Protein AF-0000000085123129 (afdb_homodimer)

Radius of gyration: 26.42 Å; Cα contacts (8 Å, |Δi|>4): 1180; chains: 2; bounding box: 70×78×58 Å

Nearest PDB structures (foldseek):
  2fgn-assembly1_A  TM=2.170E-01  e=4.440E+00  Bacillus cereus
  2fgn-assembly1_A  TM=2.171E-01  e=5.387E+00  Bacillus cereus
  2ffz-assembly1_A  TM=1.843E-01  e=9.446E+00  Bacillus cereus

Foldseek 3Di:
DVLVVVVVVVVVVLVVVLVVLVVCLVVCQPPPDPVSLLLVLVLLLLLLLLLLVLLQCFLLPAQAQALLLLLVQLLLLLLLQQDALVLQCVLQDPDAADPVSNVRHDDNVVSLQVLLVVLLVVLLVCLVVLVVDGDPVSHVSNLVSNVVSLQCLQPPCNRQSHQQGGAQGAAPSRSCVSSVLSSVSLVVSVVCCPDPLVVLSNVCNVPVVVSVVVPRPSSVSSSVSRSSSSSSSSSSSNNVSNSVRTDGSVVSDSVVSVLSVLQCQQLFRQESQSSSVSSCVLSVLLVVCVCVQPQPCPPNDRPHRPPCVSVVVSVVVSVVCCVVPVGHPQRNHYPVVVPPDPPPPD/DVLVVVVVVVVVVLVVVLVVLVVVLVVCQPPPDPVSLLLVLVLLLLLLLLLLVLLQCFLLPAQAQALLLLLVQLLLLLLLQQDALVLQCVLLDPDAADPVSNVRHDDNVVSLQVLLVVLLVVLLVCLVVLVVDGDPVSHVSNLVSNVVSLQCLQPPCNRQSHQQGGAQGAAPSRSCVSSVLSSVSLVVSVVCCPDPLVVLSNVCNVPVVVSVVVVRPSSVSSSVSRSSSSSSSSSSSNSVSNSVRTDGSVVSDSVVSVLSVLQCQQLFRQESQSSSVSSCVLSVLLVVCVCVQPQPCPPNDRPHRPPCVSVVVSVVVSVVCVVVPVGHPQRNHYPVVVPPDPPPPD

Solvent-accessible surface area (backbone atoms only — not comparable to full-atom values): 33186 Å² total; per-residue (Å²): 122,72,73,56,50,59,52,49,54,53,47,48,55,52,44,47,54,43,49,53,48,50,50,46,38,58,49,38,63,72,70,45,53,72,67,56,40,53,50,52,38,50,45,28,34,45,30,27,35,22,41,27,49,28,43,26,38,26,36,31,48,42,60,64,51,28,60,24,28,25,20,43,48,0,19,51,45,19,44,44,20,54,32,49,53,69,58,47,65,67,64,37,74,84,33,74,60,45,70,70,56,55,67,36,66,54,57,71,69,60,24,32,53,49,10,12,49,53,21,18,52,50,34,54,63,48,36,58,61,40,69,71,40,59,66,70,54,21,26,52,44,28,34,30,48,20,50,35,48,35,43,49,37,38,65,27,27,37,78,37,32,11,73,73,21,50,68,72,28,64,68,64,75,44,48,63,58,38,42,50,49,25,50,47,46,51,50,53,50,50,54,44,52,73,33,74,64,24,50,50,26,37,39,37,38,73,34,49,70,60,30,42,72,73,68,45,60,60,66,60,50,52,41,50,37,43,21,53,23,21,20,41,23,0,30,28,17,17,53,48,30,22,58,61,18,52,44,36,47,81,69,34,36,69,64,48,32,50,51,44,49,44,24,21,41,49,6,1,52,41,12,60,53,14,10,45,51,18,29,50,51,50,51,49,46,49,58,63,34,45,58,63,39,36,54,43,70,63,92,78,58,69,46,64,50,40,81,56,51,58,53,39,52,47,33,47,49,46,44,51,40,50,63,74,30,82,41,23,76,35,19,72,37,39,71,64,62,71,66,57,71,79,78,65,89,119,122,72,73,58,51,58,54,48,53,52,48,48,54,51,44,46,55,43,49,52,48,51,50,46,38,59,49,39,66,72,69,44,53,73,67,56,40,52,49,53,39,50,45,29,35,45,30,28,34,21,41,27,49,29,42,29,39,26,36,30,47,43,59,65,50,28,59,22,26,26,20,44,49,0,19,51,47,21,44,44,20,55,33,49,53,70,58,48,66,67,63,37,76,84,34,74,60,45,69,70,54,57,68,37,67,53,57,73,68,58,24,32,53,47,10,12,49,53,22,18,51,51,34,53,62,46,36,58,60,41,69,70,40,59,67,70,52,22,25,52,43,28,34,32,48,18,51,36,46,36,44,50,36,36,66,28,27,39,79,37,31,11,73,74,21,50,66,74,27,64,68,67,72,41,50,64,59,39,43,49,48,26,50,48,47,51,50,53,50,51,54,43,50,75,33,76,63,23,52,51,24,39,39,38,39,75,34,49,68,60,29,44,74,72,68,44,60,61,66,60,51,52,40,50,36,45,20,53,23,22,20,38,22,0,29,29,16,18,53,46,30,22,60,62,18,49,45,37,47,82,72,34,36,70,64,48,32,48,50,44,49,45,23,21,41,48,6,2,52,40,11,61,54,12,10,45,52,17,30,51,51,50,51,50,47,49,58,62,33,44,57,62,40,38,54,43,68,63,93,77,57,70,46,66,51,40,78,57,52,59,54,38,52,46,31,48,48,46,44,50,40,51,60,73,29,82,40,24,78,35,19,73,37,39,70,64,62,70,66,57,71,80,76,66,87,119

InterPro domains:
  IPR001851 ABC transporter, permease [PF02653] (36-322)
  IPR043428 High-affinity branched-chain amino acid transport system permease protein LivM-like [PTHR30482] (13-341)
  IPR043428 High-affinity branched-chain amino acid transport system permease protein LivM-like [cd06581] (43-331)

pLDDT: mean 80.34, std 16.55, range [23.92, 98.62]

Organism: Arcobacter nitrofigilis (strain ATCC 33309 / DSM 7299 / CCUG 15893 / LMG 7604 / NCTC 12251 / CI) (NCBI:txid572480)

Sequence (692 aa):
MINDSIFTKQRIINLGIIITAIWFTWFAQQVFDEYTVRIINNVAIFIILAVSYNLINGVTGQFSLEPNGFVAIGAYVTAILLVDKEGMLYQYDISDPYPWVLALQTNFFWALILSGIISALLALSLSFPVFRVRGDYLAIVTLGFGFIIRILAINSPEITNGSLGINDIPQFSNLYWTGGVAIFAVLAILNIIYSKYGRAMKAVRDDEDAASAMGINTFKVKTLAFTTSAFFEGVGGGLLAALLTSISPDLFTFFFTFQLLIIIVIGGLGSTTGAIIGTVMVMAGLEWMRFLDEPINFMGIHTDALPGMRMVVFALILIVVMLFAREGLMGKKELKDLFKKKKANKMINDSIFTKQRIINLGIIITAIWFTWFAQQVFDEYTVRIINNVAIFIILAVSYNLINGVTGQFSLEPNGFVAIGAYVTAILLVDKEGMLYQYDISDPYPWVLALQTNFFWALILSGIISALLALSLSFPVFRVRGDYLAIVTLGFGFIIRILAINSPEITNGSLGINDIPQFSNLYWTGGVAIFAVLAILNIIYSKYGRAMKAVRDDEDAASAMGINTFKVKTLAFTTSAFFEGVGGGLLAALLTSISPDLFTFFFTFQLLIIIVIGGLGSTTGAIIGTVMVMAGLEWMRFLDEPINFMGIHTDALPGMRMVVFALILIVVMLFAREGLMGKKELKDLFKKKKANK

Structure (mmCIF, N/CA/C/O backbone):
data_AF-0000000085123129-model_v1
#
loop_
_entity.id
_entity.type
_entity.pdbx_description
1 polymer 'Inner-membrane translocator'
#
loop_
_atom_site.group_PDB
_atom_site.id
_atom_site.type_symbol
_atom_site.label_atom_id
_atom_site.label_alt_id
_atom_site.label_comp_id
_atom_site.label_asym_id
_atom_site.label_entity_id
_atom_site.label_seq_id
_atom_site.pdbx_PDB_ins_code
_atom_site.Cartn_x
_atom_site.Cartn_y
_atom_site.Cartn_z
_atom_site.occupancy
_atom_site.B_iso_or_equiv
_atom_site.auth_seq_id
_atom_site.auth_comp_id
_atom_site.auth_asym_id
_atom_site.auth_atom_id
_atom_site.pdbx_PDB_model_num
ATOM 1 N N . MET A 1 1 ? 26.766 36.156 6.426 1 32 1 MET A N 1
ATOM 2 C CA . MET A 1 1 ? 25.797 37.219 6.262 1 32 1 MET A CA 1
ATOM 3 C C . MET A 1 1 ? 24.906 36.969 5.051 1 32 1 MET A C 1
ATOM 5 O O . MET A 1 1 ? 23.891 37.656 4.875 1 32 1 MET A O 1
ATOM 9 N N . ILE A 1 2 ? 25.484 36.406 3.967 1 40.41 2 ILE A N 1
ATOM 10 C CA . ILE A 1 2 ? 24.875 36.062 2.68 1 40.41 2 ILE A CA 1
ATOM 11 C C . ILE A 1 2 ? 23.734 35.094 2.879 1 40.41 2 ILE A C 1
ATOM 13 O O . ILE A 1 2 ? 22.766 35.062 2.121 1 40.41 2 ILE A O 1
ATOM 17 N N . ASN A 1 3 ? 23.938 34.125 3.754 1 42.69 3 ASN A N 1
ATOM 18 C CA . ASN A 1 3 ? 23.062 33 3.982 1 42.69 3 ASN A CA 1
ATOM 19 C C . ASN A 1 3 ? 21.734 33.406 4.621 1 42.69 3 ASN A C 1
ATOM 21 O O . ASN A 1 3 ? 20.781 32.625 4.633 1 42.69 3 ASN A O 1
ATOM 25 N N . ASP A 1 4 ? 21.75 34.531 5.312 1 46.22 4 ASP A N 1
ATOM 26 C CA . ASP A 1 4 ? 20.578 35.062 6.004 1 46.22 4 ASP A CA 1
ATOM 27 C C . ASP A 1 4 ? 19.562 35.625 5.016 1 46.22 4 ASP A C 1
ATOM 29 O O . ASP A 1 4 ? 18.359 35.594 5.25 1 46.22 4 ASP A O 1
ATOM 33 N N . SER A 1 5 ? 20.078 36.281 4.02 1 47.22 5 SER A N 1
ATOM 34 C CA . SER A 1 5 ? 19.219 37 3.061 1 47.22 5 SER A CA 1
ATOM 35 C C . SER A 1 5 ? 18.375 36 2.258 1 47.22 5 SER A C 1
ATOM 37 O O . SER A 1 5 ? 17.25 36.312 1.888 1 47.22 5 SER A O 1
ATOM 39 N N . ILE A 1 6 ? 18.953 34.969 1.824 1 46.31 6 ILE A N 1
ATOM 40 C CA . ILE A 1 6 ? 18.25 33.906 1.096 1 46.31 6 ILE A CA 1
ATOM 41 C C . ILE A 1 6 ? 17.141 33.344 1.959 1 46.31 6 ILE A C 1
ATOM 43 O O . ILE A 1 6 ? 16.031 33.062 1.465 1 46.31 6 ILE A O 1
ATOM 47 N N . PHE A 1 7 ? 17.469 33.344 3.25 1 51.12 7 PHE A N 1
ATOM 48 C CA . PHE A 1 7 ? 16.438 32.906 4.184 1 51.12 7 PHE A CA 1
ATOM 49 C C . PHE A 1 7 ? 15.273 33.875 4.219 1 51.12 7 PHE A C 1
ATOM 51 O O . PHE A 1 7 ? 14.117 33.469 4.32 1 51.12 7 PHE A O 1
ATOM 58 N N . THR A 1 8 ? 15.672 35.156 4.07 1 52.12 8 THR A N 1
ATOM 59 C CA . THR A 1 8 ? 14.648 36.188 4.199 1 52.12 8 THR A CA 1
ATOM 60 C C . THR A 1 8 ? 13.758 36.219 2.961 1 52.12 8 THR A C 1
ATOM 62 O O . THR A 1 8 ? 12.539 36.406 3.07 1 52.12 8 THR A O 1
ATOM 65 N N . LYS A 1 9 ? 14.383 36.188 1.839 1 53.47 9 LYS A N 1
ATOM 66 C CA . LYS A 1 9 ? 13.57 36.25 0.627 1 53.47 9 LYS A CA 1
ATOM 67 C C . LYS A 1 9 ? 12.648 35.031 0.515 1 53.47 9 LYS A C 1
ATOM 69 O O . LYS A 1 9 ? 11.5 35.156 0.079 1 53.47 9 LYS A O 1
ATOM 74 N N . GLN A 1 10 ? 13.156 33.969 0.946 1 58.59 10 GLN A N 1
ATOM 75 C CA . GLN A 1 10 ? 12.383 32.719 0.962 1 58.59 10 GLN A CA 1
ATOM 76 C C . GLN A 1 10 ? 11.164 32.844 1.872 1 58.59 10 GLN A C 1
ATOM 78 O O . GLN A 1 10 ? 10.086 32.375 1.535 1 58.59 10 GLN A O 1
ATOM 83 N N . ARG A 1 11 ? 11.344 33.562 2.836 1 59.62 11 ARG A N 1
ATOM 84 C CA . ARG A 1 11 ? 10.273 33.75 3.807 1 59.62 11 ARG A CA 1
ATOM 85 C C . ARG A 1 11 ? 9.203 34.688 3.25 1 59.62 11 ARG A C 1
ATOM 87 O O . ARG A 1 11 ? 8.016 34.5 3.523 1 59.62 11 ARG A O 1
ATOM 94 N N . ILE A 1 12 ? 9.719 35.594 2.375 1 58.06 12 ILE A N 1
ATOM 95 C CA . ILE A 1 12 ? 8.766 36.562 1.846 1 58.06 12 ILE A CA 1
ATOM 96 C C . ILE A 1 12 ? 7.848 35.875 0.831 1 58.06 12 ILE A C 1
ATOM 98 O O . ILE A 1 12 ? 6.641 36.125 0.812 1 58.06 12 ILE A O 1
ATOM 102 N N . ILE A 1 13 ? 8.406 35.062 -0.055 1 59 13 ILE A N 1
ATOM 103 C CA . ILE A 1 13 ? 7.586 34.406 -1.061 1 59 13 ILE A CA 1
ATOM 104 C C . ILE A 1 13 ? 6.625 33.438 -0.38 1 59 13 ILE A C 1
ATOM 106 O O . ILE A 1 13 ? 5.449 33.344 -0.747 1 59 13 ILE A O 1
ATOM 110 N N . ASN A 1 14 ? 7.152 32.812 0.564 1 62.62 14 ASN A N 1
ATOM 111 C CA . ASN A 1 14 ? 6.266 31.938 1.332 1 62.62 14 ASN A CA 1
ATOM 112 C C . ASN A 1 14 ? 5.156 32.719 2.012 1 62.62 14 ASN A C 1
ATOM 114 O O . ASN A 1 14 ? 4.004 32.281 2.047 1 62.62 14 ASN A O 1
ATOM 118 N N . LEU A 1 15 ? 5.574 33.844 2.443 1 60.06 15 LEU A N 1
ATOM 119 C CA . LEU A 1 15 ? 4.594 34.719 3.08 1 60.06 15 LEU A CA 1
ATOM 120 C C . LEU A 1 15 ? 3.553 35.188 2.072 1 60.06 15 LEU A C 1
ATOM 122 O O . LEU A 1 15 ? 2.369 35.312 2.4 1 60.06 15 LEU A O 1
ATOM 126 N N . GLY A 1 16 ? 4.07 35.469 0.861 1 59.66 16 GLY A N 1
ATOM 127 C CA . GLY A 1 16 ? 3.125 35.875 -0.168 1 59.66 16 GLY A CA 1
ATOM 128 C C . GLY A 1 16 ? 2.098 34.812 -0.485 1 59.66 16 GLY A C 1
ATOM 129 O O . GLY A 1 16 ? 0.905 35.094 -0.597 1 59.66 16 GLY A O 1
ATOM 130 N N . ILE A 1 17 ? 2.533 33.656 -0.581 1 64.06 17 ILE A N 1
ATOM 131 C CA . ILE A 1 17 ? 1.633 32.531 -0.875 1 64.06 17 ILE A CA 1
ATOM 132 C C . ILE A 1 17 ? 0.642 32.344 0.272 1 64.06 17 ILE A C 1
ATOM 134 O O . ILE A 1 17 ? -0.544 32.094 0.043 1 64.06 17 ILE A O 1
ATOM 138 N N . ILE A 1 18 ? 1.16 32.688 1.447 1 63.88 18 ILE A N 1
ATOM 139 C CA . ILE A 1 18 ? 0.327 32.562 2.641 1 63.88 18 ILE A CA 1
ATOM 140 C C . ILE A 1 18 ? -0.753 33.656 2.617 1 63.88 18 ILE A C 1
ATOM 142 O O . ILE A 1 18 ? -1.922 33.375 2.895 1 63.88 18 ILE A O 1
ATOM 146 N N . ILE A 1 19 ? -0.302 34.812 2.279 1 61.81 19 ILE A N 1
ATOM 147 C CA . ILE A 1 19 ? -1.232 35.938 2.254 1 61.81 19 ILE A CA 1
ATOM 148 C C . ILE A 1 19 ? -2.303 35.688 1.193 1 61.81 19 ILE A C 1
ATOM 150 O O . ILE A 1 19 ? -3.486 35.969 1.427 1 61.81 19 ILE A O 1
ATOM 154 N N . THR A 1 20 ? -1.88 35.219 0.074 1 62.94 20 THR A N 1
ATOM 155 C CA . THR A 1 20 ? -2.834 34.938 -0.994 1 62.94 20 THR A CA 1
ATOM 156 C C . THR A 1 20 ? -3.801 33.812 -0.583 1 62.94 20 THR A C 1
ATOM 158 O O . THR A 1 20 ? -4.992 33.875 -0.888 1 62.94 20 THR A O 1
ATOM 161 N N . ALA A 1 21 ? -3.256 32.938 0.195 1 65.38 21 ALA A N 1
ATOM 162 C CA . ALA A 1 21 ? -4.117 31.859 0.657 1 65.38 21 ALA A CA 1
ATOM 163 C C . ALA A 1 21 ? -5.148 32.375 1.662 1 65.38 21 ALA A C 1
ATOM 165 O O . ALA A 1 21 ? -6.316 31.984 1.615 1 65.38 21 ALA A O 1
ATOM 166 N N . ILE A 1 22 ? -4.703 33.25 2.506 1 62.56 22 ILE A N 1
ATOM 167 C CA . ILE A 1 22 ? -5.602 33.844 3.494 1 62.56 22 ILE A CA 1
ATOM 168 C C . ILE A 1 22 ? -6.676 34.688 2.791 1 62.56 22 ILE A C 1
ATOM 170 O O . ILE A 1 22 ? -7.859 34.562 3.123 1 62.56 22 ILE A O 1
ATOM 174 N N . TRP A 1 23 ? -6.172 35.469 1.891 1 60.81 23 TRP A N 1
ATOM 175 C CA . TRP A 1 23 ? -7.113 36.281 1.131 1 60.81 23 TRP A CA 1
ATOM 176 C C . TRP A 1 23 ? -8.117 35.406 0.392 1 60.81 23 TRP A C 1
ATOM 178 O O . TRP A 1 23 ? -9.32 35.719 0.381 1 60.81 23 TRP A O 1
ATOM 188 N N . PHE A 1 24 ? -7.723 34.406 -0.127 1 63.22 24 PHE A N 1
ATOM 189 C CA . PHE A 1 24 ? -8.594 33.5 -0.893 1 63.22 24 PHE A CA 1
ATOM 190 C C . PHE A 1 24 ? -9.602 32.812 0.018 1 63.22 24 PHE A C 1
ATOM 192 O O . PHE A 1 24 ? -10.773 32.688 -0.343 1 63.22 24 PHE A O 1
ATOM 199 N N . THR A 1 25 ? -9.148 32.5 1.137 1 62.75 25 THR A N 1
ATOM 200 C CA . THR A 1 25 ? -10.047 31.844 2.082 1 62.75 25 THR A CA 1
ATOM 201 C C . THR A 1 25 ? -11.156 32.781 2.516 1 62.75 25 THR A C 1
ATOM 203 O O . THR A 1 25 ? -12.32 32.375 2.607 1 62.75 25 THR A O 1
ATOM 206 N N . TRP A 1 26 ? -10.719 34 2.84 1 60.94 26 TRP A N 1
ATOM 207 C CA . TRP A 1 26 ? -11.688 35 3.236 1 60.94 26 TRP A CA 1
ATOM 208 C C . TRP A 1 26 ? -12.656 35.312 2.098 1 60.94 26 TRP A C 1
ATOM 210 O O . TRP A 1 26 ? -13.875 35.375 2.309 1 60.94 26 TRP A O 1
ATOM 220 N N . PHE A 1 27 ? -12.102 35.375 0.907 1 60.16 27 PHE A N 1
ATOM 221 C CA . PHE A 1 27 ? -12.898 35.688 -0.278 1 60.16 27 PHE A CA 1
ATOM 222 C C . PHE A 1 27 ? -13.844 34.531 -0.604 1 60.16 27 PHE A C 1
ATOM 224 O O . PHE A 1 27 ? -15.016 34.75 -0.916 1 60.16 27 PHE A O 1
ATOM 231 N N . ALA A 1 28 ? -13.406 33.406 -0.493 1 63.66 28 ALA A N 1
ATOM 232 C CA . ALA A 1 28 ? -14.18 32.219 -0.861 1 63.66 28 ALA A CA 1
ATOM 233 C C . ALA A 1 28 ? -15.352 32.031 0.094 1 63.66 28 ALA A C 1
ATOM 235 O O . ALA A 1 28 ? -16.453 31.656 -0.33 1 63.66 28 ALA A O 1
ATOM 236 N N . GLN A 1 29 ? -15.234 32.312 1.357 1 64.62 29 GLN A N 1
ATOM 237 C CA . GLN A 1 29 ? -16.281 32.125 2.361 1 64.62 29 GLN A CA 1
ATOM 238 C C . GLN A 1 29 ? -17.438 33.094 2.119 1 64.62 29 GLN A C 1
ATOM 240 O O . GLN A 1 29 ? -18.609 32.719 2.342 1 64.62 29 GLN A O 1
ATOM 245 N N . GLN A 1 30 ? -17.062 34.188 1.604 1 64.5 30 GLN A N 1
ATOM 246 C CA . GLN A 1 30 ? -18.078 35.219 1.46 1 64.5 30 GLN A CA 1
ATOM 247 C C . GLN A 1 30 ? -18.766 35.125 0.1 1 64.5 30 GLN A C 1
ATOM 249 O O . GLN A 1 30 ? -19.938 35.469 -0.029 1 64.5 30 GLN A O 1
ATOM 254 N N . VAL A 1 31 ? -18.062 34.594 -0.844 1 66.06 31 VAL A N 1
ATOM 255 C CA . VAL A 1 31 ? -18.578 34.781 -2.201 1 66.06 31 VAL A CA 1
ATOM 256 C C . VAL A 1 31 ? -19.094 33.438 -2.727 1 66.06 31 VAL A C 1
ATOM 258 O O . VAL A 1 31 ? -20.109 33.406 -3.428 1 66.06 31 VAL A O 1
ATOM 261 N N . PHE A 1 32 ? -18.5 32.375 -2.191 1 69.88 32 PHE A N 1
ATOM 262 C CA . PHE A 1 32 ? -18.797 31.125 -2.865 1 69.88 32 PHE A CA 1
ATOM 263 C C . PHE A 1 32 ? -19.969 30.422 -2.203 1 69.88 32 PHE A C 1
ATOM 265 O O . PHE A 1 32 ? -20.312 30.719 -1.061 1 69.88 32 PHE A O 1
ATOM 272 N N . ASP A 1 33 ? -20.688 29.594 -2.924 1 77.81 33 ASP A N 1
ATOM 273 C CA . ASP A 1 33 ? -21.797 28.781 -2.453 1 77.81 33 ASP A CA 1
ATOM 274 C C . ASP A 1 33 ? -21.312 27.703 -1.476 1 77.81 33 ASP A C 1
ATOM 276 O O . ASP A 1 33 ? -20.109 27.5 -1.328 1 77.81 33 ASP A O 1
ATOM 280 N N . GLU A 1 34 ? -22.219 27.219 -0.727 1 77 34 GLU A N 1
ATOM 281 C CA . GLU A 1 34 ? -21.922 26.25 0.315 1 77 34 GLU A CA 1
ATOM 282 C C . GLU A 1 34 ? -21.156 25.047 -0.25 1 77 34 GLU A C 1
ATOM 284 O O . GLU A 1 34 ? -20.25 24.531 0.396 1 77 34 GLU A O 1
ATOM 289 N N . TYR A 1 35 ? -21.484 24.656 -1.347 1 77.25 35 TYR A N 1
ATOM 290 C CA . TYR A 1 35 ? -20.828 23.531 -1.999 1 77.25 35 TYR A CA 1
ATOM 291 C C . TYR A 1 35 ? -19.375 23.859 -2.311 1 77.25 35 TYR A C 1
ATOM 293 O O . TYR A 1 35 ? -18.484 23.047 -2.039 1 77.25 35 TYR A O 1
ATOM 301 N N . THR A 1 36 ? -19.219 24.953 -2.867 1 78.75 36 THR A N 1
ATOM 302 C CA . THR A 1 36 ? -17.875 25.391 -3.215 1 78.75 36 THR A CA 1
ATOM 303 C C . THR A 1 36 ? -17.016 25.562 -1.96 1 78.75 36 THR A C 1
ATOM 305 O O . THR A 1 36 ? -15.828 25.25 -1.963 1 78.75 36 THR A O 1
ATOM 308 N N . VAL A 1 37 ? -17.625 26.031 -0.92 1 82.25 37 VAL A N 1
ATOM 309 C CA . VAL A 1 37 ? -16.922 26.219 0.338 1 82.25 37 VAL A CA 1
ATOM 310 C C . VAL A 1 37 ? -16.484 24.859 0.892 1 82.25 37 VAL A C 1
ATOM 312 O O . VAL A 1 37 ? -15.383 24.719 1.429 1 82.25 37 VAL A O 1
ATOM 315 N N . ARG A 1 38 ? -17.312 23.859 0.739 1 83.69 38 ARG A N 1
ATOM 316 C CA . ARG A 1 38 ? -16.969 22.516 1.2 1 83.69 38 ARG A CA 1
ATOM 317 C C . ARG A 1 38 ? -15.773 21.953 0.44 1 83.69 38 ARG A C 1
ATOM 319 O O . ARG A 1 38 ? -14.906 21.312 1.027 1 83.69 38 ARG A O 1
ATOM 326 N N . ILE A 1 39 ? -15.734 22.25 -0.775 1 83.19 39 ILE A N 1
ATOM 327 C CA . ILE A 1 39 ? -14.641 21.781 -1.614 1 83.19 39 ILE A CA 1
ATOM 328 C C . ILE A 1 39 ? -13.344 22.469 -1.198 1 83.19 39 ILE A C 1
ATOM 330 O O . ILE A 1 39 ? -12.297 21.812 -1.089 1 83.19 39 ILE A O 1
ATOM 334 N N . ILE A 1 40 ? -13.43 23.703 -0.989 1 85 40 ILE A N 1
ATOM 335 C CA . ILE A 1 40 ? -12.25 24.453 -0.603 1 85 40 ILE A CA 1
ATOM 336 C C . ILE A 1 40 ? -11.742 23.984 0.757 1 85 40 ILE A C 1
ATOM 338 O O . ILE A 1 40 ? -10.531 23.922 0.991 1 85 40 ILE A O 1
ATOM 342 N N . ASN A 1 41 ? -12.68 23.688 1.636 1 88.69 41 ASN A N 1
ATOM 343 C CA . ASN A 1 41 ? -12.297 23.125 2.926 1 88.69 41 ASN A CA 1
ATOM 344 C C . ASN A 1 41 ? -11.562 21.797 2.762 1 88.69 41 ASN A C 1
ATOM 346 O O . ASN A 1 41 ? -10.547 21.547 3.424 1 88.69 41 ASN A O 1
ATOM 350 N N . ASN A 1 42 ? -12.07 21.016 1.88 1 89.25 42 ASN A N 1
ATOM 351 C CA . ASN A 1 42 ? -11.445 19.719 1.628 1 89.25 42 ASN A CA 1
ATOM 352 C C . ASN A 1 42 ? -10.039 19.875 1.052 1 89.25 42 ASN A C 1
ATOM 354 O O . ASN A 1 42 ? -9.117 19.156 1.448 1 89.25 42 ASN A O 1
ATOM 358 N N . VAL A 1 43 ? -9.898 20.781 0.19 1 89.56 43 VAL A N 1
ATOM 359 C CA . VAL A 1 43 ? -8.594 21.047 -0.416 1 89.56 43 VAL A CA 1
ATOM 360 C C . VAL A 1 43 ? -7.613 21.516 0.655 1 89.56 43 VAL A C 1
ATOM 362 O O . VAL A 1 43 ? -6.465 21.062 0.69 1 89.56 43 VAL A O 1
ATOM 365 N N . ALA A 1 44 ? -8.078 22.375 1.48 1 91.38 44 ALA A N 1
ATOM 366 C CA . ALA A 1 44 ? -7.227 22.891 2.553 1 91.38 44 ALA A CA 1
ATOM 367 C C . ALA A 1 44 ? -6.777 21.766 3.482 1 91.38 44 ALA A C 1
ATOM 369 O O . ALA A 1 44 ? -5.621 21.734 3.908 1 91.38 44 ALA A O 1
ATOM 370 N N . ILE A 1 45 ? -7.68 20.891 3.787 1 94.56 45 ILE A N 1
ATOM 371 C CA . ILE A 1 45 ? -7.355 19.766 4.652 1 94.56 45 ILE A CA 1
ATOM 372 C C . ILE A 1 45 ? -6.312 18.875 3.977 1 94.56 45 ILE A C 1
ATOM 374 O O . ILE A 1 45 ? -5.316 18.484 4.598 1 94.56 45 ILE A O 1
ATOM 378 N N . PHE A 1 46 ? -6.449 18.641 2.74 1 94.88 46 PHE A N 1
ATOM 379 C CA . PHE A 1 46 ? -5.52 17.766 2.025 1 94.88 46 PHE A CA 1
ATOM 380 C C . PHE A 1 46 ? -4.172 18.453 1.844 1 94.88 46 PHE A C 1
ATOM 382 O O . PHE A 1 46 ? -3.141 17.781 1.738 1 94.88 46 PHE A O 1
ATOM 389 N N . ILE A 1 47 ? -4.203 19.75 1.823 1 94.38 47 ILE A N 1
ATOM 390 C CA . ILE A 1 47 ? -2.936 20.469 1.802 1 94.38 47 ILE A CA 1
ATOM 391 C C . ILE A 1 47 ? -2.164 20.188 3.09 1 94.38 47 ILE A C 1
ATOM 393 O O . ILE A 1 47 ? -0.962 19.906 3.055 1 94.38 47 ILE A O 1
ATOM 397 N N . ILE A 1 48 ? -2.855 20.234 4.199 1 96.56 48 ILE A N 1
ATOM 398 C CA . ILE A 1 48 ? -2.23 19.938 5.484 1 96.56 48 ILE A CA 1
ATOM 399 C C . ILE A 1 48 ? -1.646 18.531 5.465 1 96.56 48 ILE A C 1
ATOM 401 O O . ILE A 1 48 ? -0.484 18.328 5.828 1 96.56 48 ILE A O 1
ATOM 405 N N . LEU A 1 49 ? -2.443 17.625 4.965 1 97.94 49 LEU A N 1
ATOM 406 C CA . LEU A 1 49 ? -2.047 16.219 4.965 1 97.94 49 LEU A CA 1
ATOM 407 C C . LEU A 1 49 ? -0.898 15.969 3.994 1 97.94 49 LEU A C 1
ATOM 409 O O . LEU A 1 49 ? 0.057 15.266 4.32 1 97.94 49 LEU A O 1
ATOM 413 N N . ALA A 1 50 ? -0.961 16.562 2.877 1 96.81 50 ALA A N 1
ATOM 414 C CA . ALA A 1 50 ? 0.045 16.359 1.838 1 96.81 50 ALA A CA 1
ATOM 415 C C . ALA A 1 50 ? 1.382 16.984 2.238 1 96.81 50 ALA A C 1
ATOM 417 O O . ALA A 1 50 ? 2.434 16.359 2.082 1 96.81 50 ALA A O 1
ATOM 418 N N . VAL A 1 51 ? 1.362 18.172 2.74 1 96.25 51 VAL A N 1
ATOM 419 C CA . VAL A 1 51 ? 2.586 18.875 3.115 1 96.25 51 VAL A CA 1
ATOM 420 C C . VAL A 1 51 ? 3.264 18.141 4.273 1 96.25 51 VAL A C 1
ATOM 422 O O . VAL A 1 51 ? 4.492 18.016 4.297 1 96.25 51 VAL A O 1
ATOM 425 N N . SER A 1 52 ? 2.479 17.734 5.207 1 97.94 52 SER A N 1
ATOM 426 C CA . SER A 1 52 ? 3.041 16.984 6.328 1 97.94 52 SER A CA 1
ATOM 427 C C . SER A 1 52 ? 3.588 15.641 5.875 1 97.94 52 SER A C 1
ATOM 429 O O . SER A 1 52 ? 4.652 15.211 6.328 1 97.94 52 SER A O 1
ATOM 431 N N . TYR A 1 53 ? 2.842 14.969 5.016 1 97.5 53 TYR A N 1
ATOM 432 C CA . TYR A 1 53 ? 3.271 13.68 4.477 1 97.5 53 TYR A CA 1
ATOM 433 C C . TYR A 1 53 ? 4.551 13.836 3.664 1 97.5 53 TYR A C 1
ATOM 435 O O . TYR A 1 53 ? 5.418 12.953 3.689 1 97.5 53 TYR A O 1
ATOM 443 N N . ASN A 1 54 ? 4.711 14.93 3.006 1 96.62 54 ASN A N 1
ATOM 444 C CA . ASN A 1 54 ? 5.898 15.219 2.203 1 96.62 54 ASN A CA 1
ATOM 445 C C . ASN A 1 54 ? 7.133 15.406 3.076 1 96.62 54 ASN A C 1
ATOM 447 O O . ASN A 1 54 ? 8.258 15.164 2.633 1 96.62 54 ASN A O 1
ATOM 451 N N . LEU A 1 55 ? 6.926 15.844 4.246 1 97.12 55 LEU A N 1
ATOM 452 C CA . LEU A 1 55 ? 8.055 16.047 5.152 1 97.12 55 LEU A CA 1
ATOM 453 C C . LEU A 1 55 ? 8.789 14.742 5.406 1 97.12 55 LEU A C 1
ATOM 455 O O . LEU A 1 55 ? 10.023 14.688 5.32 1 97.12 55 LEU A O 1
ATOM 459 N N . ILE A 1 56 ? 8.039 13.68 5.656 1 97 56 ILE A N 1
ATOM 460 C CA . ILE A 1 56 ? 8.664 12.398 5.984 1 97 56 ILE A CA 1
ATOM 461 C C . ILE A 1 56 ? 9.062 11.672 4.699 1 97 56 ILE A C 1
ATOM 463 O O . ILE A 1 56 ? 10.18 11.164 4.582 1 97 56 ILE A O 1
ATOM 467 N N . ASN A 1 57 ? 8.203 11.672 3.717 1 95.62 57 ASN A N 1
ATOM 468 C CA . ASN A 1 57 ? 8.43 10.891 2.508 1 95.62 57 ASN A CA 1
ATOM 469 C C . ASN A 1 57 ? 9.32 11.633 1.52 1 95.62 57 ASN A C 1
ATOM 471 O O . ASN A 1 57 ? 10.133 11.008 0.827 1 95.62 57 ASN A O 1
ATOM 475 N N . GLY A 1 58 ? 9.203 12.867 1.43 1 93.56 58 GLY A N 1
ATOM 476 C CA . GLY A 1 58 ? 9.922 13.641 0.428 1 93.56 58 GLY A CA 1
ATOM 477 C C . GLY A 1 58 ? 11.188 14.289 0.967 1 93.56 58 GLY A C 1
ATOM 478 O O . GLY A 1 58 ? 12.281 14.031 0.465 1 93.56 58 GLY A O 1
ATOM 479 N N . VAL A 1 59 ? 11.055 15.031 1.999 1 95.19 59 VAL A N 1
ATOM 480 C CA . VAL A 1 59 ? 12.164 15.812 2.535 1 95.19 59 VAL A CA 1
ATOM 481 C C . VAL A 1 59 ? 13.148 14.891 3.26 1 95.19 59 VAL A C 1
ATOM 483 O O . VAL A 1 59 ? 14.359 15.008 3.082 1 95.19 59 VAL A O 1
ATOM 486 N N . THR A 1 60 ? 12.609 13.984 4.051 1 96.75 60 THR A N 1
ATOM 487 C CA . THR A 1 60 ? 13.469 13.102 4.832 1 96.75 60 THR A CA 1
ATOM 488 C C . THR A 1 60 ? 13.797 11.836 4.047 1 96.75 60 THR A C 1
ATOM 490 O O . THR A 1 60 ? 14.742 11.109 4.391 1 96.75 60 THR A O 1
ATOM 493 N N . GLY A 1 61 ? 13.016 11.516 3.076 1 94.81 61 GLY A N 1
ATOM 494 C CA . GLY A 1 61 ? 13.297 10.406 2.18 1 94.81 61 GLY A CA 1
ATOM 495 C C . GLY A 1 61 ? 12.938 9.055 2.771 1 94.81 61 GLY A C 1
ATOM 496 O O . GLY A 1 61 ? 13.57 8.047 2.457 1 94.81 61 GLY A O 1
ATOM 497 N N . GLN A 1 62 ? 12.047 9.023 3.717 1 95.06 62 GLN A N 1
ATOM 498 C CA . GLN A 1 62 ? 11.57 7.77 4.289 1 95.06 62 GLN A CA 1
ATOM 499 C C . GLN A 1 62 ? 10.219 7.375 3.701 1 95.06 62 GLN A C 1
ATOM 501 O O . GLN A 1 62 ? 9.211 8.039 3.959 1 95.06 62 GLN A O 1
ATOM 506 N N . PHE A 1 63 ? 10.242 6.328 2.93 1 94 63 PHE A N 1
ATOM 507 C CA . PHE A 1 63 ? 9.023 5.898 2.264 1 94 63 PHE A CA 1
ATOM 508 C C . PHE A 1 63 ? 8.062 5.254 3.258 1 94 63 PHE A C 1
ATOM 510 O O . PHE A 1 63 ? 8.078 4.035 3.443 1 94 63 PHE A O 1
ATOM 517 N N . SER A 1 64 ? 7.254 6.102 3.828 1 95.12 64 SER A N 1
ATOM 518 C CA . SER A 1 64 ? 6.262 5.66 4.805 1 95.12 64 SER A CA 1
ATOM 519 C C . SER A 1 64 ? 4.879 5.555 4.176 1 95.12 64 SER A C 1
ATOM 521 O O . SER A 1 64 ? 4.492 6.395 3.361 1 95.12 64 SER A O 1
ATOM 523 N N . LEU A 1 65 ? 4.129 4.496 4.555 1 93.69 65 LEU A N 1
ATOM 524 C CA . LEU A 1 65 ? 2.828 4.25 3.939 1 93.69 65 LEU A CA 1
ATOM 525 C C . LEU A 1 65 ? 1.729 4.207 4.992 1 93.69 65 LEU A C 1
ATOM 527 O O . LEU A 1 65 ? 0.759 3.457 4.855 1 93.69 65 LEU A O 1
ATOM 531 N N . GLU A 1 66 ? 1.827 4.992 6.051 1 91.19 66 GLU A N 1
ATOM 532 C CA . GLU A 1 66 ? 0.845 4.84 7.121 1 91.19 66 GLU A CA 1
ATOM 533 C C . GLU A 1 66 ? 0.157 6.168 7.43 1 91.19 66 GLU A C 1
ATOM 535 O O . GLU A 1 66 ? -0.291 6.391 8.555 1 91.19 66 GLU A O 1
ATOM 540 N N . PRO A 1 67 ? 0.094 7.121 6.527 1 95.12 67 PRO A N 1
ATOM 541 C CA . PRO A 1 67 ? -0.62 8.344 6.902 1 95.12 67 PRO A CA 1
ATOM 542 C C . PRO A 1 67 ? -2.098 8.094 7.199 1 95.12 67 PRO A C 1
ATOM 544 O O . PRO A 1 67 ? -2.693 8.805 8.016 1 95.12 67 PRO A O 1
ATOM 547 N N . ASN A 1 68 ? -2.723 7.18 6.52 1 94.75 68 ASN A N 1
ATOM 548 C CA . ASN A 1 68 ? -4.117 6.848 6.781 1 94.75 68 ASN A CA 1
ATOM 549 C C . ASN A 1 68 ? -4.344 6.492 8.25 1 94.75 68 ASN A C 1
ATOM 551 O O . ASN A 1 68 ? -5.391 6.805 8.812 1 94.75 68 ASN A O 1
ATOM 555 N N . GLY A 1 69 ? -3.379 5.859 8.836 1 95 69 GLY A N 1
ATOM 556 C CA . GLY A 1 69 ? -3.496 5.492 10.234 1 95 69 GLY A CA 1
ATOM 557 C C . GLY A 1 69 ? -3.562 6.688 11.164 1 95 69 GLY A C 1
ATOM 558 O O . GLY A 1 69 ? -4.449 6.77 12.023 1 95 69 GLY A O 1
ATOM 559 N N . PHE A 1 70 ? -2.68 7.629 11.008 1 97.5 70 PHE A N 1
ATOM 560 C CA . PHE A 1 70 ? -2.641 8.805 11.875 1 97.5 70 PHE A CA 1
ATOM 561 C C . PHE A 1 70 ? -3.846 9.703 11.617 1 97.5 70 PHE A C 1
ATOM 563 O O . PHE A 1 70 ? -4.375 10.32 12.539 1 97.5 70 PHE A O 1
ATOM 570 N N . VAL A 1 71 ? -4.242 9.773 10.383 1 97.56 71 VAL A N 1
ATOM 571 C CA . VAL A 1 71 ? -5.438 10.547 10.055 1 97.56 71 VAL A CA 1
ATOM 572 C C . VAL A 1 71 ? -6.656 9.93 10.727 1 97.56 71 VAL A C 1
ATOM 574 O O . VAL A 1 71 ? -7.508 10.641 11.273 1 97.56 71 VAL A O 1
ATOM 577 N N . ALA A 1 72 ? -6.715 8.609 10.703 1 96.19 72 ALA A N 1
ATOM 578 C CA . ALA A 1 72 ? -7.812 7.898 11.359 1 96.19 72 ALA A CA 1
ATOM 579 C C . ALA A 1 72 ? -7.828 8.18 12.859 1 96.19 72 ALA A C 1
ATOM 581 O O . ALA A 1 72 ? -8.883 8.469 13.43 1 96.19 72 ALA A O 1
ATOM 582 N N . ILE A 1 73 ? -6.699 8.125 13.43 1 96.19 73 ILE A N 1
ATOM 583 C CA . ILE A 1 73 ? -6.594 8.383 14.867 1 96.19 73 ILE A CA 1
ATOM 584 C C . ILE A 1 73 ? -7.078 9.797 15.172 1 96.19 73 ILE A C 1
ATOM 586 O O . ILE A 1 73 ? -7.871 10 16.094 1 96.19 73 ILE A O 1
ATOM 590 N N . GLY A 1 74 ? -6.621 10.703 14.422 1 96.56 74 GLY A N 1
ATOM 591 C CA . GLY A 1 74 ? -7.051 12.078 14.617 1 96.56 74 GLY A CA 1
ATOM 592 C C . GLY A 1 74 ? -8.547 12.273 14.438 1 96.56 74 GLY A C 1
ATOM 593 O O . GLY A 1 74 ? -9.18 12.992 15.203 1 96.56 74 GLY A O 1
ATOM 594 N N . ALA A 1 75 ? -9.086 11.664 13.445 1 95.5 75 ALA A N 1
ATOM 595 C CA . ALA A 1 75 ? -10.516 11.766 13.164 1 95.5 75 ALA A CA 1
ATOM 596 C C . ALA A 1 75 ? -11.344 11.195 14.312 1 95.5 75 ALA A C 1
ATOM 598 O O . ALA A 1 75 ? -12.297 11.828 14.773 1 95.5 75 ALA A O 1
ATOM 599 N N . TYR A 1 76 ? -10.977 10.102 14.844 1 93.06 76 TYR A N 1
ATOM 600 C CA . TYR A 1 76 ? -11.742 9.445 15.898 1 93.06 76 TYR A CA 1
ATOM 601 C C . TYR A 1 76 ? -11.586 10.18 17.219 1 93.06 76 TYR A C 1
ATOM 603 O O . TYR A 1 76 ? -12.539 10.305 18 1 93.06 76 TYR A O 1
ATOM 611 N N . VAL A 1 77 ? -10.359 10.648 17.484 1 93.31 77 VAL A N 1
ATOM 612 C CA . VAL A 1 77 ? -10.148 11.422 18.703 1 93.31 77 VAL A CA 1
ATOM 613 C C . VAL A 1 77 ? -11.023 12.672 18.672 1 93.31 77 VAL A C 1
ATOM 615 O O . VAL A 1 77 ? -11.695 12.984 19.672 1 93.31 77 VAL A O 1
ATOM 618 N N . THR A 1 78 ? -11.055 13.312 17.609 1 92.75 78 THR A N 1
ATOM 619 C CA . THR A 1 78 ? -11.867 14.523 17.484 1 92.75 78 THR A CA 1
ATOM 620 C C . THR A 1 78 ? -13.352 14.188 17.578 1 92.75 78 THR A C 1
ATOM 622 O O . THR A 1 78 ? -14.102 14.891 18.266 1 92.75 78 THR A O 1
ATOM 625 N N . ALA A 1 79 ? -13.758 13.148 16.906 1 90.75 79 ALA A N 1
ATOM 626 C CA . ALA A 1 79 ? -15.164 12.742 16.953 1 90.75 79 ALA A CA 1
ATOM 627 C C . ALA A 1 79 ? -15.602 12.406 18.375 1 90.75 79 ALA A C 1
ATOM 629 O O . ALA A 1 79 ? -16.672 12.82 18.812 1 90.75 79 ALA A O 1
ATOM 630 N N . ILE A 1 80 ? -14.773 11.742 19.109 1 88.88 80 ILE A N 1
ATOM 631 C CA . ILE A 1 80 ? -15.078 11.32 20.484 1 88.88 80 ILE A CA 1
ATOM 632 C C . ILE A 1 80 ? -15.156 12.539 21.391 1 88.88 80 ILE A C 1
ATOM 634 O O . ILE A 1 80 ? -15.992 12.586 22.297 1 88.88 80 ILE A O 1
ATOM 638 N N . LEU A 1 81 ? -14.375 13.5 21.094 1 89.81 81 LEU A N 1
ATOM 639 C CA . LEU A 1 81 ? -14.297 14.664 21.969 1 89.81 81 LEU A CA 1
ATOM 640 C C . LEU A 1 81 ? -15.383 15.68 21.625 1 89.81 81 LEU A C 1
ATOM 642 O O . LEU A 1 81 ? -15.727 16.531 22.438 1 89.81 81 LEU A O 1
ATOM 646 N N . LEU A 1 82 ? -15.938 15.594 20.406 1 87.69 82 LEU A N 1
ATOM 647 C CA . LEU A 1 82 ? -16.891 16.609 19.969 1 87.69 82 LEU A CA 1
ATOM 648 C C . LEU A 1 82 ? -18.328 16.125 20.141 1 87.69 82 LEU A C 1
ATOM 650 O O . LEU A 1 82 ? -19.234 16.938 20.359 1 87.69 82 LEU A O 1
ATOM 654 N N . VAL A 1 83 ? -18.594 14.859 19.922 1 84.06 83 VAL A N 1
ATOM 655 C CA . VAL A 1 83 ? -19.953 14.344 19.984 1 84.06 83 VAL A CA 1
ATOM 656 C C . VAL A 1 83 ? -20.438 14.297 21.422 1 84.06 83 VAL A C 1
ATOM 658 O O . VAL A 1 83 ? -19.703 13.859 22.312 1 84.06 83 VAL A O 1
ATOM 661 N N . ASP A 1 84 ? -21.625 14.742 21.578 1 80 84 ASP A N 1
ATOM 662 C CA . ASP A 1 84 ? -22.188 14.82 22.922 1 80 84 ASP A CA 1
ATOM 663 C C . ASP A 1 84 ? -22.562 13.438 23.438 1 80 84 ASP A C 1
ATOM 665 O O . ASP A 1 84 ? -22.672 12.484 22.656 1 80 84 ASP A O 1
ATOM 669 N N . LYS A 1 85 ? -22.703 13.375 24.734 1 77.44 85 LYS A N 1
ATOM 670 C CA . LYS A 1 85 ? -23 12.117 25.406 1 77.44 85 LYS A CA 1
ATOM 671 C C . LYS A 1 85 ? -24.281 11.492 24.875 1 77.44 85 LYS A C 1
ATOM 673 O O . LYS A 1 85 ? -24.328 10.289 24.625 1 77.44 85 LYS A O 1
ATOM 678 N N . GLU A 1 86 ? -25.25 12.328 24.703 1 75.19 86 GLU A N 1
ATOM 679 C CA . GLU A 1 86 ? -26.547 11.828 24.25 1 75.19 86 GLU A CA 1
ATOM 680 C C . GLU A 1 86 ? -26.484 11.297 22.828 1 75.19 86 GLU A C 1
ATOM 682 O O . GLU A 1 86 ? -27.094 10.273 22.5 1 75.19 86 GLU A O 1
ATOM 687 N N . GLY A 1 87 ? -25.703 11.938 22.047 1 76.06 87 GLY A N 1
ATOM 688 C CA . GLY A 1 87 ? -25.531 11.508 20.672 1 76.06 87 GLY A CA 1
ATOM 689 C C . GLY A 1 87 ? -24.766 10.195 20.547 1 76.06 87 GLY A C 1
ATOM 690 O O . GLY A 1 87 ? -25.094 9.367 19.688 1 76.06 87 GLY A O 1
ATOM 691 N N . MET A 1 88 ? -23.875 10 21.453 1 77.56 88 MET A N 1
ATOM 692 C CA . MET A 1 88 ? -23.078 8.781 21.438 1 77.56 88 MET A CA 1
ATOM 693 C C . MET A 1 88 ? -23.922 7.578 21.875 1 77.56 88 MET A C 1
ATOM 695 O O . MET A 1 88 ? -23.844 6.508 21.266 1 77.56 88 MET A O 1
ATOM 699 N N . LEU A 1 89 ? -24.672 7.789 22.891 1 76.31 89 LEU A N 1
ATOM 700 C CA . LEU A 1 89 ? -25.484 6.703 23.422 1 76.31 89 LEU A CA 1
ATOM 701 C C . LEU A 1 89 ? -26.547 6.277 22.422 1 76.31 89 LEU A C 1
ATOM 703 O O . LEU A 1 89 ? -26.906 5.102 22.344 1 76.31 89 LEU A O 1
ATOM 707 N N . TYR A 1 90 ? -26.875 7.215 21.578 1 74.38 90 TYR A N 1
ATOM 708 C CA . TYR A 1 90 ? -27.906 6.93 20.578 1 74.38 90 TYR A CA 1
ATOM 709 C C . TYR A 1 90 ? -27.312 6.156 19.406 1 74.38 90 TYR A C 1
ATOM 711 O O . TYR A 1 90 ? -27.969 5.273 18.844 1 74.38 90 TYR A O 1
ATOM 719 N N . GLN A 1 91 ? -26.094 6.379 19.125 1 76.88 91 GLN A N 1
ATOM 720 C CA . GLN A 1 91 ? -25.547 5.867 17.875 1 76.88 91 GLN A CA 1
ATOM 721 C C . GLN A 1 91 ? -24.797 4.559 18.094 1 76.88 91 GLN A C 1
ATOM 723 O O . GLN A 1 91 ? -24.672 3.736 17.188 1 76.88 91 GLN A O 1
ATOM 728 N N . TYR A 1 92 ? -24.359 4.383 19.297 1 73.62 92 TYR A N 1
ATOM 729 C CA . TYR A 1 92 ? -23.625 3.145 19.562 1 73.62 92 TYR A CA 1
ATOM 730 C C . TYR A 1 92 ? -24.578 1.952 19.594 1 73.62 92 TYR A C 1
ATOM 732 O O . TYR A 1 92 ? -25.438 1.865 20.469 1 73.62 92 TYR A O 1
ATOM 740 N N . ASP A 1 93 ? -24.516 1.161 18.562 1 69.5 93 ASP A N 1
ATOM 741 C CA . ASP A 1 93 ? -25.453 0.062 18.406 1 69.5 93 ASP A CA 1
ATOM 742 C C . ASP A 1 93 ? -24.797 -1.278 18.734 1 69.5 93 ASP A C 1
ATOM 744 O O . ASP A 1 93 ? -25.453 -2.195 19.234 1 69.5 93 ASP A O 1
ATOM 748 N N . ILE A 1 94 ? -23.547 -1.318 18.562 1 66.62 94 ILE A N 1
ATOM 749 C CA . ILE A 1 94 ? -22.875 -2.611 18.703 1 66.62 94 ILE A CA 1
ATOM 750 C C . ILE A 1 94 ? -22.594 -2.885 20.172 1 66.62 94 ILE A C 1
ATOM 752 O O . ILE A 1 94 ? -22.875 -3.977 20.672 1 66.62 94 ILE A O 1
ATOM 756 N N . SER A 1 95 ? -21.906 -1.929 20.906 1 70.94 95 SER A N 1
ATOM 757 C CA . SER A 1 95 ? -21.578 -2.018 22.328 1 70.94 95 SER A CA 1
ATOM 758 C C . SER A 1 95 ? -21.672 -0.652 23 1 70.94 95 SER A C 1
ATOM 760 O O . SER A 1 95 ? -21.5 0.38 22.344 1 70.94 95 SER A O 1
ATOM 762 N N . ASP A 1 96 ? -22.047 -0.739 24.203 1 75.38 96 ASP A N 1
ATOM 763 C CA . ASP A 1 96 ? -22.094 0.511 24.953 1 75.38 96 ASP A CA 1
ATOM 764 C C . ASP A 1 96 ? -20.703 1.152 25.031 1 75.38 96 ASP A C 1
ATOM 766 O O . ASP A 1 96 ? -19.703 0.456 25.203 1 75.38 96 ASP A O 1
ATOM 770 N N . PRO A 1 97 ? -20.656 2.426 24.875 1 75.19 97 PRO A N 1
ATOM 771 C CA . PRO A 1 97 ? -19.375 3.131 24.953 1 75.19 97 PRO A CA 1
ATOM 772 C C . PRO A 1 97 ? -18.781 3.113 26.359 1 75.19 97 PRO A C 1
ATOM 774 O O . PRO A 1 97 ? -19.516 3.053 27.344 1 75.19 97 PRO A O 1
ATOM 777 N N . TYR A 1 98 ? -17.453 3.047 26.375 1 76.19 98 TYR A N 1
ATOM 778 C CA . TYR A 1 98 ? -16.766 3.148 27.656 1 76.19 98 TYR A CA 1
ATOM 779 C C . TYR A 1 98 ? -17.078 4.473 28.344 1 76.19 98 TYR A C 1
ATOM 781 O O . TYR A 1 98 ? -17.266 5.492 27.672 1 76.19 98 TYR A O 1
ATOM 789 N N . PRO A 1 99 ? -17.156 4.438 29.625 1 74.25 99 PRO A N 1
ATOM 790 C CA . PRO A 1 99 ? -17.5 5.648 30.375 1 74.25 99 PRO A CA 1
ATOM 791 C C . PRO A 1 99 ? -16.531 6.801 30.109 1 74.25 99 PRO A C 1
ATOM 793 O O . PRO A 1 99 ? -16.953 7.965 30.078 1 74.25 99 PRO A O 1
ATOM 796 N N . TRP A 1 100 ? -15.273 6.488 29.859 1 74.88 100 TRP A N 1
ATOM 797 C CA . TRP A 1 100 ? -14.32 7.566 29.625 1 74.88 100 TRP A CA 1
ATOM 798 C C . TRP A 1 100 ? -14.586 8.234 28.266 1 74.88 100 TRP A C 1
ATOM 800 O O . TRP A 1 100 ? -14.273 9.406 28.078 1 74.88 100 TRP A O 1
ATOM 810 N N . VAL A 1 101 ? -15.172 7.559 27.406 1 73.88 101 VAL A N 1
ATOM 811 C CA . VAL A 1 101 ? -15.508 8.086 26.094 1 73.88 101 VAL A CA 1
ATOM 812 C C . VAL A 1 101 ? -16.672 9.078 26.219 1 73.88 101 VAL A C 1
ATOM 814 O O . VAL A 1 101 ? -16.703 10.086 25.516 1 73.88 101 VAL A O 1
ATOM 817 N N . LEU A 1 102 ? -17.516 8.812 27.188 1 72.38 102 LEU A N 1
ATOM 818 C CA . LEU A 1 102 ? -18.703 9.648 27.391 1 72.38 102 LEU A CA 1
ATOM 819 C C . LEU A 1 102 ? -18.328 10.922 28.156 1 72.38 102 LEU A C 1
ATOM 821 O O . LEU A 1 102 ? -19.016 11.945 28.016 1 72.38 102 LEU A O 1
ATOM 825 N N . ALA A 1 103 ? -17.203 10.852 28.781 1 67.88 103 ALA A N 1
ATOM 826 C CA . ALA A 1 103 ? -16.859 11.953 29.688 1 67.88 103 ALA A CA 1
ATOM 827 C C . ALA A 1 103 ? -15.977 12.977 28.969 1 67.88 103 ALA A C 1
ATOM 829 O O . ALA A 1 103 ? -15.766 14.078 29.469 1 67.88 103 ALA A O 1
ATOM 830 N N . LEU A 1 104 ? -15.695 12.656 27.75 1 69.56 104 LEU A N 1
ATOM 831 C CA . LEU A 1 104 ? -14.688 13.484 27.094 1 69.56 104 LEU A CA 1
ATOM 832 C C . LEU A 1 104 ? -15.344 14.484 26.141 1 69.56 104 LEU A C 1
ATOM 834 O O . LEU A 1 104 ? -15.883 14.094 25.094 1 69.56 104 LEU A O 1
ATOM 838 N N . GLN A 1 105 ? -15.867 15.562 26.609 1 78.06 105 GLN A N 1
ATOM 839 C CA . GLN A 1 105 ? -16.359 16.594 25.703 1 78.06 105 GLN A CA 1
ATOM 840 C C . GLN A 1 105 ? -15.547 17.875 25.828 1 78.06 105 GLN A C 1
ATOM 842 O O . GLN A 1 105 ? -15.211 18.297 26.938 1 78.06 105 GLN A O 1
ATOM 847 N N . THR A 1 106 ? -14.992 18.266 24.781 1 82.56 106 THR A N 1
ATOM 848 C CA . THR A 1 106 ? -14.195 19.5 24.781 1 82.56 106 THR A CA 1
ATOM 849 C C . THR A 1 106 ? -14.555 20.375 23.594 1 82.56 106 THR A C 1
ATOM 851 O O . THR A 1 106 ? -15.391 20 22.766 1 82.56 106 THR A O 1
ATOM 854 N N . ASN A 1 107 ? -14.031 21.625 23.625 1 87.19 107 ASN A N 1
ATOM 855 C CA . ASN A 1 107 ? -14.211 22.531 22.5 1 87.19 107 ASN A CA 1
ATOM 856 C C . ASN A 1 107 ? -13.43 22.062 21.281 1 87.19 107 ASN A C 1
ATOM 858 O O . ASN A 1 107 ? -12.547 21.219 21.375 1 87.19 107 ASN A O 1
ATOM 862 N N . PHE A 1 108 ? -13.812 22.578 20.109 1 89.19 108 PHE A N 1
ATOM 863 C CA . PHE A 1 108 ? -13.25 22.172 18.828 1 89.19 108 PHE A CA 1
ATOM 864 C C . PHE A 1 108 ? -11.75 22.422 18.781 1 89.19 108 PHE A C 1
ATOM 866 O O . PHE A 1 108 ? -10.984 21.578 18.312 1 89.19 108 PHE A O 1
ATOM 873 N N . PHE A 1 109 ? -11.289 23.5 19.359 1 89.81 109 PHE A N 1
ATOM 874 C CA . PHE A 1 109 ? -9.875 23.875 19.375 1 89.81 109 PHE A CA 1
ATOM 875 C C . PHE A 1 109 ? -9.047 22.844 20.125 1 89.81 109 PHE A C 1
ATOM 877 O O . PHE A 1 109 ? -8.039 22.344 19.594 1 89.81 109 PHE A O 1
ATOM 884 N N . TRP A 1 110 ? -9.453 22.484 21.281 1 91.31 110 TRP A N 1
ATOM 885 C CA . TRP A 1 110 ? -8.719 21.516 22.109 1 91.31 110 TRP A CA 1
ATOM 886 C C . TRP A 1 110 ? -8.812 20.125 21.516 1 91.31 110 TRP A C 1
ATOM 888 O O . TRP A 1 110 ? -7.871 19.328 21.625 1 91.31 110 TRP A O 1
ATOM 898 N N . ALA A 1 111 ? -9.953 19.844 20.859 1 92.62 111 ALA A N 1
ATOM 899 C CA . ALA A 1 111 ? -10.102 18.547 20.219 1 92.62 111 ALA A CA 1
ATOM 900 C C . ALA A 1 111 ? -9.086 18.359 19.094 1 92.62 111 ALA A C 1
ATOM 902 O O . ALA A 1 111 ? -8.508 17.281 18.953 1 92.62 111 ALA A O 1
ATOM 903 N N . LEU A 1 112 ? -8.844 19.453 18.391 1 94 112 LEU A N 1
ATOM 904 C CA . LEU A 1 112 ? -7.891 19.391 17.281 1 94 112 LEU A CA 1
ATOM 905 C C . LEU A 1 112 ? -6.465 19.234 17.797 1 94 112 LEU A C 1
ATOM 907 O O . LEU A 1 112 ? -5.699 18.422 17.281 1 94 112 LEU A O 1
ATOM 911 N N . ILE A 1 113 ? -6.117 19.953 18.812 1 95.25 113 ILE A N 1
ATOM 912 C CA . ILE A 1 113 ? -4.773 19.906 19.375 1 95.25 113 ILE A CA 1
ATOM 913 C C . ILE A 1 113 ? -4.523 18.531 19.984 1 95.25 113 ILE A C 1
ATOM 915 O O . ILE A 1 113 ? -3.447 17.953 19.797 1 95.25 113 ILE A O 1
ATOM 919 N N . LEU A 1 114 ? -5.535 18.016 20.641 1 95.81 114 LEU A N 1
ATOM 920 C CA . LEU A 1 114 ? -5.387 16.703 21.25 1 95.81 114 LEU A CA 1
ATOM 921 C C . LEU A 1 114 ? -5.273 15.617 20.188 1 95.81 114 LEU A C 1
ATOM 923 O O . LEU A 1 114 ? -4.57 14.617 20.391 1 95.81 114 LEU A O 1
ATOM 927 N N . SER A 1 115 ? -6.027 15.789 19.094 1 96.56 115 SER A N 1
ATOM 928 C CA . SER A 1 115 ? -5.898 14.844 17.984 1 96.56 115 SER A CA 1
ATOM 929 C C . SER A 1 115 ? -4.465 14.805 17.469 1 96.56 115 SER A C 1
ATOM 931 O O . SER A 1 115 ? -3.93 13.727 17.188 1 96.56 115 SER A O 1
ATOM 933 N N . GLY A 1 116 ? -3.895 15.969 17.328 1 97.81 116 GLY A N 1
ATOM 934 C CA . GLY A 1 116 ? -2.506 16.047 16.891 1 97.81 116 GLY A CA 1
ATOM 935 C C . GLY A 1 116 ? -1.54 15.453 17.906 1 97.81 116 GLY A C 1
ATOM 936 O O . GLY A 1 116 ? -0.646 14.688 17.531 1 97.81 116 GLY A O 1
ATOM 937 N N . ILE A 1 117 ? -1.734 15.719 19.141 1 98.12 117 ILE A N 1
ATOM 938 C CA . ILE A 1 117 ? -0.834 15.273 20.203 1 98.12 117 ILE A CA 1
ATOM 939 C C . ILE A 1 117 ? -0.894 13.758 20.344 1 98.12 117 ILE A C 1
ATOM 941 O O . ILE A 1 117 ? 0.142 13.094 20.438 1 98.12 117 ILE A O 1
ATOM 945 N N . ILE A 1 118 ? -2.07 13.211 20.344 1 97.5 118 ILE A N 1
ATOM 946 C CA . ILE A 1 118 ? -2.223 11.766 20.484 1 97.5 118 ILE A CA 1
ATOM 947 C C . ILE A 1 118 ? -1.604 11.062 19.281 1 97.5 118 ILE A C 1
ATOM 949 O O . ILE A 1 118 ? -0.925 10.039 19.438 1 97.5 118 ILE A O 1
ATOM 953 N N . SER A 1 119 ? -1.873 11.586 18.062 1 98 119 SER A N 1
ATOM 954 C CA . SER A 1 119 ? -1.251 11.023 16.875 1 98 119 SER A CA 1
ATOM 955 C C . SER A 1 119 ? 0.269 11.102 16.953 1 98 119 SER A C 1
ATOM 957 O O . SER A 1 119 ? 0.966 10.148 16.594 1 98 119 SER A O 1
ATOM 959 N N . ALA A 1 120 ? 0.763 12.211 17.453 1 98.31 120 ALA A N 1
ATOM 960 C CA . ALA A 1 120 ? 2.205 12.398 17.594 1 98.31 120 ALA A CA 1
ATOM 961 C C . ALA A 1 120 ? 2.789 11.438 18.625 1 98.31 120 ALA A C 1
ATOM 963 O O . ALA A 1 120 ? 3.881 10.898 18.422 1 98.31 120 ALA A O 1
ATOM 964 N N . LEU A 1 121 ? 2.141 11.266 19.688 1 98.12 121 LEU A N 1
ATOM 965 C CA . LEU A 1 121 ? 2.605 10.352 20.734 1 98.12 121 LEU A CA 1
ATOM 966 C C . LEU A 1 121 ? 2.645 8.922 20.219 1 98.12 121 LEU A C 1
ATOM 968 O O . LEU A 1 121 ? 3.584 8.172 20.516 1 98.12 121 LEU A O 1
ATOM 972 N N . LEU A 1 122 ? 1.607 8.555 19.531 1 96.81 122 LEU A N 1
ATOM 973 C CA . LEU A 1 122 ? 1.607 7.227 18.938 1 96.81 122 LEU A CA 1
ATOM 974 C C . LEU A 1 122 ? 2.756 7.082 17.938 1 96.81 122 LEU A C 1
ATOM 976 O O . LEU A 1 122 ? 3.402 6.031 17.875 1 96.81 122 LEU A O 1
ATOM 980 N N . ALA A 1 123 ? 2.93 8.102 17.156 1 97.69 123 ALA A N 1
ATOM 981 C CA . ALA A 1 123 ? 4.027 8.078 16.188 1 97.69 123 ALA A CA 1
ATOM 982 C C . ALA A 1 123 ? 5.375 7.953 16.891 1 97.69 123 ALA A C 1
ATOM 984 O O . ALA A 1 123 ? 6.273 7.262 16.406 1 97.69 123 ALA A O 1
ATOM 985 N N . LEU A 1 124 ? 5.512 8.633 18 1 97.56 124 LEU A N 1
ATOM 986 C CA . LEU A 1 124 ? 6.738 8.539 18.781 1 97.56 124 LEU A CA 1
ATOM 987 C C . LEU A 1 124 ? 6.973 7.113 19.266 1 97.56 124 LEU A C 1
ATOM 989 O O . LEU A 1 124 ? 8.102 6.613 19.203 1 97.56 124 LEU A O 1
ATOM 993 N N . SER A 1 125 ? 5.961 6.512 19.688 1 95.12 125 SER A N 1
ATOM 994 C CA . SER A 1 125 ? 6.062 5.129 20.141 1 95.12 125 SER A CA 1
ATOM 995 C C . SER A 1 125 ? 6.391 4.191 18.984 1 95.12 125 SER A C 1
ATOM 997 O O . SER A 1 125 ? 7.168 3.248 19.156 1 95.12 125 SER A O 1
ATOM 999 N N . LEU A 1 126 ? 5.816 4.441 17.875 1 92.56 126 LEU A N 1
ATOM 1000 C CA . LEU A 1 126 ? 5.988 3.568 16.719 1 92.56 126 LEU A CA 1
ATOM 1001 C C . LEU A 1 126 ? 7.328 3.828 16.031 1 92.56 126 LEU A C 1
ATOM 1003 O O . LEU A 1 126 ? 7.777 3.025 15.211 1 92.56 126 LEU A O 1
ATOM 1007 N N . SER A 1 127 ? 7.938 4.961 16.359 1 94.38 127 SER A N 1
ATOM 1008 C CA . SER A 1 127 ? 9.195 5.32 15.711 1 94.38 127 SER A CA 1
ATOM 1009 C C . SER A 1 127 ? 10.281 4.293 16.016 1 94.38 127 SER A C 1
ATOM 1011 O O . SER A 1 127 ? 11.164 4.055 15.188 1 94.38 127 SER A O 1
ATOM 1013 N N . PHE A 1 128 ? 10.188 3.633 17.094 1 90.38 128 PHE A N 1
ATOM 1014 C CA . PHE A 1 128 ? 11.211 2.67 17.484 1 90.38 128 PHE A CA 1
ATOM 1015 C C . PHE A 1 128 ? 11.234 1.479 16.531 1 90.38 128 PHE A C 1
ATOM 1017 O O . PHE A 1 128 ? 12.266 1.172 15.938 1 90.38 128 PHE A O 1
ATOM 1024 N N . PRO A 1 129 ? 10.109 0.875 16.359 1 86.75 129 PRO A N 1
ATOM 1025 C CA . PRO A 1 129 ? 10.133 -0.256 15.43 1 86.75 129 PRO A CA 1
ATOM 1026 C C . PRO A 1 129 ? 10.242 0.182 13.977 1 86.75 129 PRO A C 1
ATOM 1028 O O . PRO A 1 129 ? 10.805 -0.541 13.148 1 86.75 129 PRO A O 1
ATOM 1031 N N . VAL A 1 130 ? 9.766 1.3 13.625 1 90.31 130 VAL A N 1
ATOM 1032 C CA . VAL A 1 130 ? 9.719 1.763 12.242 1 90.31 130 VAL A CA 1
ATOM 1033 C C . VAL A 1 130 ? 11.133 2.064 11.75 1 90.31 130 VAL A C 1
ATOM 1035 O O . VAL A 1 130 ? 11.508 1.671 10.641 1 90.31 130 VAL A O 1
ATOM 1038 N N . PHE A 1 131 ? 11.977 2.748 12.578 1 92.25 131 PHE A N 1
ATOM 1039 C CA . PHE A 1 131 ? 13.266 3.211 12.086 1 92.25 131 PHE A CA 1
ATOM 1040 C C . PHE A 1 131 ? 14.375 2.238 12.469 1 92.25 131 PHE A C 1
ATOM 1042 O O . PHE A 1 131 ? 15.562 2.541 12.305 1 92.25 131 PHE A O 1
ATOM 1049 N N . ARG A 1 132 ? 13.945 1.111 12.953 1 87.94 132 ARG A N 1
ATOM 1050 C CA . ARG A 1 132 ? 14.883 0.008 13.094 1 87.94 132 ARG A CA 1
ATOM 1051 C C . ARG A 1 132 ? 15.148 -0.661 11.75 1 87.94 132 ARG A C 1
ATOM 1053 O O . ARG A 1 132 ? 16.125 -1.396 11.594 1 87.94 132 ARG A O 1
ATOM 1060 N N . VAL A 1 133 ? 14.234 -0.446 10.898 1 84.75 133 VAL A N 1
ATOM 1061 C CA . VAL A 1 133 ? 14.375 -1.017 9.562 1 84.75 133 VAL A CA 1
ATOM 1062 C C . VAL A 1 133 ? 14.531 0.102 8.531 1 84.75 133 VAL A C 1
ATOM 1064 O O . VAL A 1 133 ? 14.359 1.279 8.859 1 84.75 133 VAL A O 1
ATOM 1067 N N . ARG A 1 134 ? 14.93 -0.296 7.285 1 86.94 134 ARG A N 1
ATOM 1068 C CA . ARG A 1 134 ? 15.172 0.702 6.25 1 86.94 134 ARG A CA 1
ATOM 1069 C C . ARG A 1 134 ? 14.562 0.268 4.918 1 86.94 134 ARG A C 1
ATOM 1071 O O . ARG A 1 134 ? 14.203 -0.898 4.746 1 86.94 134 ARG A O 1
ATOM 1078 N N . GLY A 1 135 ? 14.383 1.297 4.117 1 84.88 135 GLY A N 1
ATOM 1079 C CA . GLY A 1 135 ? 13.984 1.025 2.744 1 84.88 135 GLY A CA 1
ATOM 1080 C C . GLY A 1 135 ? 12.633 0.345 2.635 1 84.88 135 GLY A C 1
ATOM 1081 O O . GLY A 1 135 ? 11.648 0.817 3.205 1 84.88 135 GLY A O 1
ATOM 1082 N N . ASP A 1 136 ? 12.625 -0.821 1.992 1 84.31 136 ASP A N 1
ATOM 1083 C CA . ASP A 1 136 ? 11.391 -1.542 1.709 1 84.31 136 ASP A CA 1
ATOM 1084 C C . ASP A 1 136 ? 10.734 -2.041 2.996 1 84.31 136 ASP A C 1
ATOM 1086 O O . ASP A 1 136 ? 9.508 -2.07 3.105 1 84.31 136 ASP A O 1
ATOM 1090 N N . TYR A 1 137 ? 11.555 -2.365 3.893 1 85.06 137 TYR A N 1
ATOM 1091 C CA . TYR A 1 137 ? 11.023 -2.889 5.145 1 85.06 137 TYR A CA 1
ATOM 1092 C C . TYR A 1 137 ? 10.289 -1.803 5.922 1 85.06 137 TYR A C 1
ATOM 1094 O O . TYR A 1 137 ? 9.289 -2.076 6.59 1 85.06 137 TYR A O 1
ATOM 1102 N N . LEU A 1 138 ? 10.844 -0.562 5.855 1 90.06 138 LEU A N 1
ATOM 1103 C CA . LEU A 1 138 ? 10.164 0.557 6.5 1 90.06 138 LEU A CA 1
ATOM 1104 C C . LEU A 1 138 ? 8.766 0.749 5.926 1 90.06 138 LEU A C 1
ATOM 1106 O O . LEU A 1 138 ? 7.805 0.945 6.676 1 90.06 138 LEU A O 1
ATOM 1110 N N . ALA A 1 139 ? 8.68 0.674 4.609 1 91 139 ALA A N 1
ATOM 1111 C CA . ALA A 1 139 ? 7.387 0.794 3.938 1 91 139 ALA A CA 1
ATOM 1112 C C . ALA A 1 139 ? 6.422 -0.292 4.406 1 91 139 ALA A C 1
ATOM 1114 O O . ALA A 1 139 ? 5.25 -0.016 4.676 1 91 139 ALA A O 1
ATOM 1115 N N . ILE A 1 140 ? 6.887 -1.458 4.543 1 86.25 140 ILE A N 1
ATOM 1116 C CA . ILE A 1 140 ? 6.07 -2.611 4.902 1 86.25 140 ILE A CA 1
ATOM 1117 C C . ILE A 1 140 ? 5.578 -2.469 6.34 1 86.25 140 ILE A C 1
ATOM 1119 O O . ILE A 1 140 ? 4.395 -2.686 6.625 1 86.25 140 ILE A O 1
ATOM 1123 N N . VAL A 1 141 ? 6.484 -2.059 7.219 1 87.31 141 VAL A N 1
ATOM 1124 C CA . VAL A 1 141 ? 6.137 -1.922 8.633 1 87.31 141 VAL A CA 1
ATOM 1125 C C . VAL A 1 141 ? 5.094 -0.82 8.805 1 87.31 141 VAL A C 1
ATOM 1127 O O . VAL A 1 141 ? 4.121 -0.987 9.539 1 87.31 141 VAL A O 1
ATOM 1130 N N . THR A 1 142 ? 5.316 0.263 8.141 1 92.06 142 THR A N 1
ATOM 1131 C CA . THR A 1 142 ? 4.375 1.369 8.273 1 92.06 142 THR A CA 1
ATOM 1132 C C . THR A 1 142 ? 3.029 1.012 7.648 1 92.06 142 THR A C 1
ATOM 1134 O O . THR A 1 142 ? 1.98 1.43 8.141 1 92.06 142 THR A O 1
ATOM 1137 N N . LEU A 1 143 ? 3.084 0.278 6.57 1 88.94 143 LEU A N 1
ATOM 1138 C CA . LEU A 1 143 ? 1.853 -0.246 5.988 1 88.94 143 LEU A CA 1
ATOM 1139 C C . LEU A 1 143 ? 1.095 -1.098 7 1 88.94 143 LEU A C 1
ATOM 1141 O O . LEU A 1 143 ? -0.119 -0.948 7.16 1 88.94 143 LEU A O 1
ATOM 1145 N N . GLY A 1 144 ? 1.817 -1.977 7.637 1 85.75 144 GLY A N 1
ATOM 1146 C CA . GLY A 1 144 ? 1.224 -2.818 8.664 1 85.75 144 GLY A CA 1
ATOM 1147 C C . GLY A 1 144 ? 0.561 -2.025 9.773 1 85.75 144 GLY A C 1
ATOM 1148 O O . GLY A 1 144 ? -0.536 -2.371 10.219 1 85.75 144 GLY A O 1
ATOM 1149 N N . PHE A 1 145 ? 1.193 -0.931 10.148 1 87.62 145 PHE A N 1
ATOM 1150 C CA . PHE A 1 145 ? 0.632 -0.087 11.203 1 87.62 145 PHE A CA 1
ATOM 1151 C C . PHE A 1 145 ? -0.666 0.564 10.734 1 87.62 145 PHE A C 1
ATOM 1153 O O . PHE A 1 145 ? -1.609 0.706 11.516 1 87.62 145 PHE A O 1
ATOM 1160 N N . GLY A 1 146 ? -0.685 0.973 9.531 1 88.06 146 GLY A N 1
ATOM 1161 C CA . GLY A 1 146 ? -1.915 1.523 8.984 1 88.06 146 GLY A CA 1
ATOM 1162 C C . GLY A 1 146 ? -3.078 0.55 9.039 1 88.06 146 GLY A C 1
ATOM 1163 O O . GLY A 1 146 ? -4.191 0.923 9.406 1 88.06 146 GLY A O 1
ATOM 1164 N N . PHE A 1 147 ? -2.76 -0.678 8.727 1 83.81 147 PHE A N 1
ATOM 1165 C CA . PHE A 1 147 ? -3.781 -1.716 8.758 1 83.81 147 PHE A CA 1
ATOM 1166 C C . PHE A 1 147 ? -4.207 -2.014 10.188 1 83.81 147 PHE A C 1
ATOM 1168 O O . PHE A 1 147 ? -5.398 -2.18 10.461 1 83.81 147 PHE A O 1
ATOM 1175 N N . ILE A 1 148 ? -3.281 -2.059 11.047 1 83.62 148 ILE A N 1
ATOM 1176 C CA . ILE A 1 148 ? -3.566 -2.4 12.438 1 83.62 148 ILE A CA 1
ATOM 1177 C C . ILE A 1 148 ? -4.48 -1.344 13.047 1 83.62 148 ILE A C 1
ATOM 1179 O O . ILE A 1 148 ? -5.453 -1.677 13.734 1 83.62 148 ILE A O 1
ATOM 1183 N N . ILE A 1 149 ? -4.191 -0.116 12.766 1 86.31 149 ILE A N 1
ATOM 1184 C CA . ILE A 1 149 ? -4.988 0.968 13.328 1 86.31 149 ILE A CA 1
ATOM 1185 C C . ILE A 1 149 ? -6.422 0.878 12.812 1 86.31 149 ILE A C 1
ATOM 1187 O O . ILE A 1 149 ? -7.375 1.049 13.578 1 86.31 149 ILE A O 1
ATOM 1191 N N . ARG A 1 150 ? -6.566 0.635 11.578 1 84.25 150 ARG A N 1
ATOM 1192 C CA . ARG A 1 150 ? -7.898 0.496 11 1 84.25 150 ARG A CA 1
ATOM 1193 C C . ARG A 1 150 ? -8.633 -0.694 11.609 1 84.25 150 ARG A C 1
ATOM 1195 O O . ARG A 1 150 ? -9.82 -0.594 11.945 1 84.25 150 ARG A O 1
ATOM 1202 N N . ILE A 1 151 ? -7.961 -1.749 11.797 1 79 151 ILE A N 1
ATOM 1203 C CA . ILE A 1 151 ? -8.586 -2.959 12.328 1 79 151 ILE A CA 1
ATOM 1204 C C . ILE A 1 151 ? -8.961 -2.75 13.789 1 79 151 ILE A C 1
ATOM 1206 O O . ILE A 1 151 ? -10.016 -3.215 14.234 1 79 151 ILE A O 1
ATOM 1210 N N . LEU A 1 152 ? -8.156 -2.082 14.492 1 82 152 LEU A N 1
ATOM 1211 C CA . LEU A 1 152 ? -8.477 -1.77 15.875 1 82 152 LEU A CA 1
ATOM 1212 C C . LEU A 1 152 ? -9.695 -0.864 15.969 1 82 152 LEU A C 1
ATOM 1214 O O . LEU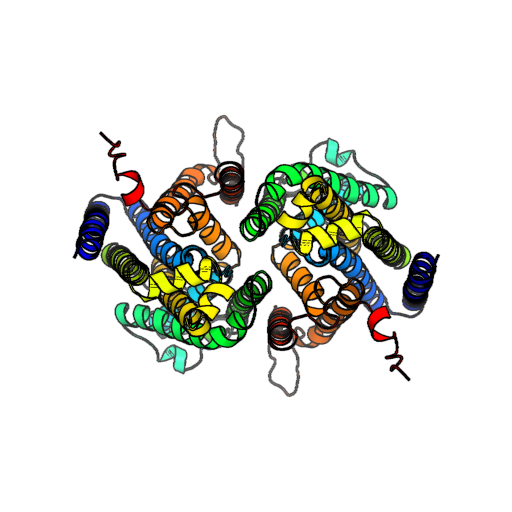 A 1 152 ? -10.5 -0.98 16.891 1 82 152 LEU A O 1
ATOM 1218 N N . ALA A 1 153 ? -9.82 -0.02 15.016 1 82.5 153 ALA A N 1
ATOM 1219 C CA . ALA A 1 153 ? -10.984 0.855 14.977 1 82.5 153 ALA A CA 1
ATOM 1220 C C . ALA A 1 153 ? -12.258 0.061 14.695 1 82.5 153 ALA A C 1
ATOM 1222 O O . ALA A 1 153 ? -13.32 0.359 15.25 1 82.5 153 ALA A O 1
ATOM 1223 N N . ILE A 1 154 ? -12.156 -0.935 13.922 1 78.94 154 ILE A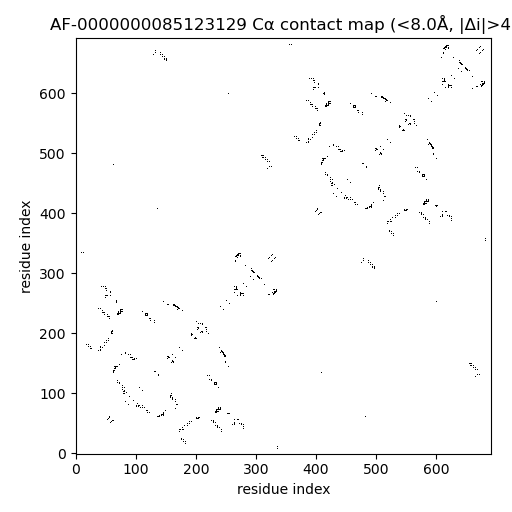 N 1
ATOM 1224 C CA . ILE A 1 154 ? -13.305 -1.758 13.562 1 78.94 154 ILE A CA 1
ATOM 1225 C C . ILE A 1 154 ? -13.664 -2.676 14.734 1 78.94 154 ILE A C 1
ATOM 1227 O O . ILE A 1 154 ? -14.844 -2.9 15.008 1 78.94 154 ILE A O 1
ATOM 1231 N N . ASN A 1 155 ? -12.656 -3.115 15.492 1 76.56 155 ASN A N 1
ATOM 1232 C CA . ASN A 1 155 ? -12.891 -4.141 16.5 1 76.56 155 ASN A CA 1
ATOM 1233 C C . ASN A 1 155 ? -12.992 -3.531 17.906 1 76.56 155 ASN A C 1
ATOM 1235 O O . ASN A 1 155 ? -12.859 -4.242 18.906 1 76.56 155 ASN A O 1
ATOM 1239 N N . SER A 1 156 ? -13.078 -2.25 17.922 1 78.88 156 SER A N 1
ATOM 1240 C CA . SER A 1 156 ? -13.297 -1.578 19.188 1 78.88 156 SER A CA 1
ATOM 1241 C C . SER A 1 156 ? -14.609 -0.797 19.188 1 78.88 156 SER A C 1
ATOM 1243 O O . SER A 1 156 ? -14.609 0.427 19.328 1 78.88 156 SER A O 1
ATOM 1245 N N . PRO A 1 157 ? -15.633 -1.589 19.188 1 76.31 157 PRO A N 1
ATOM 1246 C CA . PRO A 1 157 ? -16.922 -0.904 19.094 1 76.31 157 PRO A CA 1
ATOM 1247 C C . PRO A 1 157 ? -17.219 -0.029 20.312 1 76.31 157 PRO A C 1
ATOM 1249 O O . PRO A 1 157 ? -17.984 0.928 20.219 1 76.31 157 PRO A O 1
ATOM 1252 N N . GLU A 1 158 ? -16.594 -0.323 21.344 1 77.38 158 GLU A N 1
ATOM 1253 C CA . GLU A 1 158 ? -16.812 0.452 22.562 1 77.38 158 GLU A CA 1
ATOM 1254 C C . GLU A 1 158 ? -16.219 1.848 22.453 1 77.38 158 GLU A C 1
ATOM 1256 O O . GLU A 1 158 ? -16.641 2.773 23.141 1 77.38 158 GLU A O 1
ATOM 1261 N N . ILE A 1 159 ? -15.289 1.938 21.578 1 76.75 159 ILE A N 1
ATOM 1262 C CA . ILE A 1 159 ? -14.617 3.225 21.453 1 76.75 159 ILE A CA 1
ATOM 1263 C C . ILE A 1 159 ? -15.031 3.904 20.141 1 76.75 159 ILE A C 1
ATOM 1265 O O . ILE A 1 159 ? -15.414 5.078 20.141 1 76.75 159 ILE A O 1
ATOM 1269 N N . THR A 1 160 ? -15.102 3.146 19 1 79.62 160 THR A N 1
ATOM 1270 C CA . THR A 1 160 ? -15.281 3.736 17.688 1 79.62 160 THR A CA 1
ATOM 1271 C C . THR A 1 160 ? -16.625 3.34 17.094 1 79.62 160 THR A C 1
ATOM 1273 O O . THR A 1 160 ? -16.938 3.701 15.953 1 79.62 160 THR A O 1
ATOM 1276 N N . ASN A 1 161 ? -17.453 2.689 17.797 1 75.56 161 ASN A N 1
ATOM 1277 C CA . ASN A 1 161 ? -18.703 2.148 17.297 1 75.56 161 ASN A CA 1
ATOM 1278 C C . ASN A 1 161 ? -18.484 1.159 16.156 1 75.56 161 ASN A C 1
ATOM 1280 O O . ASN A 1 161 ? -19.312 1.04 15.25 1 75.56 161 ASN A O 1
ATOM 1284 N N . GLY A 1 162 ? -17.25 0.635 16.141 1 70.44 162 GLY A N 1
ATOM 1285 C CA . GLY A 1 162 ? -16.906 -0.452 15.234 1 70.44 162 GLY A CA 1
ATOM 1286 C C . GLY A 1 162 ? -16.938 -0.048 13.773 1 70.44 162 GLY A C 1
ATOM 1287 O O . GLY A 1 162 ? -16.391 0.994 13.398 1 70.44 162 GLY A O 1
ATOM 1288 N N . SER A 1 163 ? -17.609 -0.915 12.945 1 74.12 163 SER A N 1
ATOM 1289 C CA . SER A 1 163 ? -17.656 -0.721 11.5 1 74.12 163 SER A CA 1
ATOM 1290 C C . SER A 1 163 ? -18.656 0.38 11.125 1 74.12 163 SER A C 1
ATOM 1292 O O . SER A 1 163 ? -18.562 0.949 10.039 1 74.12 163 SER A O 1
ATOM 1294 N N . LEU A 1 164 ? -19.531 0.747 12.016 1 72.44 164 LEU A N 1
ATOM 1295 C CA . LEU A 1 164 ? -20.562 1.751 11.734 1 72.44 164 LEU A CA 1
ATOM 1296 C C . LEU A 1 164 ? -19.969 3.156 11.805 1 72.44 164 LEU A C 1
ATOM 1298 O O . LEU A 1 164 ? -20.438 4.062 11.109 1 72.44 164 LEU A O 1
ATOM 1302 N N . GLY A 1 165 ? -18.969 3.305 12.602 1 79.38 165 GLY A N 1
ATOM 1303 C CA . GLY A 1 165 ? -18.344 4.613 12.711 1 79.38 165 GLY A CA 1
ATOM 1304 C C . GLY A 1 165 ? -19.109 5.562 13.617 1 79.38 165 GLY A C 1
ATOM 1305 O O . GLY A 1 165 ? -19.984 5.141 14.375 1 79.38 165 GLY A O 1
ATOM 1306 N N . ILE A 1 166 ? -18.719 6.801 13.703 1 82.94 166 ILE A N 1
ATOM 1307 C CA . ILE A 1 166 ? -19.328 7.844 14.516 1 82.94 166 ILE A CA 1
ATOM 1308 C C . ILE A 1 166 ? -20.016 8.875 13.617 1 82.94 166 ILE A C 1
ATOM 1310 O O . ILE A 1 166 ? -19.406 9.383 12.672 1 82.94 166 ILE A O 1
ATOM 1314 N N . ASN A 1 167 ? -21.25 9.078 13.938 1 84.25 167 ASN A N 1
ATOM 1315 C CA . ASN A 1 167 ? -22.047 10.008 13.141 1 84.25 167 ASN A CA 1
ATOM 1316 C C . ASN A 1 167 ? -22.422 11.25 13.938 1 84.25 167 ASN A C 1
ATOM 1318 O O . ASN A 1 167 ? -22.141 11.336 15.133 1 84.25 167 ASN A O 1
ATOM 1322 N N . ASP A 1 168 ? -22.922 12.266 13.195 1 82.44 168 ASP A N 1
ATOM 1323 C CA . ASP A 1 168 ? -23.469 13.492 13.758 1 82.44 168 ASP A CA 1
ATOM 1324 C C . ASP A 1 168 ? -22.391 14.305 14.469 1 82.44 168 ASP A C 1
ATOM 1326 O O . ASP A 1 168 ? -22.609 14.773 15.594 1 82.44 168 ASP A O 1
ATOM 1330 N N . ILE A 1 169 ? -21.281 14.328 13.938 1 84.75 169 ILE A N 1
ATOM 1331 C CA . ILE A 1 169 ? -20.219 15.203 14.438 1 84.75 169 ILE A CA 1
ATOM 1332 C C . ILE A 1 169 ? -20.562 16.656 14.109 1 84.75 169 ILE A C 1
ATOM 1334 O O . ILE A 1 169 ? -20.938 16.969 12.977 1 84.75 169 ILE A O 1
ATOM 1338 N N . PRO A 1 170 ? -20.547 17.453 15.125 1 82.12 170 PRO A N 1
ATOM 1339 C CA . PRO A 1 170 ? -20.859 18.859 14.836 1 82.12 170 PRO A CA 1
ATOM 1340 C C . PRO A 1 170 ? -20 19.422 13.711 1 82.12 170 PRO A C 1
ATOM 1342 O O . PRO A 1 170 ? -18.781 19.188 13.672 1 82.12 170 PRO A O 1
ATOM 1345 N N . GLN A 1 171 ? -20.672 20.016 12.711 1 78.94 171 GLN A N 1
ATOM 1346 C CA . GLN A 1 171 ? -19.984 20.547 11.531 1 78.94 171 GLN A CA 1
ATOM 1347 C C . GLN A 1 171 ? -19.328 21.891 11.836 1 78.94 171 GLN A C 1
ATOM 1349 O O . GLN A 1 171 ? -20.016 22.859 12.156 1 78.94 171 GLN A O 1
ATOM 1354 N N . PHE A 1 172 ? -18.094 21.844 12.031 1 70.88 172 PHE A N 1
ATOM 1355 C CA . PHE A 1 172 ? -17.359 23.109 12.117 1 70.88 172 PHE A CA 1
ATOM 1356 C C . PHE A 1 172 ? -16.734 23.453 10.773 1 70.88 172 PHE A C 1
ATOM 1358 O O . PHE A 1 172 ? -15.523 23.344 10.594 1 70.88 172 PHE A O 1
ATOM 1365 N N . SER A 1 173 ? -17.516 23.5 9.773 1 62.62 173 SER A N 1
ATOM 1366 C CA . SER A 1 173 ? -17.094 23.719 8.398 1 62.62 173 SER A CA 1
ATOM 1367 C C . SER A 1 173 ? -16.719 25.172 8.148 1 62.62 173 SER A C 1
ATOM 1369 O O . SER A 1 173 ? -17.328 25.844 7.32 1 62.62 173 SER A O 1
ATOM 1371 N N . ASN A 1 174 ? -15.984 25.75 8.945 1 73.5 174 ASN A N 1
ATOM 1372 C CA . ASN A 1 174 ? -15.648 27.141 8.688 1 73.5 174 ASN A CA 1
ATOM 1373 C C . ASN A 1 174 ? -14.25 27.281 8.094 1 73.5 174 ASN A C 1
ATOM 1375 O O . ASN A 1 174 ? -13.312 26.609 8.539 1 73.5 174 ASN A O 1
ATOM 1379 N N . LEU A 1 175 ? -14.289 27.938 6.926 1 76.75 175 LEU A N 1
ATOM 1380 C CA . LEU A 1 175 ? -13.062 28.156 6.152 1 76.75 175 LEU A CA 1
ATOM 1381 C C . LEU A 1 175 ? -12 28.844 6.996 1 76.75 175 LEU A C 1
ATOM 1383 O O . LEU A 1 175 ? -10.805 28.719 6.723 1 76.75 175 LEU A O 1
ATOM 1387 N N . TYR A 1 176 ? -12.461 29.438 8.047 1 77.62 176 TYR A N 1
ATOM 1388 C CA . TYR A 1 176 ? -11.492 30.125 8.891 1 77.62 176 TYR A CA 1
ATOM 1389 C C . TYR A 1 176 ? -10.633 29.125 9.664 1 77.62 176 TYR A C 1
ATOM 1391 O O . TYR A 1 176 ? -9.414 29.297 9.758 1 77.62 176 TYR A O 1
ATOM 1399 N N . TRP A 1 177 ? -11.297 28.094 10.125 1 81.62 177 TRP A N 1
ATOM 1400 C CA . TRP A 1 177 ? -10.555 27.094 10.875 1 81.62 177 TRP A CA 1
ATOM 1401 C C . TRP A 1 177 ? -9.672 26.266 9.953 1 81.62 177 TRP A C 1
ATOM 1403 O O . TRP A 1 177 ? -8.469 26.125 10.188 1 81.62 177 TRP A O 1
ATOM 1413 N N . THR A 1 178 ? -10.258 25.766 8.883 1 88.44 178 THR A N 1
ATOM 1414 C CA . THR A 1 178 ? -9.531 24.875 7.984 1 88.44 178 THR A CA 1
ATOM 1415 C C . THR A 1 178 ? -8.438 25.641 7.242 1 88.44 178 THR A C 1
ATOM 1417 O O . THR A 1 178 ? -7.312 25.141 7.109 1 88.44 178 THR A O 1
ATOM 1420 N N . GLY A 1 179 ? -8.781 26.828 6.766 1 86.5 179 GLY A N 1
ATOM 1421 C CA . GLY A 1 179 ? -7.789 27.641 6.078 1 86.5 179 GLY A CA 1
ATOM 1422 C C . GLY A 1 179 ? -6.684 28.125 6.992 1 86.5 179 GLY A C 1
ATOM 1423 O O . GLY A 1 179 ? -5.508 28.109 6.621 1 86.5 179 GLY A O 1
ATOM 1424 N N . GLY A 1 180 ? -7.094 28.578 8.156 1 87.06 180 GLY A N 1
ATOM 1425 C CA . GLY A 1 180 ? -6.113 29.047 9.125 1 87.06 180 GLY A CA 1
ATOM 1426 C C . GLY A 1 180 ? -5.137 27.969 9.555 1 87.06 180 GLY A C 1
ATOM 1427 O O . GLY A 1 180 ? -3.93 28.203 9.609 1 87.06 180 GLY A O 1
ATOM 1428 N N . VAL A 1 181 ? -5.637 26.781 9.844 1 91.94 181 VAL A N 1
ATOM 1429 C CA . VAL A 1 181 ? -4.789 25.672 10.258 1 91.94 181 VAL A CA 1
ATOM 1430 C C . VAL A 1 181 ? -3.883 25.25 9.109 1 91.94 181 VAL A C 1
ATOM 1432 O O . VAL A 1 181 ? -2.725 24.891 9.328 1 91.94 181 VAL A O 1
ATOM 1435 N N . ALA A 1 182 ? -4.438 25.25 7.895 1 93.12 182 ALA A N 1
ATOM 1436 C CA . ALA A 1 182 ? -3.635 24.906 6.727 1 93.12 182 ALA A CA 1
ATOM 1437 C C . ALA A 1 182 ? -2.453 25.859 6.57 1 93.12 182 ALA A C 1
ATOM 1439 O O . ALA A 1 182 ? -1.324 25.438 6.328 1 93.12 182 ALA A O 1
ATOM 1440 N N . ILE A 1 183 ? -2.719 27.141 6.711 1 89.69 183 ILE A N 1
ATOM 1441 C CA . ILE A 1 183 ? -1.663 28.141 6.602 1 89.69 183 ILE A CA 1
ATOM 1442 C C . ILE A 1 183 ? -0.635 27.938 7.711 1 89.69 183 ILE A C 1
ATOM 1444 O O . ILE A 1 183 ? 0.572 27.969 7.461 1 89.69 183 ILE A O 1
ATOM 1448 N N . PHE A 1 184 ? -1.106 27.703 8.859 1 90.94 184 PHE A N 1
ATOM 1449 C CA . PHE A 1 184 ? -0.211 27.469 9.984 1 90.94 184 PHE A CA 1
ATOM 1450 C C . PHE A 1 184 ? 0.642 26.219 9.75 1 90.94 184 PHE A C 1
ATOM 1452 O O . PHE A 1 184 ? 1.845 26.234 10.016 1 90.94 184 PHE A O 1
ATOM 1459 N N . ALA A 1 185 ? -0.017 25.125 9.336 1 94.31 185 ALA A N 1
ATOM 1460 C CA . ALA A 1 185 ? 0.697 23.875 9.094 1 94.31 185 ALA A CA 1
ATOM 1461 C C . ALA A 1 185 ? 1.793 24.062 8.047 1 94.31 185 ALA A C 1
ATOM 1463 O O . ALA A 1 185 ? 2.92 23.594 8.227 1 94.31 185 ALA A O 1
ATOM 1464 N N . VAL A 1 186 ? 1.48 24.75 6.977 1 92.94 186 VAL A N 1
ATOM 1465 C CA . VAL A 1 186 ? 2.439 24.984 5.902 1 92.94 186 VAL A CA 1
ATOM 1466 C C . VAL A 1 186 ? 3.605 25.812 6.422 1 92.94 186 VAL A C 1
ATOM 1468 O O . VAL A 1 186 ? 4.77 25.5 6.168 1 92.94 186 VAL A O 1
ATOM 1471 N N . LEU A 1 187 ? 3.312 26.828 7.156 1 90.5 187 LEU A N 1
ATOM 1472 C CA . LEU A 1 187 ? 4.355 27.688 7.699 1 90.5 187 LEU A CA 1
ATOM 1473 C C . LEU A 1 187 ? 5.227 26.922 8.695 1 90.5 187 LEU A C 1
ATOM 1475 O O . LEU A 1 187 ? 6.449 27.078 8.695 1 90.5 187 LEU A O 1
ATOM 1479 N N . ALA A 1 188 ? 4.578 26.203 9.531 1 93.75 188 ALA A N 1
ATOM 1480 C CA . ALA A 1 188 ? 5.324 25.422 10.516 1 93.75 188 ALA A CA 1
ATOM 1481 C C . ALA A 1 188 ? 6.258 24.422 9.828 1 93.75 188 ALA A C 1
ATOM 1483 O O . ALA A 1 188 ? 7.426 24.297 10.211 1 93.75 188 ALA A O 1
ATOM 1484 N N . ILE A 1 189 ? 5.805 23.766 8.836 1 94.88 189 ILE A N 1
ATOM 1485 C CA . ILE A 1 189 ? 6.598 22.75 8.141 1 94.88 189 ILE A CA 1
ATOM 1486 C C . ILE A 1 189 ? 7.727 23.438 7.371 1 94.88 189 ILE A C 1
ATOM 1488 O O . ILE A 1 189 ? 8.859 22.938 7.348 1 94.88 189 ILE A O 1
ATOM 1492 N N . LEU A 1 190 ? 7.426 24.547 6.738 1 91.19 190 LEU A N 1
ATOM 1493 C CA . LEU A 1 190 ? 8.461 25.281 6.027 1 91.19 190 LEU A CA 1
ATOM 1494 C C . LEU A 1 190 ? 9.547 25.766 6.988 1 91.19 190 LEU A C 1
ATOM 1496 O O . LEU A 1 190 ? 10.734 25.734 6.656 1 91.19 190 LEU A O 1
ATOM 1500 N N . ASN A 1 191 ? 9.133 26.219 8.117 1 91.62 191 ASN A N 1
ATOM 1501 C CA . ASN A 1 191 ? 10.102 26.641 9.125 1 91.62 191 ASN A CA 1
ATOM 1502 C C . ASN A 1 191 ? 11.016 25.484 9.539 1 91.62 191 ASN A C 1
ATOM 1504 O O . ASN A 1 191 ? 12.211 25.688 9.758 1 91.62 191 ASN A O 1
ATOM 1508 N N . ILE A 1 192 ? 10.477 24.328 9.625 1 94.44 192 ILE A N 1
ATOM 1509 C CA . ILE A 1 192 ? 11.266 23.156 9.992 1 94.44 192 ILE A CA 1
ATOM 1510 C C . ILE A 1 192 ? 12.227 22.812 8.859 1 94.44 192 ILE A C 1
ATOM 1512 O O . ILE A 1 192 ? 13.406 22.547 9.102 1 94.44 192 ILE A O 1
ATOM 1516 N N . ILE A 1 193 ? 11.812 22.844 7.656 1 93.12 193 ILE A N 1
ATOM 1517 C CA . ILE A 1 193 ? 12.594 22.453 6.492 1 93.12 193 ILE A CA 1
ATOM 1518 C C . ILE A 1 193 ? 13.789 23.406 6.332 1 93.12 193 ILE A C 1
ATOM 1520 O O . ILE A 1 193 ? 14.883 22.969 5.953 1 93.12 193 ILE A O 1
ATOM 1524 N N . TYR A 1 194 ? 13.594 24.656 6.695 1 90.81 194 TYR A N 1
ATOM 1525 C CA . TYR A 1 194 ? 14.648 25.641 6.496 1 90.81 194 TYR A CA 1
ATOM 1526 C C . TYR A 1 194 ? 15.492 25.797 7.758 1 90.81 194 TYR A C 1
ATOM 1528 O O . TYR A 1 194 ? 16.438 26.594 7.789 1 90.81 194 TYR A O 1
ATOM 1536 N N . SER A 1 195 ? 15.258 25.031 8.68 1 93.38 195 SER A N 1
ATOM 1537 C CA . SER A 1 195 ? 16.047 25.031 9.906 1 93.38 195 SER A CA 1
ATOM 1538 C C . SER A 1 195 ? 17.188 24.016 9.836 1 93.38 195 SER A C 1
ATOM 1540 O O . SER A 1 195 ? 17.422 23.422 8.789 1 93.38 195 SER A O 1
ATOM 1542 N N . LYS A 1 196 ? 17.938 23.938 10.961 1 94.12 196 LYS A N 1
ATOM 1543 C CA . LYS A 1 196 ? 19.031 22.969 11.062 1 94.12 196 LYS A CA 1
ATOM 1544 C C . LYS A 1 196 ? 18.5 21.547 10.977 1 94.12 196 LYS A C 1
ATOM 1546 O O . LYS A 1 196 ? 19.156 20.656 10.43 1 94.12 196 LYS A O 1
ATOM 1551 N N . TYR A 1 197 ? 17.281 21.359 11.406 1 94.75 197 TYR A N 1
ATOM 1552 C CA . TYR A 1 197 ? 16.672 20.031 11.367 1 94.75 197 TYR A CA 1
ATOM 1553 C C . TYR A 1 197 ? 16.312 19.625 9.938 1 94.75 197 TYR A C 1
ATOM 1555 O O . TYR A 1 197 ? 16.484 18.469 9.555 1 94.75 197 TYR A O 1
ATOM 1563 N N . GLY A 1 198 ? 15.82 20.578 9.211 1 95.06 198 GLY A N 1
ATOM 1564 C CA . GLY A 1 198 ? 15.516 20.328 7.816 1 95.06 198 GLY A CA 1
ATOM 1565 C C . GLY A 1 198 ? 16.734 19.922 7 1 95.06 198 GLY A C 1
ATOM 1566 O O . GLY A 1 198 ? 16.656 19.031 6.156 1 95.06 198 GLY A O 1
ATOM 1567 N N . ARG A 1 199 ? 17.844 20.562 7.266 1 95.12 199 ARG A N 1
ATOM 1568 C CA . ARG A 1 199 ? 19.094 20.219 6.582 1 95.12 199 ARG A CA 1
ATOM 1569 C C . ARG A 1 199 ? 19.547 18.812 6.949 1 95.12 199 ARG A C 1
ATOM 1571 O O . ARG A 1 199 ? 20.047 18.062 6.098 1 95.12 199 ARG A O 1
ATOM 1578 N N . ALA A 1 200 ? 19.375 18.562 8.164 1 97.25 200 ALA A N 1
ATOM 1579 C CA . ALA A 1 200 ? 19.719 17.219 8.617 1 97.25 200 ALA A CA 1
ATOM 1580 C C . ALA A 1 200 ? 18.828 16.172 7.949 1 97.25 200 ALA A C 1
ATOM 1582 O O . ALA A 1 200 ? 19.281 15.086 7.582 1 97.25 200 ALA A O 1
ATOM 1583 N N . MET A 1 201 ? 17.531 16.484 7.797 1 97.44 201 MET A N 1
ATOM 1584 C CA . MET A 1 201 ? 16.594 15.578 7.137 1 97.44 201 MET A CA 1
ATOM 1585 C C . MET A 1 201 ? 17 15.336 5.688 1 97.44 201 MET A C 1
ATOM 1587 O O . MET A 1 201 ? 16.984 14.203 5.215 1 97.44 201 MET A O 1
ATOM 1591 N N . LYS A 1 202 ? 17.375 16.344 5.023 1 96.12 202 LYS A N 1
ATOM 1592 C CA . LYS A 1 202 ? 17.797 16.219 3.629 1 96.12 202 LYS A CA 1
ATOM 1593 C C . LYS A 1 202 ? 19.078 15.414 3.504 1 96.12 202 LYS A C 1
ATOM 1595 O O . LYS A 1 202 ? 19.25 14.656 2.547 1 96.12 202 LYS A O 1
ATOM 1600 N N . ALA A 1 203 ? 19.984 15.586 4.461 1 96.62 203 ALA A N 1
ATOM 1601 C CA . ALA A 1 203 ? 21.219 14.805 4.469 1 96.62 203 ALA A CA 1
ATOM 1602 C C . ALA A 1 203 ? 20.922 13.312 4.617 1 96.62 203 ALA A C 1
ATOM 1604 O O . ALA A 1 203 ? 21.547 12.484 3.953 1 96.62 203 ALA A O 1
ATOM 1605 N N . VAL A 1 204 ? 19.969 13.023 5.488 1 96.38 204 VAL A N 1
ATOM 1606 C CA . VAL A 1 204 ? 19.578 11.633 5.703 1 96.38 204 VAL A CA 1
ATOM 1607 C C . VAL A 1 204 ? 18.953 11.07 4.422 1 96.38 204 VAL A C 1
ATOM 1609 O O . VAL A 1 204 ? 19.219 9.922 4.059 1 96.38 204 VAL A O 1
ATOM 1612 N N . ARG A 1 205 ? 18.141 11.875 3.773 1 94.81 205 ARG A N 1
ATOM 1613 C CA . ARG A 1 205 ? 17.5 11.477 2.525 1 94.81 205 ARG A CA 1
ATOM 1614 C C . ARG A 1 205 ? 18.531 11.133 1.459 1 94.81 205 ARG A C 1
ATOM 1616 O O . ARG A 1 205 ? 18.391 10.148 0.734 1 94.81 205 ARG A O 1
ATOM 1623 N N . ASP A 1 206 ? 19.562 11.922 1.393 1 92.62 206 ASP A N 1
ATOM 1624 C CA . ASP A 1 206 ? 20.547 11.766 0.335 1 92.62 206 ASP A CA 1
ATOM 1625 C C . ASP A 1 206 ? 21.422 10.531 0.577 1 92.62 206 ASP A C 1
ATOM 1627 O O . ASP A 1 206 ? 21.672 9.75 -0.346 1 92.62 206 ASP A O 1
ATOM 1631 N N . ASP A 1 207 ? 21.891 10.398 1.737 1 93.94 207 ASP A N 1
ATOM 1632 C CA . ASP A 1 207 ? 22.688 9.234 2.113 1 93.94 207 ASP A CA 1
ATOM 1633 C C . ASP A 1 207 ? 22.703 9.047 3.629 1 93.94 207 ASP A C 1
ATOM 1635 O O . ASP A 1 207 ? 23.469 9.719 4.332 1 93.94 207 ASP A O 1
ATOM 1639 N N . GLU A 1 208 ? 21.922 8.07 4.023 1 94.19 208 GLU A N 1
ATOM 1640 C CA . GLU A 1 208 ? 21.766 7.875 5.465 1 94.19 208 GLU A CA 1
ATOM 1641 C C . GLU A 1 208 ? 23.094 7.457 6.109 1 94.19 208 GLU A C 1
ATOM 1643 O O . GLU A 1 208 ? 23.422 7.914 7.207 1 94.19 208 GLU A O 1
ATOM 1648 N N . ASP A 1 209 ? 23.812 6.609 5.449 1 92.94 209 ASP A N 1
ATOM 1649 C CA . ASP A 1 209 ? 25.078 6.137 5.996 1 92.94 209 ASP A CA 1
ATOM 1650 C C . ASP A 1 209 ? 26.109 7.27 6.074 1 92.94 209 ASP A C 1
ATOM 1652 O O . ASP A 1 209 ? 26.828 7.398 7.07 1 92.94 209 ASP A O 1
ATOM 1656 N N . ALA A 1 210 ? 26.125 8.07 5.051 1 93.56 210 ALA A N 1
ATOM 1657 C CA . ALA A 1 210 ? 27.016 9.227 5.051 1 93.56 210 ALA A CA 1
ATOM 1658 C C . ALA A 1 210 ? 26.625 10.219 6.137 1 93.56 210 ALA A C 1
ATOM 1660 O O . ALA A 1 210 ? 27.5 10.781 6.812 1 93.56 210 ALA A O 1
ATOM 1661 N N . ALA A 1 211 ? 25.344 10.461 6.289 1 95.62 211 ALA A N 1
ATOM 1662 C CA . ALA A 1 211 ? 24.859 11.375 7.324 1 95.62 211 ALA A CA 1
ATOM 1663 C C . ALA A 1 211 ? 25.266 10.891 8.711 1 95.62 211 ALA A C 1
ATOM 1665 O O . ALA A 1 211 ? 25.719 11.688 9.547 1 95.62 211 ALA A O 1
ATOM 1666 N N . SER A 1 212 ? 25.172 9.578 8.93 1 95.5 212 SER A N 1
ATOM 1667 C CA . SER A 1 212 ? 25.562 9 10.211 1 95.5 212 SER A CA 1
ATOM 1668 C C . SER A 1 212 ? 27.047 9.148 10.453 1 95.5 212 SER A C 1
ATOM 1670 O O . SER A 1 212 ? 27.484 9.422 11.578 1 95.5 212 SER A O 1
ATOM 1672 N N . ALA A 1 213 ? 27.781 9 9.43 1 95.81 213 ALA A N 1
ATOM 1673 C CA . ALA A 1 213 ? 29.234 9.125 9.516 1 95.81 213 ALA A CA 1
ATOM 1674 C C . ALA A 1 213 ? 29.641 10.555 9.852 1 95.81 213 ALA A C 1
ATOM 1676 O O . ALA A 1 213 ? 30.688 10.781 10.461 1 95.81 213 ALA A O 1
ATOM 1677 N N . MET A 1 214 ? 28.812 11.5 9.539 1 95.62 214 MET A N 1
ATOM 1678 C CA . MET A 1 214 ? 29.094 12.906 9.812 1 95.62 214 MET A CA 1
ATOM 1679 C C . MET A 1 214 ? 28.594 13.305 11.195 1 95.62 214 MET A C 1
ATOM 1681 O O . MET A 1 214 ? 28.656 14.477 11.562 1 95.62 214 MET A O 1
ATOM 1685 N N . GLY A 1 215 ? 28.047 12.359 11.938 1 94.75 215 GLY A N 1
ATOM 1686 C CA . GLY A 1 215 ? 27.656 12.602 13.32 1 94.75 215 GLY A CA 1
ATOM 1687 C C . GLY A 1 215 ? 26.188 12.93 13.492 1 94.75 215 GLY A C 1
ATOM 1688 O O . GLY A 1 215 ? 25.75 13.266 14.586 1 94.75 215 GLY A O 1
ATOM 1689 N N . ILE A 1 216 ? 25.5 12.914 12.461 1 96.06 216 ILE A N 1
ATOM 1690 C CA . ILE A 1 216 ? 24.078 13.195 12.547 1 96.06 216 ILE A CA 1
ATOM 1691 C C . ILE A 1 216 ? 23.344 11.984 13.141 1 96.06 216 ILE A C 1
ATOM 1693 O O . ILE A 1 216 ? 23.562 10.852 12.703 1 96.06 216 ILE A O 1
ATOM 1697 N N . ASN A 1 217 ? 22.562 12.234 14.258 1 97.25 217 ASN A N 1
ATOM 1698 C CA . ASN A 1 217 ? 21.719 11.164 14.789 1 97.25 217 ASN A CA 1
ATOM 1699 C C . ASN A 1 217 ? 20.516 10.914 13.891 1 97.25 217 ASN A C 1
ATOM 1701 O O . ASN A 1 217 ? 19.484 11.594 14.016 1 97.25 217 ASN A O 1
ATOM 1705 N N . THR A 1 218 ? 20.625 9.914 13.109 1 96.69 218 THR A N 1
ATOM 1706 C CA . THR A 1 218 ? 19.594 9.664 12.094 1 96.69 218 THR A CA 1
ATOM 1707 C C . THR A 1 218 ? 18.281 9.258 12.75 1 96.69 218 THR A C 1
ATOM 1709 O O . THR A 1 218 ? 17.203 9.633 12.281 1 96.69 218 THR A O 1
ATOM 1712 N N . PHE A 1 219 ? 18.328 8.57 13.859 1 96.69 219 PHE A N 1
ATOM 1713 C CA . PHE A 1 219 ? 17.125 8.148 14.547 1 96.69 219 PHE A CA 1
ATOM 1714 C C . PHE A 1 219 ? 16.344 9.359 15.062 1 96.69 219 PHE A C 1
ATOM 1716 O O . PHE A 1 219 ? 15.125 9.43 14.891 1 96.69 219 PHE A O 1
ATOM 1723 N N . LYS A 1 220 ? 16.969 10.219 15.641 1 97.44 220 LYS A N 1
ATOM 1724 C CA . LYS A 1 220 ? 16.328 11.414 16.188 1 97.44 220 LYS A CA 1
ATOM 1725 C C . LYS A 1 220 ? 15.711 12.258 15.078 1 97.44 220 LYS A C 1
ATOM 1727 O O . LYS A 1 220 ? 14.594 12.75 15.211 1 97.44 220 LYS A O 1
ATOM 1732 N N . VAL A 1 221 ? 16.484 12.422 14.031 1 97.69 221 VAL A N 1
ATOM 1733 C CA . VAL A 1 221 ? 16.031 13.242 12.914 1 97.69 221 VAL A CA 1
ATOM 1734 C C . VAL A 1 221 ? 14.805 12.617 12.266 1 97.69 221 VAL A C 1
ATOM 1736 O O . VAL A 1 221 ? 13.812 13.312 12.016 1 97.69 221 VAL A O 1
ATOM 1739 N N . LYS A 1 222 ? 14.828 11.328 12.016 1 98 222 LYS A N 1
ATOM 1740 C CA . LYS A 1 222 ? 13.703 10.617 11.406 1 98 222 LYS A CA 1
ATOM 1741 C C . LYS A 1 222 ? 12.484 10.625 12.328 1 98 222 LYS A C 1
ATOM 1743 O O . LYS A 1 222 ? 11.352 10.773 11.875 1 98 222 LYS A O 1
ATOM 1748 N N . THR A 1 223 ? 12.781 10.477 13.602 1 98.06 223 THR A N 1
ATOM 1749 C CA . THR A 1 223 ? 11.703 10.477 14.578 1 98.06 223 THR A CA 1
ATOM 1750 C C . THR A 1 223 ? 11.016 11.836 14.625 1 98.06 223 THR A C 1
ATOM 1752 O O . THR A 1 223 ? 9.789 11.922 14.719 1 98.06 223 THR A O 1
ATOM 1755 N N . LEU A 1 224 ? 11.797 12.852 14.57 1 97.81 224 LEU A N 1
ATOM 1756 C CA . LEU A 1 224 ? 11.242 14.203 14.578 1 97.81 224 LEU A CA 1
ATOM 1757 C C . LEU A 1 224 ? 10.367 14.438 13.352 1 97.81 224 LEU A C 1
ATOM 1759 O O . LEU A 1 224 ? 9.281 15.008 13.469 1 97.81 224 LEU A O 1
ATOM 1763 N N . ALA A 1 225 ? 10.875 14.039 12.234 1 98.12 225 ALA A N 1
ATOM 1764 C CA . ALA A 1 225 ? 10.102 14.188 11.008 1 98.12 225 ALA A CA 1
ATOM 1765 C C . ALA A 1 225 ? 8.812 13.367 11.07 1 98.12 225 ALA A C 1
ATOM 1767 O O . ALA A 1 225 ? 7.742 13.859 10.695 1 98.12 225 ALA A O 1
ATOM 1768 N N . PHE A 1 226 ? 8.93 12.195 11.594 1 98.19 226 PHE A N 1
ATOM 1769 C CA . PHE A 1 226 ? 7.816 11.258 11.672 1 98.19 226 PHE A CA 1
ATOM 1770 C C . PHE A 1 226 ? 6.758 11.75 12.648 1 98.19 226 PHE A C 1
ATOM 1772 O O . PHE A 1 226 ? 5.562 11.727 12.344 1 98.19 226 PHE A O 1
ATOM 1779 N N . THR A 1 227 ? 7.156 12.219 13.766 1 98.31 227 THR A N 1
ATOM 1780 C CA . THR A 1 227 ? 6.246 12.695 14.805 1 98.31 227 THR A CA 1
ATOM 1781 C C . THR A 1 227 ? 5.574 14 14.383 1 98.31 227 THR A C 1
ATOM 1783 O O . THR A 1 227 ? 4.391 14.211 14.648 1 98.31 227 THR A O 1
ATOM 1786 N N . THR A 1 228 ? 6.336 14.852 13.758 1 98.12 228 THR A N 1
ATOM 1787 C CA . THR A 1 228 ? 5.762 16.109 13.266 1 98.12 228 THR A CA 1
ATOM 1788 C C . THR A 1 228 ? 4.711 15.828 12.195 1 98.12 228 THR A C 1
ATOM 1790 O O . THR A 1 228 ? 3.633 16.422 12.211 1 98.12 228 THR A O 1
ATOM 1793 N N . SER A 1 229 ? 5.07 14.961 11.281 1 98.19 229 SER A N 1
ATOM 1794 C CA . SER A 1 229 ? 4.117 14.57 10.242 1 98.19 229 SER A CA 1
ATOM 1795 C C . SER A 1 229 ? 2.848 13.984 10.852 1 98.19 229 SER A C 1
ATOM 1797 O O . SER A 1 229 ? 1.737 14.352 10.461 1 98.19 229 SER A O 1
ATOM 1799 N N . ALA A 1 230 ? 3.02 13.156 11.82 1 98.5 230 ALA A N 1
ATOM 1800 C CA . ALA A 1 230 ? 1.884 12.508 12.469 1 98.5 230 ALA A CA 1
ATOM 1801 C C . ALA A 1 230 ? 1.004 13.531 13.18 1 98.5 230 ALA A C 1
ATOM 1803 O O . ALA A 1 230 ? -0.223 13.398 13.195 1 98.5 230 ALA A O 1
ATOM 1804 N N . PHE A 1 231 ? 1.625 14.531 13.781 1 98.62 231 PHE A N 1
ATOM 1805 C CA . PHE A 1 231 ? 0.877 15.578 14.477 1 98.62 231 PHE A CA 1
ATOM 1806 C C . PHE A 1 231 ? -0.077 16.281 13.516 1 98.62 231 PHE A C 1
ATOM 1808 O O . PHE A 1 231 ? -1.273 16.391 13.789 1 98.62 231 PHE A O 1
ATOM 1815 N N . PHE A 1 232 ? 0.433 16.672 12.438 1 98.44 232 PHE A N 1
ATOM 1816 C CA . PHE A 1 232 ? -0.379 17.438 11.492 1 98.44 232 PHE A CA 1
ATOM 1817 C C . PHE A 1 232 ? -1.353 16.516 10.758 1 98.44 232 PHE A C 1
ATOM 1819 O O . PHE A 1 232 ? -2.445 16.938 10.375 1 98.44 232 PHE A O 1
ATOM 1826 N N . GLU A 1 233 ? -0.984 15.266 10.508 1 98.19 233 GLU A N 1
ATOM 1827 C CA . GLU A 1 233 ? -1.932 14.305 9.953 1 98.19 233 GLU A CA 1
ATOM 1828 C C . GLU A 1 233 ? -3.102 14.07 10.906 1 98.19 233 GLU A C 1
ATOM 1830 O O . GLU A 1 233 ? -4.246 13.922 10.469 1 98.19 233 GLU A O 1
ATOM 1835 N N . GLY A 1 234 ? -2.756 14.031 12.18 1 98.12 234 GLY A N 1
ATOM 1836 C CA . GLY A 1 234 ? -3.816 13.938 13.172 1 98.12 234 GLY A CA 1
ATOM 1837 C C . GLY A 1 234 ? -4.75 15.133 13.164 1 98.12 234 GLY A C 1
ATOM 1838 O O . GLY A 1 234 ? -5.973 14.969 13.188 1 98.12 234 GLY A O 1
ATOM 1839 N N . VAL A 1 235 ? -4.168 16.312 13.117 1 97.5 235 VAL A N 1
ATOM 1840 C CA . VAL A 1 235 ? -4.953 17.547 13.07 1 97.5 235 VAL A CA 1
ATOM 1841 C C . VAL A 1 235 ? -5.816 17.562 11.812 1 97.5 235 VAL A C 1
ATOM 1843 O O . VAL A 1 235 ? -7 17.891 11.867 1 97.5 235 VAL A O 1
ATOM 1846 N N . GLY A 1 236 ? -5.191 17.203 10.703 1 97.06 236 GLY A N 1
ATOM 1847 C CA . GLY A 1 236 ? -5.949 17.109 9.469 1 97.06 236 GLY A CA 1
ATOM 1848 C C . GLY A 1 236 ? -7.086 16.109 9.531 1 97.06 236 GLY A C 1
ATOM 1849 O O . GLY A 1 236 ? -8.156 16.344 8.969 1 97.06 236 GLY A O 1
ATOM 1850 N N . GLY A 1 237 ? -6.84 15 10.164 1 96.44 237 GLY A N 1
ATOM 1851 C CA . GLY A 1 237 ? -7.895 14.023 10.367 1 96.44 237 GLY A CA 1
ATOM 1852 C C . GLY A 1 237 ? -9.055 14.562 11.188 1 96.44 237 GLY A C 1
ATOM 1853 O O . GLY A 1 237 ? -10.219 14.258 10.906 1 96.44 237 GLY A O 1
ATOM 1854 N N . GLY A 1 238 ? -8.711 15.297 12.18 1 95.75 238 GLY A N 1
ATOM 1855 C CA . GLY A 1 238 ? -9.758 15.93 12.969 1 95.75 238 GLY A CA 1
ATOM 1856 C C . GLY A 1 238 ? -10.609 16.906 12.172 1 95.75 238 GLY A C 1
ATOM 1857 O O . GLY A 1 238 ? -11.828 16.922 12.312 1 95.75 238 GLY A O 1
ATOM 1858 N N . LEU A 1 239 ? -9.977 17.719 11.383 1 95.38 239 LEU A N 1
ATOM 1859 C CA . LEU A 1 239 ? -10.703 18.656 10.531 1 95.38 239 LEU A CA 1
ATOM 1860 C C . LEU A 1 239 ? -11.586 17.906 9.539 1 95.38 239 LEU A C 1
ATOM 1862 O O . LEU A 1 239 ? -12.703 18.344 9.242 1 95.38 239 LEU A O 1
ATOM 1866 N N . LEU A 1 240 ? -11.078 16.797 9.078 1 93.88 240 LEU A N 1
ATOM 1867 C CA . LEU A 1 240 ? -11.844 15.984 8.141 1 93.88 240 LEU A CA 1
ATOM 1868 C C . LEU A 1 240 ? -13.094 15.422 8.805 1 93.88 240 LEU A C 1
ATOM 1870 O O . LEU A 1 240 ? -14.172 15.414 8.203 1 93.88 240 LEU A O 1
ATOM 1874 N N . ALA A 1 241 ? -12.914 14.977 9.953 1 92.69 241 ALA A N 1
ATOM 1875 C CA . ALA A 1 241 ? -14.055 14.453 10.703 1 92.69 241 ALA A CA 1
ATOM 1876 C C . ALA A 1 241 ? -15.109 15.531 10.914 1 92.69 241 ALA A C 1
ATOM 1878 O O . ALA A 1 241 ? -16.312 15.266 10.797 1 92.69 241 ALA A O 1
ATOM 1879 N N . ALA A 1 242 ? -14.688 16.703 11.227 1 90.94 242 ALA A N 1
ATOM 1880 C CA . ALA A 1 242 ? -15.602 17.828 11.461 1 90.94 242 ALA A CA 1
ATOM 1881 C C . ALA A 1 242 ? -16.281 18.25 10.156 1 90.94 242 ALA A C 1
ATOM 1883 O O . ALA A 1 242 ? -17.406 18.75 10.172 1 90.94 242 ALA A O 1
ATOM 1884 N N . LEU A 1 243 ? -15.617 18.062 9.102 1 89.62 243 LEU A N 1
ATOM 1885 C CA . LEU A 1 243 ? -16.172 18.422 7.801 1 89.62 243 LEU A CA 1
ATOM 1886 C C . LEU A 1 243 ? -17.203 17.391 7.34 1 89.62 243 LEU A C 1
ATOM 1888 O O . LEU A 1 243 ? -18.281 17.75 6.855 1 89.62 243 LEU A O 1
ATOM 1892 N N . LEU A 1 244 ? -16.922 16.109 7.477 1 88.75 244 LEU A N 1
ATOM 1893 C CA . LEU A 1 244 ? -17.766 15.039 6.98 1 88.75 244 LEU A CA 1
ATOM 1894 C C . LEU A 1 244 ? -18.922 14.781 7.938 1 88.75 244 LEU A C 1
ATOM 1896 O O . LEU A 1 244 ? -19.984 14.289 7.527 1 88.75 244 LEU A O 1
ATOM 1900 N N . THR A 1 245 ? -18.781 15.031 9.141 1 88.81 245 THR A N 1
ATOM 1901 C CA . THR A 1 245 ? -19.781 14.875 10.195 1 88.81 245 THR A CA 1
ATOM 1902 C C . THR A 1 245 ? -20.078 13.398 10.453 1 88.81 245 THR A C 1
ATOM 1904 O O . THR A 1 245 ? -20.812 13.062 11.375 1 88.81 245 THR A O 1
ATOM 1907 N N . SER A 1 246 ? -19.609 12.555 9.625 1 89.25 246 SER A N 1
ATOM 1908 C CA . SER A 1 246 ? -19.703 11.109 9.789 1 89.25 246 SER A CA 1
ATOM 1909 C C . SER A 1 246 ? -18.422 10.414 9.328 1 89.25 246 SER A C 1
ATOM 1911 O O . SER A 1 246 ? -17.953 10.648 8.211 1 89.25 246 SER A O 1
ATOM 1913 N N . ILE A 1 247 ? -17.922 9.633 10.281 1 89.62 247 ILE A N 1
ATOM 1914 C CA . ILE A 1 247 ? -16.703 8.938 9.906 1 89.62 247 ILE A CA 1
ATOM 1915 C C . ILE A 1 247 ? -16.859 7.441 10.172 1 89.62 247 ILE A C 1
ATOM 1917 O O . ILE A 1 247 ? -17.562 7.043 11.102 1 89.62 247 ILE A O 1
ATOM 1921 N N . SER A 1 248 ? -16.312 6.656 9.305 1 90.12 248 SER A N 1
ATOM 1922 C CA . SER A 1 248 ? -16.219 5.203 9.438 1 90.12 248 SER A CA 1
ATOM 1923 C C . SER A 1 248 ? -14.812 4.711 9.094 1 90.12 248 SER A C 1
ATOM 1925 O O . SER A 1 248 ? -14.062 5.383 8.383 1 90.12 248 SER A O 1
ATOM 1927 N N . PRO A 1 249 ? -14.438 3.607 9.688 1 87.31 249 PRO A N 1
ATOM 1928 C CA . PRO A 1 249 ? -13.109 3.07 9.398 1 87.31 249 PRO A CA 1
ATOM 1929 C C . PRO A 1 249 ? -12.867 2.842 7.906 1 87.31 249 PRO A C 1
ATOM 1931 O O . PRO A 1 249 ? -11.727 2.865 7.449 1 87.31 249 PRO A O 1
ATOM 1934 N N . ASP A 1 250 ? -13.859 2.701 7.156 1 84.56 250 ASP A N 1
ATOM 1935 C CA . ASP A 1 250 ? -13.758 2.412 5.727 1 84.56 250 ASP A CA 1
ATOM 1936 C C . ASP A 1 250 ? -13.258 3.629 4.953 1 84.56 250 ASP A C 1
ATOM 1938 O O . ASP A 1 250 ? -12.844 3.51 3.801 1 84.56 250 ASP A O 1
ATOM 1942 N N . LEU A 1 251 ? -13.305 4.773 5.652 1 86.75 251 LEU A N 1
ATOM 1943 C CA . LEU A 1 251 ? -12.82 5.996 5.02 1 86.75 251 LEU A CA 1
ATOM 1944 C C . LEU A 1 251 ? -11.297 6.07 5.074 1 86.75 251 LEU A C 1
ATOM 1946 O O . LEU A 1 251 ? -10.688 6.836 4.328 1 86.75 251 LEU A O 1
ATOM 1950 N N . PHE A 1 252 ? -10.766 5.242 5.949 1 91.56 252 PHE A N 1
ATOM 1951 C CA . PHE A 1 252 ? -9.336 5.371 6.203 1 91.56 252 PHE A CA 1
ATOM 1952 C C . PHE A 1 252 ? -8.594 4.113 5.77 1 91.56 252 PHE A C 1
ATOM 1954 O O . PHE A 1 252 ? -7.75 3.6 6.508 1 91.56 252 PHE A O 1
ATOM 1961 N N . THR A 1 253 ? -8.961 3.641 4.605 1 87.5 253 THR A N 1
ATOM 1962 C CA . THR A 1 253 ? -8.266 2.504 4.02 1 87.5 253 THR A CA 1
ATOM 1963 C C . THR A 1 253 ? -6.969 2.955 3.348 1 87.5 253 THR A C 1
ATOM 1965 O O . THR A 1 253 ? -6.66 4.148 3.32 1 87.5 253 THR A O 1
ATOM 1968 N N . PHE A 1 254 ? -6.223 2.016 2.848 1 88.12 254 PHE A N 1
ATOM 1969 C CA . PHE A 1 254 ? -4.953 2.318 2.191 1 88.12 254 PHE A CA 1
ATOM 1970 C C . PHE A 1 254 ? -5.176 3.199 0.969 1 88.12 254 PHE A C 1
ATOM 1972 O O . PHE A 1 254 ? -4.266 3.912 0.539 1 88.12 254 PHE A O 1
ATOM 1979 N N . PHE A 1 255 ? -6.324 3.209 0.506 1 83.62 255 PHE A N 1
ATOM 1980 C CA . PHE A 1 255 ? -6.641 4.066 -0.63 1 83.62 255 PHE A CA 1
ATOM 1981 C C . PHE A 1 255 ? -6.41 5.531 -0.283 1 83.62 255 PHE A C 1
ATOM 1983 O O . PHE A 1 255 ? -5.977 6.316 -1.13 1 83.62 255 PHE A O 1
ATOM 1990 N N . PHE A 1 256 ? -6.73 5.824 0.937 1 90.06 256 PHE A N 1
ATOM 1991 C CA . PHE A 1 256 ? -6.504 7.184 1.415 1 90.06 256 PHE A CA 1
ATOM 1992 C C . PHE A 1 256 ? -5.023 7.547 1.339 1 90.06 256 PHE A C 1
ATOM 1994 O O . PHE A 1 256 ? -4.668 8.633 0.876 1 90.06 256 PHE A O 1
ATOM 2001 N N . THR A 1 257 ? -4.191 6.645 1.775 1 93.12 257 THR A N 1
ATOM 2002 C CA . THR A 1 257 ? -2.746 6.836 1.711 1 93.12 257 THR A CA 1
ATOM 2003 C C . THR A 1 257 ? -2.275 6.926 0.262 1 93.12 257 THR A C 1
ATOM 2005 O O . THR A 1 257 ? -1.408 7.738 -0.066 1 93.12 257 THR A O 1
ATOM 2008 N N . PHE A 1 258 ? -2.811 6.16 -0.542 1 87.25 258 PHE A N 1
ATOM 2009 C CA . PHE A 1 258 ? -2.432 6.164 -1.95 1 87.25 258 PHE A CA 1
ATOM 2010 C C . PHE A 1 258 ? -2.754 7.504 -2.594 1 87.25 258 PHE A C 1
ATOM 2012 O O . PHE A 1 258 ? -1.985 8.008 -3.42 1 87.25 258 PHE A O 1
ATOM 2019 N N . GLN A 1 259 ? -3.859 7.996 -2.271 1 87.69 259 GLN A N 1
ATOM 2020 C CA . GLN A 1 259 ? -4.234 9.305 -2.789 1 87.69 259 GLN A CA 1
ATOM 2021 C C . GLN A 1 259 ? -3.227 10.375 -2.377 1 87.69 259 GLN A C 1
ATOM 2023 O O . GLN A 1 259 ? -2.816 11.203 -3.195 1 87.69 259 GLN A O 1
ATOM 2028 N N . LEU A 1 260 ? -2.873 10.344 -1.157 1 92.75 260 LEU A N 1
ATOM 2029 C CA . LEU A 1 260 ? -1.887 11.297 -0.671 1 92.75 260 LEU A CA 1
ATOM 2030 C C . LEU A 1 260 ? -0.546 11.102 -1.37 1 92.75 260 LEU A C 1
ATOM 2032 O O . LEU A 1 260 ? 0.148 12.07 -1.677 1 92.75 260 LEU A O 1
ATOM 2036 N N . LEU A 1 261 ? -0.269 9.883 -1.557 1 89.69 261 LEU A N 1
ATOM 2037 C CA . LEU A 1 261 ? 0.977 9.562 -2.248 1 89.69 261 LEU A CA 1
ATOM 2038 C C . LEU A 1 261 ? 0.979 10.148 -3.656 1 89.69 261 LEU A C 1
ATOM 2040 O O . LEU A 1 261 ? 1.979 10.727 -4.094 1 89.69 261 LEU A O 1
ATOM 2044 N N . ILE A 1 262 ? -0.128 10 -4.309 1 85.81 262 ILE A N 1
ATOM 2045 C CA . ILE A 1 262 ? -0.251 10.531 -5.664 1 85.81 262 ILE A CA 1
ATOM 2046 C C . ILE A 1 262 ? -0.06 12.047 -5.641 1 85.81 262 ILE A C 1
ATOM 2048 O O . ILE A 1 262 ? 0.642 12.602 -6.488 1 85.81 262 ILE A O 1
ATOM 2052 N N . ILE A 1 263 ? -0.6 12.648 -4.711 1 89.81 263 ILE A N 1
ATOM 2053 C CA . ILE A 1 263 ? -0.557 14.102 -4.609 1 89.81 263 ILE A CA 1
ATOM 2054 C C . ILE A 1 263 ? 0.889 14.562 -4.449 1 89.81 263 ILE A C 1
ATOM 2056 O O . ILE A 1 263 ? 1.35 15.453 -5.172 1 89.81 263 ILE A O 1
ATOM 2060 N N . ILE A 1 264 ? 1.624 13.969 -3.545 1 91.75 264 ILE A N 1
ATOM 2061 C CA . ILE A 1 264 ? 2.957 14.492 -3.258 1 91.75 264 ILE A CA 1
ATOM 2062 C C . ILE A 1 264 ? 3.918 14.086 -4.375 1 91.75 264 ILE A C 1
ATOM 2064 O O . ILE A 1 264 ? 4.906 14.781 -4.629 1 91.75 264 ILE A O 1
ATOM 2068 N N . VAL A 1 265 ? 3.625 13.023 -5.023 1 88.44 265 VAL A N 1
ATOM 2069 C CA . VAL A 1 265 ? 4.496 12.586 -6.109 1 88.44 265 VAL A CA 1
ATOM 2070 C C . VAL A 1 265 ? 4.254 13.453 -7.344 1 88.44 265 VAL A C 1
ATOM 2072 O O . VAL A 1 265 ? 5.203 13.891 -8 1 88.44 265 VAL A O 1
ATOM 2075 N N . ILE A 1 266 ? 2.984 13.672 -7.633 1 85.12 266 ILE A N 1
ATOM 2076 C CA . ILE A 1 266 ? 2.652 14.531 -8.766 1 85.12 266 ILE A CA 1
ATOM 2077 C C . ILE A 1 266 ? 3.258 15.922 -8.547 1 85.12 266 ILE A C 1
ATOM 2079 O O . ILE A 1 266 ? 3.738 16.547 -9.5 1 85.12 266 ILE A O 1
ATOM 2083 N N . GLY A 1 267 ? 3.137 16.391 -7.418 1 86.56 267 GLY A N 1
ATOM 2084 C CA . GLY A 1 267 ? 3.717 17.688 -7.094 1 86.56 267 GLY A CA 1
ATOM 2085 C C . GLY A 1 267 ? 5.23 17.688 -7.152 1 86.56 267 GLY A C 1
ATOM 2086 O O . GLY A 1 267 ? 5.844 18.719 -7.449 1 86.56 267 GLY A O 1
ATOM 2087 N N . GLY A 1 268 ? 5.871 16.625 -6.828 1 86.31 268 GLY A N 1
ATOM 2088 C CA . GLY A 1 268 ? 7.312 16.5 -6.684 1 86.31 268 GLY A CA 1
ATOM 2089 C C . GLY A 1 268 ? 7.738 16.125 -5.273 1 86.31 268 GLY A C 1
ATOM 2090 O O . GLY A 1 268 ? 7.578 16.922 -4.344 1 86.31 268 GLY A O 1
ATOM 2091 N N . LEU A 1 269 ? 8.305 14.961 -5.176 1 86 269 LEU A N 1
ATOM 2092 C CA . LEU A 1 269 ? 8.719 14.508 -3.854 1 86 269 LEU A CA 1
ATOM 2093 C C . LEU A 1 269 ? 9.797 15.414 -3.279 1 86 269 LEU A C 1
ATOM 2095 O O . LEU A 1 269 ? 10.82 15.648 -3.924 1 86 269 LEU A O 1
ATOM 2099 N N . GLY A 1 270 ? 9.586 16.016 -2.166 1 87.88 270 GLY A N 1
ATOM 2100 C CA . GLY A 1 270 ? 10.57 16.875 -1.531 1 87.88 270 GLY A CA 1
ATOM 2101 C C . GLY A 1 270 ? 10.25 18.359 -1.665 1 87.88 270 GLY A C 1
ATOM 2102 O O . GLY A 1 270 ? 10.898 19.188 -1.036 1 87.88 270 GLY A O 1
ATOM 2103 N N . SER A 1 271 ? 9.266 18.641 -2.441 1 89.94 271 SER A N 1
ATOM 2104 C CA . SER A 1 271 ? 8.875 20.031 -2.633 1 89.94 271 SER A CA 1
ATOM 2105 C C . SER A 1 271 ? 7.562 20.344 -1.918 1 89.94 271 SER A C 1
ATOM 2107 O O . SER A 1 271 ? 6.531 19.734 -2.211 1 89.94 271 SER A O 1
ATOM 2109 N N . THR A 1 272 ? 7.684 21.328 -1.055 1 90.31 272 THR A N 1
ATOM 2110 C CA . THR A 1 272 ? 6.477 21.734 -0.335 1 90.31 272 THR A CA 1
ATOM 2111 C C . THR A 1 272 ? 5.508 22.453 -1.264 1 90.31 272 THR A C 1
ATOM 2113 O O . THR A 1 272 ? 4.301 22.188 -1.236 1 90.31 272 THR A O 1
ATOM 2116 N N . THR A 1 273 ? 6.016 23.281 -2.07 1 88.5 273 THR A N 1
ATOM 2117 C CA . THR A 1 273 ? 5.176 23.953 -3.055 1 88.5 273 THR A CA 1
ATOM 2118 C C . THR A 1 273 ? 4.562 22.938 -4.023 1 88.5 273 THR A C 1
ATOM 2120 O O . THR A 1 273 ? 3.414 23.094 -4.445 1 88.5 273 THR A O 1
ATOM 2123 N N . GLY A 1 274 ? 5.34 22.016 -4.371 1 88.06 274 GLY A N 1
ATOM 2124 C CA . GLY A 1 274 ? 4.824 20.953 -5.211 1 88.06 274 GLY A CA 1
ATOM 2125 C C . GLY A 1 274 ? 3.662 20.203 -4.586 1 88.06 274 GLY A C 1
ATOM 2126 O O . GLY A 1 274 ? 2.691 19.875 -5.266 1 88.06 274 GLY A O 1
ATOM 2127 N N . ALA A 1 275 ? 3.783 19.969 -3.299 1 92.12 275 ALA A N 1
ATOM 2128 C CA . ALA A 1 275 ? 2.717 19.266 -2.59 1 92.12 275 ALA A CA 1
ATOM 2129 C C . ALA A 1 275 ? 1.427 20.078 -2.598 1 92.12 275 ALA A C 1
ATOM 2131 O O . ALA A 1 275 ? 0.335 19.516 -2.746 1 92.12 275 ALA A O 1
ATOM 2132 N N . ILE A 1 276 ? 1.576 21.359 -2.443 1 90.88 276 ILE A N 1
ATOM 2133 C CA . ILE A 1 276 ? 0.413 22.25 -2.438 1 90.88 276 ILE A CA 1
ATOM 2134 C C . ILE A 1 276 ? -0.229 22.266 -3.822 1 90.88 276 ILE A C 1
ATOM 2136 O O . ILE A 1 276 ? -1.438 22.062 -3.955 1 90.88 276 ILE A O 1
ATOM 2140 N N . ILE A 1 277 ? 0.549 22.406 -4.832 1 87.81 277 ILE A N 1
ATOM 2141 C CA . ILE A 1 277 ? 0.053 22.438 -6.203 1 87.81 277 ILE A CA 1
ATOM 2142 C C . ILE A 1 277 ? -0.558 21.094 -6.57 1 87.81 277 ILE A C 1
ATOM 2144 O O . ILE A 1 277 ? -1.618 21.031 -7.199 1 87.81 277 ILE A O 1
ATOM 2148 N N . GLY A 1 278 ? 0.152 20.078 -6.172 1 87.81 278 GLY A N 1
ATOM 2149 C CA . GLY A 1 278 ? -0.375 18.75 -6.418 1 87.81 278 GLY A CA 1
ATOM 2150 C C . GLY A 1 278 ? -1.737 18.531 -5.793 1 87.81 278 GLY A C 1
ATOM 2151 O O . GLY A 1 278 ? -2.602 17.875 -6.391 1 87.81 278 GLY A O 1
ATOM 2152 N N . THR A 1 279 ? -1.878 19.062 -4.594 1 91.31 279 THR A N 1
ATOM 2153 C CA . THR A 1 279 ? -3.152 18.906 -3.898 1 91.31 279 THR A CA 1
ATOM 2154 C C . THR A 1 279 ? -4.266 19.625 -4.656 1 91.31 279 THR A C 1
ATOM 2156 O O . THR A 1 279 ? -5.336 19.047 -4.879 1 91.31 279 THR A O 1
ATOM 2159 N N . VAL A 1 280 ? -3.973 20.781 -5.035 1 85.81 280 VAL A N 1
ATOM 2160 C CA . VAL A 1 280 ? -4.969 21.562 -5.746 1 85.81 280 VAL A CA 1
ATOM 2161 C C . VAL A 1 280 ? -5.309 20.906 -7.078 1 85.81 280 VAL A C 1
ATOM 2163 O O . VAL A 1 280 ? -6.48 20.781 -7.438 1 85.81 280 VAL A O 1
ATOM 2166 N N . MET A 1 281 ? -4.367 20.406 -7.746 1 82.81 281 MET A N 1
ATOM 2167 C CA . MET A 1 281 ? -4.566 19.781 -9.047 1 82.81 281 MET A CA 1
ATOM 2168 C C . MET A 1 281 ? -5.371 18.484 -8.914 1 82.81 281 MET A C 1
ATOM 2170 O O . MET A 1 281 ? -6.324 18.266 -9.656 1 82.81 281 MET A O 1
ATOM 2174 N N . VAL A 1 282 ? -4.961 17.703 -7.98 1 82.94 282 VAL A N 1
ATOM 2175 C CA . VAL A 1 282 ? -5.602 16.406 -7.824 1 82.94 282 VAL A CA 1
ATOM 2176 C C . VAL A 1 282 ? -7.02 16.594 -7.289 1 82.94 282 VAL A C 1
ATOM 2178 O O . VAL A 1 282 ? -7.965 15.961 -7.781 1 82.94 282 VAL A O 1
ATOM 2181 N N . MET A 1 283 ? -7.152 17.391 -6.297 1 80.62 283 MET A N 1
ATOM 2182 C CA . MET A 1 283 ? -8.469 17.594 -5.707 1 80.62 283 MET A CA 1
ATOM 2183 C C . MET A 1 283 ? -9.398 18.312 -6.68 1 80.62 283 MET A C 1
ATOM 2185 O O . MET A 1 283 ? -10.594 18.031 -6.738 1 80.62 283 MET A O 1
ATOM 2189 N N . ALA A 1 284 ? -8.867 19.281 -7.379 1 71.5 284 ALA A N 1
ATOM 2190 C CA . ALA A 1 284 ? -9.656 19.953 -8.414 1 71.5 284 ALA A CA 1
ATOM 2191 C C . ALA A 1 284 ? -10.031 18.969 -9.531 1 71.5 284 ALA A C 1
ATOM 2193 O O . ALA A 1 284 ? -11.148 19.016 -10.055 1 71.5 284 ALA A O 1
ATOM 2194 N N . GLY A 1 285 ? -9.078 18.141 -9.891 1 71.44 285 GLY A N 1
ATOM 2195 C CA . GLY A 1 285 ? -9.352 17.125 -10.898 1 71.44 285 GLY A CA 1
ATOM 2196 C C . GLY A 1 285 ? -10.461 16.172 -10.492 1 71.44 285 GLY A C 1
ATOM 2197 O O . GLY A 1 285 ? -11.305 15.805 -11.305 1 71.44 285 GLY A O 1
ATOM 2198 N N . LEU A 1 286 ? -10.383 15.828 -9.227 1 70.62 286 LEU A N 1
ATOM 2199 C CA . LEU A 1 286 ? -11.414 14.93 -8.719 1 70.62 286 LEU A CA 1
ATOM 2200 C C . LEU A 1 286 ? -12.789 15.578 -8.781 1 70.62 286 LEU A C 1
ATOM 2202 O O . LEU A 1 286 ? -13.781 14.922 -9.109 1 70.62 286 LEU A O 1
ATOM 2206 N N . GLU A 1 287 ? -12.805 16.797 -8.422 1 66.31 287 GLU A N 1
ATOM 2207 C CA . GLU A 1 287 ? -14.07 17.516 -8.453 1 66.31 287 GLU A CA 1
ATOM 2208 C C . GLU A 1 287 ? -14.57 17.688 -9.883 1 66.31 287 GLU A C 1
ATOM 2210 O O . GLU A 1 287 ? -15.766 17.562 -10.148 1 66.31 287 GLU A O 1
ATOM 2215 N N . TRP A 1 288 ? -13.625 17.969 -10.695 1 64.88 288 TRP A N 1
ATOM 2216 C CA . TRP A 1 288 ? -14.008 18.125 -12.094 1 64.88 288 TRP A CA 1
ATOM 2217 C C . TRP A 1 288 ? -14.5 16.812 -12.688 1 64.88 288 TRP A C 1
ATOM 2219 O O . TRP A 1 288 ? -15.359 16.812 -13.57 1 64.88 288 TRP A O 1
ATOM 2229 N N . MET A 1 289 ? -13.898 15.727 -12.188 1 62.16 289 MET A N 1
ATOM 2230 C CA . MET A 1 289 ? -14.258 14.406 -12.711 1 62.16 289 MET A CA 1
ATOM 2231 C C . MET A 1 289 ? -15.562 13.922 -12.094 1 62.16 289 MET A C 1
ATOM 2233 O O . MET A 1 289 ? -16.047 12.844 -12.438 1 62.16 289 MET A O 1
ATOM 2237 N N . ARG A 1 290 ? -16 14.609 -11.062 1 60.47 290 ARG A N 1
ATOM 2238 C CA . ARG A 1 290 ? -17.281 14.25 -10.477 1 60.47 290 ARG A CA 1
ATOM 2239 C C . ARG A 1 290 ? -18.375 14.156 -11.547 1 60.47 290 ARG A C 1
ATOM 2241 O O . ARG A 1 290 ? -19.312 13.383 -11.406 1 60.47 290 ARG A O 1
ATOM 2248 N N . PHE A 1 291 ? -18.156 15.008 -12.586 1 54.84 291 PHE A N 1
ATOM 2249 C CA . PHE A 1 291 ? -19.094 14.922 -13.703 1 54.84 291 PHE A CA 1
ATOM 2250 C C . PHE A 1 291 ? -19.047 13.547 -14.344 1 54.84 291 PHE A C 1
ATOM 2252 O O . PHE A 1 291 ? -20.031 13.102 -14.945 1 54.84 291 PHE A O 1
ATOM 2259 N N . LEU A 1 292 ? -17.812 12.914 -14.219 1 52.53 292 LEU A N 1
ATOM 2260 C CA . LEU A 1 292 ? -17.672 11.57 -14.773 1 52.53 292 LEU A CA 1
ATOM 2261 C C . LEU A 1 292 ? -18.484 10.562 -13.961 1 52.53 292 LEU A C 1
ATOM 2263 O O . LEU A 1 292 ? -18.859 9.508 -14.477 1 52.53 292 LEU A O 1
ATOM 2267 N N . ASP A 1 293 ? -18.547 10.789 -12.664 1 53.47 293 ASP A N 1
ATOM 2268 C CA . ASP A 1 293 ? -19.312 9.891 -11.797 1 53.47 293 ASP A CA 1
ATOM 2269 C C . ASP A 1 293 ? -20.812 10.078 -11.977 1 53.47 293 ASP A C 1
ATOM 2271 O O . ASP A 1 293 ? -21.609 9.219 -11.594 1 53.47 293 ASP A O 1
ATOM 2275 N N . GLU A 1 294 ? -21.203 11.25 -12.32 1 48.47 294 GLU A N 1
ATOM 2276 C CA . GLU A 1 294 ? -22.609 11.516 -12.586 1 48.47 294 GLU A CA 1
ATOM 2277 C C . GLU A 1 294 ? -23.062 10.828 -13.867 1 48.47 294 GLU A C 1
ATOM 2279 O O . GLU A 1 294 ? -22.266 10.594 -14.773 1 48.47 294 GLU A O 1
ATOM 2284 N N . PRO A 1 295 ? -24.156 10.125 -13.711 1 44.56 295 PRO A N 1
ATOM 2285 C CA . PRO A 1 295 ? -24.719 9.531 -14.922 1 44.56 295 PRO A CA 1
ATOM 2286 C C . PRO A 1 295 ? -24.609 10.453 -16.141 1 44.56 295 PRO A C 1
ATOM 2288 O O . PRO A 1 295 ? -25 11.617 -16.078 1 44.56 295 PRO A O 1
ATOM 2291 N N . ILE A 1 296 ? -23.5 10.586 -16.703 1 40.72 296 ILE A N 1
ATOM 2292 C CA . ILE A 1 296 ? -23.422 11.422 -17.891 1 40.72 296 ILE A CA 1
ATOM 2293 C C . ILE A 1 296 ? -24.516 11 -18.891 1 40.72 296 ILE A C 1
ATOM 2295 O O . ILE A 1 296 ? -24.594 9.828 -19.266 1 40.72 296 ILE A O 1
ATOM 2299 N N . ASN A 1 297 ? -25.688 11.555 -18.797 1 37.62 297 ASN A N 1
ATOM 2300 C CA . ASN A 1 297 ? -26.656 11.523 -19.875 1 37.62 297 ASN A CA 1
ATOM 2301 C C . ASN A 1 297 ? -26.047 11.977 -21.203 1 37.62 297 ASN A C 1
ATOM 2303 O O . ASN A 1 297 ? -26.375 13.055 -21.703 1 37.62 297 ASN A O 1
ATOM 2307 N N . PHE A 1 298 ? -24.828 11.977 -21.438 1 33.78 298 PHE A N 1
ATOM 2308 C CA . PHE A 1 298 ? -24.469 12.57 -22.719 1 33.78 298 PHE A CA 1
ATOM 2309 C C . PHE A 1 298 ? -24.797 11.625 -23.875 1 33.78 298 PHE A C 1
ATOM 2311 O O . PHE A 1 298 ? -24.234 10.531 -23.969 1 33.78 298 PHE A O 1
ATOM 2318 N N . MET A 1 299 ? -25.547 12.094 -24.969 1 36.31 299 MET A N 1
ATOM 2319 C CA . MET A 1 299 ? -26.141 11.75 -26.266 1 36.31 299 MET A CA 1
ATOM 2320 C C . MET A 1 299 ? -26.797 10.375 -26.219 1 36.31 299 MET A C 1
ATOM 2322 O O . MET A 1 299 ? -26.625 9.562 -27.125 1 36.31 299 MET A O 1
ATOM 2326 N N . GLY A 1 300 ? -27.609 9.938 -25.188 1 39.19 300 GLY A N 1
ATOM 2327 C CA . GLY A 1 300 ? -28.531 8.82 -25.141 1 39.19 300 GLY A CA 1
ATOM 2328 C C . GLY A 1 300 ? -28 7.648 -24.344 1 39.19 300 GLY A C 1
ATOM 2329 O O . GLY A 1 300 ? -28.703 6.664 -24.125 1 39.19 300 GLY A O 1
ATOM 2330 N N . ILE A 1 301 ? -26.734 7.328 -24.453 1 37.25 301 ILE A N 1
ATOM 2331 C CA . ILE A 1 301 ? -26.281 6.109 -23.797 1 37.25 301 ILE A CA 1
ATOM 2332 C C . ILE A 1 301 ? -26.141 6.359 -22.297 1 37.25 301 ILE A C 1
ATOM 2334 O O . ILE A 1 301 ? -25.422 7.266 -21.875 1 37.25 301 ILE A O 1
ATOM 2338 N N . HIS A 1 302 ? -27.078 6.227 -21.359 1 39.12 302 HIS A N 1
ATOM 2339 C CA . HIS A 1 302 ? -27.203 6.227 -19.906 1 39.12 302 HIS A CA 1
ATOM 2340 C C . HIS A 1 302 ? -26.031 5.508 -19.266 1 39.12 302 HIS A C 1
ATOM 2342 O O . HIS A 1 302 ? -25.969 4.273 -19.25 1 39.12 302 HIS A O 1
ATOM 2348 N N . THR A 1 303 ? -24.891 5.875 -19.531 1 42.19 303 THR A N 1
ATOM 2349 C CA . THR A 1 303 ? -23.875 5.137 -18.781 1 42.19 303 THR A CA 1
ATOM 2350 C C . THR A 1 303 ? -24.062 5.352 -17.281 1 42.19 303 THR A C 1
ATOM 2352 O O . THR A 1 303 ? -24.328 6.469 -16.828 1 42.19 303 THR A O 1
ATOM 2355 N N . ASP A 1 304 ? -24.594 4.52 -16.531 1 43.81 304 ASP A N 1
ATOM 2356 C CA . ASP A 1 304 ? -24.766 4.457 -15.086 1 43.81 304 ASP A CA 1
ATOM 2357 C C . ASP A 1 304 ? -23.547 5.031 -14.367 1 43.81 304 ASP A C 1
ATOM 2359 O O . ASP A 1 304 ? -22.469 5.113 -14.938 1 43.81 304 ASP A O 1
ATOM 2363 N N . ALA A 1 305 ? -23.797 5.781 -13.32 1 47.19 305 ALA A N 1
ATOM 2364 C CA . ALA A 1 305 ? -22.812 6.32 -12.383 1 47.19 305 ALA A CA 1
ATOM 2365 C C . ALA A 1 305 ? -21.656 5.348 -12.188 1 47.19 305 ALA A C 1
ATOM 2367 O O . ALA A 1 305 ? -21.875 4.188 -11.82 1 47.19 305 ALA A O 1
ATOM 2368 N N . LEU A 1 306 ? -20.656 5.254 -13.023 1 52.16 306 LEU A N 1
ATOM 2369 C CA . LEU A 1 306 ? -19.5 4.375 -12.906 1 52.16 306 LEU A CA 1
ATOM 2370 C C . LEU A 1 306 ? -18.703 4.707 -11.648 1 52.16 306 LEU A C 1
ATOM 2372 O O . LEU A 1 306 ? -17.812 5.566 -11.688 1 52.16 306 LEU A O 1
ATOM 2376 N N . PRO A 1 307 ? -19.203 4.355 -10.406 1 53.59 307 PRO A N 1
ATOM 2377 C CA . PRO A 1 307 ? -18.438 4.586 -9.172 1 53.59 307 PRO A CA 1
ATOM 2378 C C . PRO A 1 307 ? -16.984 4.137 -9.273 1 53.59 307 PRO A C 1
ATOM 2380 O O . PRO A 1 307 ? -16.703 3.066 -9.82 1 53.59 307 PRO A O 1
ATOM 2383 N N . GLY A 1 308 ? -15.984 5.047 -9.133 1 57.84 308 GLY A N 1
ATOM 2384 C CA . GLY A 1 308 ? -14.578 4.695 -9.039 1 57.84 308 GLY A CA 1
ATOM 2385 C C . GLY A 1 308 ? -13.773 5.113 -10.266 1 57.84 308 GLY A C 1
ATOM 2386 O O . GLY A 1 308 ? -12.555 4.965 -10.289 1 57.84 308 GLY A O 1
ATOM 2387 N N . MET A 1 309 ? -14.477 5.535 -11.289 1 61.69 309 MET A N 1
ATOM 2388 C CA . MET A 1 309 ? -13.758 5.934 -12.5 1 61.69 309 MET A CA 1
ATOM 2389 C C . MET A 1 309 ? -12.789 7.074 -12.195 1 61.69 309 MET A C 1
ATOM 2391 O O . MET A 1 309 ? -11.727 7.168 -12.812 1 61.69 309 MET A O 1
ATOM 2395 N N . ARG A 1 310 ? -13.227 7.91 -11.219 1 66.5 310 ARG A N 1
ATOM 2396 C CA . ARG A 1 310 ? -12.328 8.984 -10.805 1 66.5 310 ARG A CA 1
ATOM 2397 C C . ARG A 1 310 ? -10.984 8.422 -10.367 1 66.5 310 ARG A C 1
ATOM 2399 O O . ARG A 1 310 ? -9.93 8.961 -10.734 1 66.5 310 ARG A O 1
ATOM 2406 N N . MET A 1 311 ? -11.102 7.336 -9.797 1 64.38 311 MET A N 1
ATOM 2407 C CA . MET A 1 311 ? -9.859 6.758 -9.273 1 64.38 311 MET A CA 1
ATOM 2408 C C . MET A 1 311 ? -9 6.199 -10.406 1 64.38 311 MET A C 1
ATOM 2410 O O . MET A 1 311 ? -7.773 6.242 -10.336 1 64.38 311 MET A O 1
ATOM 2414 N N . VAL A 1 312 ? -9.68 5.695 -11.414 1 67.25 312 VAL A N 1
ATOM 2415 C CA . VAL A 1 312 ? -8.938 5.172 -12.555 1 67.25 312 VAL A CA 1
ATOM 2416 C C . VAL A 1 312 ? -8.156 6.301 -13.227 1 67.25 312 VAL A C 1
ATOM 2418 O O . VAL A 1 312 ? -6.98 6.141 -13.555 1 67.25 312 VAL A O 1
ATOM 2421 N N . VAL A 1 313 ? -8.828 7.34 -13.359 1 71.06 313 VAL A N 1
ATOM 2422 C CA . VAL A 1 313 ? -8.195 8.477 -14.016 1 71.06 313 VAL A CA 1
ATOM 2423 C C . VAL A 1 313 ? -7.004 8.961 -13.188 1 71.06 313 VAL A C 1
ATOM 2425 O O . VAL A 1 313 ? -5.934 9.242 -13.727 1 71.06 313 VAL A O 1
ATOM 2428 N N . PHE A 1 314 ? -7.137 8.875 -11.93 1 67.88 314 PHE A N 1
ATOM 2429 C CA . PHE A 1 314 ? -6.062 9.344 -11.062 1 67.88 314 PHE A CA 1
ATOM 2430 C C . PHE A 1 314 ? -4.875 8.383 -11.102 1 67.88 314 PHE A C 1
ATOM 2432 O O . PHE A 1 314 ? -3.725 8.82 -11.133 1 67.88 314 PHE A O 1
ATOM 2439 N N . ALA A 1 315 ? -5.266 7.18 -11.023 1 69 315 ALA A N 1
ATOM 2440 C CA . ALA A 1 315 ? -4.18 6.207 -11.117 1 69 315 ALA A CA 1
ATOM 2441 C C . ALA A 1 315 ? -3.441 6.336 -12.445 1 69 315 ALA A C 1
ATOM 2443 O O . ALA A 1 315 ? -2.213 6.234 -12.492 1 69 315 ALA A O 1
ATOM 2444 N N . LEU A 1 316 ? -4.223 6.629 -13.453 1 75.38 316 LEU A N 1
ATOM 2445 C CA . LEU A 1 316 ? -3.625 6.785 -14.773 1 75.38 316 LEU A CA 1
ATOM 2446 C C . LEU A 1 316 ? -2.77 8.047 -14.836 1 75.38 316 LEU A C 1
ATOM 2448 O O . LEU A 1 316 ? -1.675 8.031 -15.406 1 75.38 316 LEU A O 1
ATOM 2452 N N . ILE A 1 317 ? -3.293 9.102 -14.281 1 74.69 317 ILE A N 1
ATOM 2453 C CA . ILE A 1 317 ? -2.537 10.344 -14.258 1 74.69 317 ILE A CA 1
ATOM 2454 C C . ILE A 1 317 ? -1.228 10.141 -13.5 1 74.69 317 ILE A C 1
ATOM 2456 O O . ILE A 1 317 ? -0.172 10.609 -13.938 1 74.69 317 ILE A O 1
ATOM 2460 N N . LEU A 1 318 ? -1.37 9.438 -12.375 1 72.81 318 LEU A N 1
ATOM 2461 C CA . LEU A 1 318 ? -0.17 9.164 -11.594 1 72.81 318 LEU A CA 1
ATOM 2462 C C . LEU A 1 318 ? 0.858 8.398 -12.422 1 72.81 318 LEU A C 1
ATOM 2464 O O . LEU A 1 318 ? 2.039 8.758 -12.438 1 72.81 318 LEU A O 1
ATOM 2468 N N . ILE A 1 319 ? 0.358 7.445 -13.141 1 72.38 319 ILE A N 1
ATOM 2469 C CA . ILE A 1 319 ? 1.258 6.625 -13.945 1 72.38 319 ILE A CA 1
ATOM 2470 C C . ILE A 1 319 ? 1.899 7.48 -15.031 1 72.38 319 ILE A C 1
ATOM 2472 O O . ILE A 1 319 ? 3.113 7.418 -15.242 1 72.38 319 ILE A O 1
ATOM 2476 N N . VAL A 1 320 ? 1.108 8.273 -15.648 1 75.69 320 VAL A N 1
ATOM 2477 C CA . VAL A 1 320 ? 1.603 9.102 -16.734 1 75.69 320 VAL A CA 1
ATOM 2478 C C . VAL A 1 320 ? 2.635 10.094 -16.203 1 75.69 320 VAL A C 1
ATOM 2480 O O . VAL A 1 320 ? 3.688 10.289 -16.812 1 75.69 320 VAL A O 1
ATOM 2483 N N . VAL A 1 321 ? 2.361 10.703 -15.117 1 73.75 321 VAL A N 1
ATOM 2484 C CA . VAL A 1 321 ? 3.281 11.672 -14.531 1 73.75 321 VAL A CA 1
ATOM 2485 C C . VAL A 1 321 ? 4.59 10.984 -14.156 1 73.75 321 VAL A C 1
ATOM 2487 O O . VAL A 1 321 ? 5.672 11.523 -14.391 1 73.75 321 VAL A O 1
ATOM 2490 N N . MET A 1 322 ? 4.422 9.844 -13.648 1 70.12 322 MET A N 1
ATOM 2491 C CA . MET A 1 322 ? 5.621 9.148 -13.195 1 70.12 322 MET A CA 1
ATOM 2492 C C . MET A 1 322 ? 6.457 8.68 -14.383 1 70.12 322 MET A C 1
ATOM 2494 O O . MET A 1 322 ? 7.672 8.523 -14.273 1 70.12 322 MET A O 1
ATOM 2498 N N . LEU A 1 323 ? 5.785 8.438 -15.539 1 69.56 323 LEU A N 1
ATOM 2499 C CA . LEU A 1 323 ? 6.484 7.992 -16.734 1 69.56 323 LEU A CA 1
ATOM 2500 C C . LEU A 1 323 ? 7.215 9.148 -17.406 1 69.56 323 LEU A C 1
ATOM 2502 O O . LEU A 1 323 ? 8.289 8.969 -17.984 1 69.56 323 LEU A O 1
ATOM 2506 N N . PHE A 1 324 ? 6.656 10.273 -17.281 1 71.69 324 PHE A N 1
ATOM 2507 C CA . PHE A 1 324 ? 7.215 11.367 -18.078 1 71.69 324 PHE A CA 1
ATOM 2508 C C . PHE A 1 324 ? 7.863 12.406 -17.172 1 71.69 324 PHE A C 1
ATOM 2510 O O . PHE A 1 324 ? 8.656 13.227 -17.641 1 71.69 324 PHE A O 1
ATOM 2517 N N . ALA A 1 325 ? 7.359 12.516 -15.984 1 65.69 325 ALA A N 1
ATOM 2518 C CA . ALA A 1 325 ? 7.945 13.469 -15.047 1 65.69 325 ALA A CA 1
ATOM 2519 C C . ALA A 1 325 ? 8.477 12.766 -13.805 1 65.69 325 ALA A C 1
ATOM 2521 O O . ALA A 1 325 ? 7.828 12.758 -12.758 1 65.69 325 ALA A O 1
ATOM 2522 N N . ARG A 1 326 ? 9.75 12.336 -13.906 1 66.19 326 ARG A N 1
ATOM 2523 C CA . ARG A 1 326 ? 10.344 11.492 -12.883 1 66.19 326 ARG A CA 1
ATOM 2524 C C . ARG A 1 326 ? 10.438 12.227 -11.547 1 66.19 326 ARG A C 1
ATOM 2526 O O . ARG A 1 326 ? 10.469 11.602 -10.484 1 66.19 326 ARG A O 1
ATOM 2533 N N . GLU A 1 327 ? 10.438 13.555 -11.656 1 72.69 327 GLU A N 1
ATOM 2534 C CA . GLU A 1 327 ? 10.594 14.289 -10.406 1 72.69 327 GLU A CA 1
ATOM 2535 C C . GLU A 1 327 ? 9.305 15.016 -10.023 1 72.69 327 GLU A C 1
ATOM 2537 O O . GLU A 1 327 ? 9.25 15.695 -9 1 72.69 327 GLU A O 1
ATOM 2542 N N . GLY A 1 328 ? 8.219 14.711 -10.734 1 73.56 328 GLY A N 1
ATOM 2543 C CA . GLY A 1 328 ? 6.977 15.438 -10.5 1 73.56 328 GLY A CA 1
ATOM 2544 C C . GLY A 1 328 ? 6.965 16.812 -11.117 1 73.56 328 GLY A C 1
ATOM 2545 O O . GLY A 1 328 ? 7.902 17.203 -11.828 1 73.56 328 GLY A O 1
ATOM 2546 N N . LEU A 1 329 ? 6.02 17.562 -10.875 1 75.19 329 LEU A N 1
ATOM 2547 C CA . LEU A 1 329 ? 5.84 18.891 -11.477 1 75.19 329 LEU A CA 1
ATOM 2548 C C . LEU A 1 329 ? 6.938 19.844 -11.023 1 75.19 329 LEU A C 1
ATOM 2550 O O . LEU A 1 329 ? 7.473 20.609 -11.828 1 75.19 329 LEU A O 1
ATOM 2554 N N . MET A 1 330 ? 7.344 19.734 -9.734 1 72.69 330 MET A N 1
ATOM 2555 C CA . MET A 1 330 ? 8.312 20.672 -9.18 1 72.69 330 MET A CA 1
ATOM 2556 C C . MET A 1 330 ? 9.625 19.969 -8.852 1 72.69 330 MET A C 1
ATOM 2558 O O . MET A 1 330 ? 10.648 20.625 -8.633 1 72.69 330 MET A O 1
ATOM 2562 N N . GLY A 1 331 ? 9.609 18.703 -9.102 1 67.38 331 GLY A N 1
ATOM 2563 C CA . GLY A 1 331 ? 10.797 17.969 -8.695 1 67.38 331 GLY A CA 1
ATOM 2564 C C . GLY A 1 331 ? 11.188 18.234 -7.25 1 67.38 331 GLY A C 1
ATOM 2565 O O . GLY A 1 331 ? 10.375 18.094 -6.34 1 67.38 331 GLY A O 1
ATOM 2566 N N . LYS A 1 332 ? 12.484 18.625 -7.059 1 69.94 332 LYS A N 1
ATOM 2567 C CA . LYS A 1 332 ? 12.977 18.984 -5.734 1 69.94 332 LYS A CA 1
ATOM 2568 C C . LYS A 1 332 ? 13.055 20.5 -5.57 1 69.94 332 LYS A C 1
ATOM 2570 O O . LYS A 1 332 ? 13.508 21 -4.535 1 69.94 332 LYS A O 1
ATOM 2575 N N . LYS A 1 333 ? 12.461 21.125 -6.59 1 73.31 333 LYS A N 1
ATOM 2576 C CA . LYS A 1 333 ? 12.562 22.578 -6.598 1 73.31 333 LYS A CA 1
ATOM 2577 C C . LYS A 1 333 ? 11.32 23.219 -5.969 1 73.31 333 LYS A C 1
ATOM 2579 O O . LYS A 1 333 ? 10.258 22.594 -5.922 1 73.31 333 LYS A O 1
ATOM 2584 N N . GLU A 1 334 ? 11.602 24.297 -5.363 1 74.5 334 GLU A N 1
ATOM 2585 C CA . GLU A 1 334 ? 10.508 25.094 -4.809 1 74.5 334 GLU A CA 1
ATOM 2586 C C . GLU A 1 334 ? 10.172 26.266 -5.715 1 74.5 334 GLU A C 1
ATOM 2588 O O . GLU A 1 334 ? 10.898 26.562 -6.668 1 74.5 334 GLU A O 1
ATOM 2593 N N . LEU A 1 335 ? 8.961 26.797 -5.633 1 62.72 335 LEU A N 1
ATOM 2594 C CA . LEU A 1 335 ? 8.516 27.891 -6.48 1 62.72 335 LEU A CA 1
ATOM 2595 C C . LEU A 1 335 ? 9.594 28.969 -6.578 1 62.72 335 LEU A C 1
ATOM 2597 O O . LEU A 1 335 ? 9.766 29.578 -7.637 1 62.72 335 LEU A O 1
ATOM 2601 N N . LYS A 1 336 ? 10.414 29.094 -5.621 1 60.25 336 LYS A N 1
ATOM 2602 C CA . LYS A 1 336 ? 11.445 30.125 -5.602 1 60.25 336 LYS A CA 1
ATOM 2603 C C . LYS A 1 336 ? 12.555 29.797 -6.602 1 60.25 336 LYS A C 1
ATOM 2605 O O . LYS A 1 336 ? 13.18 30.703 -7.148 1 60.25 336 LYS A O 1
ATOM 2610 N N . ASP A 1 337 ? 12.758 28.531 -6.66 1 66.25 337 ASP A N 1
ATOM 2611 C CA . ASP A 1 337 ? 13.836 28.109 -7.543 1 66.25 337 ASP A CA 1
ATOM 2612 C C . ASP A 1 337 ? 13.469 28.312 -9.008 1 66.25 337 ASP A C 1
ATOM 2614 O O . ASP A 1 337 ? 14.344 28.422 -9.867 1 66.25 337 ASP A O 1
ATOM 2618 N N . LEU A 1 338 ? 12.203 28.344 -9.18 1 57.47 338 LEU A N 1
ATOM 2619 C CA . LEU A 1 338 ? 11.758 28.531 -10.555 1 57.47 338 LEU A CA 1
ATOM 2620 C C . LEU A 1 338 ? 11.891 30 -10.977 1 57.47 338 LEU A C 1
ATOM 2622 O O . LEU A 1 338 ? 12.07 30.297 -12.156 1 57.47 338 LEU A O 1
ATOM 2626 N N . PHE A 1 339 ? 11.734 30.906 -10.031 1 50.88 339 PHE A N 1
ATOM 2627 C CA . PHE A 1 339 ? 11.828 32.344 -10.336 1 50.88 339 PHE A CA 1
ATOM 2628 C C . PHE A 1 339 ? 13.273 32.812 -10.242 1 50.88 339 PHE A C 1
ATOM 2630 O O . PHE A 1 339 ? 13.562 33.969 -10.508 1 50.88 339 PHE A O 1
ATOM 2637 N N . LYS A 1 340 ? 14.188 32.188 -9.742 1 53.12 340 LYS A N 1
ATOM 2638 C CA . LYS A 1 340 ? 15.578 32.625 -9.773 1 53.12 340 LYS A CA 1
ATOM 2639 C C . LYS A 1 340 ? 16.125 32.625 -11.203 1 53.12 340 LYS A C 1
ATOM 2641 O O . LYS A 1 340 ? 16.031 31.625 -11.914 1 53.12 340 LYS A O 1
ATOM 2646 N N . LYS A 1 341 ? 16.203 33.781 -11.852 1 46.09 341 LYS A N 1
ATOM 2647 C CA . LYS A 1 341 ? 16.797 34.156 -13.133 1 46.09 341 LYS A CA 1
ATOM 2648 C C . LYS A 1 341 ? 18.203 33.562 -13.289 1 46.09 341 LYS A C 1
ATOM 2650 O O . LYS A 1 341 ? 18.984 33.562 -12.344 1 46.09 341 LYS A O 1
ATOM 2655 N N . LYS A 1 342 ? 18.422 33 -14.352 1 45.56 342 LYS A N 1
ATOM 2656 C CA . LYS A 1 342 ? 19.734 32.719 -14.93 1 45.56 342 LYS A CA 1
ATOM 2657 C C . LYS A 1 342 ? 20.641 33.938 -14.883 1 45.56 342 LYS A C 1
ATOM 2659 O O . LYS A 1 342 ? 20.5 34.844 -15.695 1 45.56 342 LYS A O 1
ATOM 2664 N N . LYS A 1 343 ? 21.047 34.562 -13.938 1 32.38 343 LYS A N 1
ATOM 2665 C CA . LYS A 1 343 ? 22.109 35.562 -14.195 1 32.38 343 LYS A CA 1
ATOM 2666 C C . LYS A 1 343 ? 23.297 34.906 -14.898 1 32.38 343 LYS A C 1
ATOM 2668 O O . LYS A 1 343 ? 23.969 34.031 -14.328 1 32.38 343 LYS A O 1
ATOM 2673 N N . ALA A 1 344 ? 23.234 34.781 -16.125 1 36.94 344 ALA A N 1
ATOM 2674 C CA . ALA A 1 344 ? 24.328 34.594 -17.078 1 36.94 344 ALA A CA 1
ATOM 2675 C C . ALA A 1 344 ? 25.531 35.469 -16.703 1 36.94 344 ALA A C 1
ATOM 2677 O O . ALA A 1 344 ? 25.375 36.594 -16.266 1 36.94 344 ALA A O 1
ATOM 2678 N N . ASN A 1 345 ? 26.641 34.625 -16.422 1 34.25 345 ASN A N 1
ATOM 2679 C CA . ASN A 1 345 ? 27.953 35.25 -16.5 1 34.25 345 ASN A CA 1
ATOM 2680 C C . ASN A 1 345 ? 27.984 36.375 -17.531 1 34.25 345 ASN A C 1
ATOM 2682 O O . ASN A 1 345 ? 27.922 36.094 -18.734 1 34.25 345 ASN A O 1
ATOM 2686 N N . LYS A 1 346 ? 27.438 37.469 -17.375 1 24.66 346 LYS A N 1
ATOM 2687 C CA . LYS A 1 346 ? 28.156 38.5 -18.109 1 24.66 346 LYS A CA 1
ATOM 2688 C C . LYS A 1 346 ? 29.531 38.75 -17.484 1 24.66 346 LYS A C 1
ATOM 2690 O O . LYS A 1 346 ? 29.656 38.844 -16.266 1 24.66 346 LYS A O 1
ATOM 2695 N N . MET B 1 1 ? 34.438 -27.781 -12.898 1 31.94 1 MET B N 1
ATOM 2696 C CA . MET B 1 1 ? 33.875 -29.078 -12.562 1 31.94 1 MET B CA 1
ATOM 2697 C C . MET B 1 1 ? 33.188 -29.047 -11.211 1 31.94 1 MET B C 1
ATOM 2699 O O . MET B 1 1 ? 32.469 -29.984 -10.844 1 31.94 1 MET B O 1
ATOM 2703 N N . ILE B 1 2 ? 33.75 -28.266 -10.242 1 39.94 2 ILE B N 1
ATOM 2704 C CA . ILE B 1 2 ? 33.312 -28.078 -8.867 1 39.94 2 ILE B CA 1
ATOM 2705 C C . ILE B 1 2 ? 31.906 -27.484 -8.844 1 39.94 2 ILE B C 1
ATOM 2707 O O . ILE B 1 2 ? 31.125 -27.734 -7.918 1 39.94 2 ILE B O 1
ATOM 2711 N N . ASN B 1 3 ? 31.656 -26.562 -9.719 1 42.34 3 ASN B N 1
ATOM 2712 C CA . ASN B 1 3 ? 30.453 -25.719 -9.773 1 42.34 3 ASN B CA 1
ATOM 2713 C C . ASN B 1 3 ? 29.219 -26.531 -10.156 1 42.34 3 ASN B C 1
ATOM 2715 O O . ASN B 1 3 ? 28.094 -26.078 -9.977 1 42.34 3 ASN B O 1
ATOM 2719 N N . ASP B 1 4 ? 29.422 -27.625 -10.852 1 45.66 4 ASP B N 1
ATOM 2720 C CA . ASP B 1 4 ? 28.344 -28.5 -11.32 1 45.66 4 ASP B CA 1
ATOM 2721 C C . ASP B 1 4 ? 27.75 -29.297 -10.164 1 45.66 4 ASP B C 1
ATOM 2723 O O . ASP B 1 4 ? 26.578 -29.688 -10.211 1 45.66 4 ASP B O 1
ATOM 2727 N N . SER B 1 5 ? 28.594 -29.734 -9.289 1 46.72 5 SER B N 1
ATOM 2728 C CA . SER B 1 5 ? 28.156 -30.609 -8.195 1 46.72 5 SER B CA 1
ATOM 2729 C C . SER B 1 5 ? 27.234 -29.875 -7.234 1 46.72 5 SER B C 1
ATOM 2731 O O . SER B 1 5 ? 26.328 -30.484 -6.66 1 46.72 5 SER B O 1
ATOM 2733 N N . ILE B 1 6 ? 27.547 -28.703 -6.895 1 46.06 6 ILE B N 1
ATOM 2734 C CA . ILE B 1 6 ? 26.734 -27.859 -6.031 1 46.06 6 ILE B CA 1
ATOM 2735 C C . ILE B 1 6 ? 25.359 -27.656 -6.66 1 46.06 6 ILE B C 1
ATOM 2737 O O . ILE B 1 6 ? 24.344 -27.703 -5.965 1 46.06 6 ILE B O 1
ATOM 2741 N N . PHE B 1 7 ? 25.422 -27.609 -7.992 1 50.78 7 PHE B N 1
ATOM 2742 C CA . PHE B 1 7 ? 24.141 -27.516 -8.703 1 50.78 7 PHE B CA 1
ATOM 2743 C C . PHE B 1 7 ? 23.344 -28.797 -8.531 1 50.78 7 PHE B C 1
ATOM 2745 O O . PHE B 1 7 ? 22.109 -28.75 -8.414 1 50.78 7 PHE B O 1
ATOM 2752 N N . THR B 1 8 ? 24.109 -29.891 -8.477 1 52.03 8 THR B N 1
ATOM 2753 C CA . THR B 1 8 ? 23.422 -31.188 -8.422 1 52.03 8 THR B CA 1
ATOM 2754 C C . THR B 1 8 ? 22.828 -31.422 -7.039 1 52.03 8 THR B C 1
ATOM 2756 O O . THR B 1 8 ? 21.719 -31.938 -6.922 1 52.03 8 THR B O 1
ATOM 2759 N N . LYS B 1 9 ? 23.609 -31.156 -6.059 1 53.53 9 LYS B N 1
ATOM 2760 C CA . LYS B 1 9 ? 23.094 -31.406 -4.715 1 53.53 9 LYS B CA 1
ATOM 2761 C C . LYS B 1 9 ? 21.906 -30.5 -4.41 1 53.53 9 LYS B C 1
ATOM 2763 O O . LYS B 1 9 ? 20.938 -30.938 -3.77 1 53.53 9 LYS B O 1
ATOM 2768 N N . GLN B 1 10 ? 22.016 -29.359 -4.902 1 58.59 10 GLN B N 1
ATOM 2769 C CA . GLN B 1 10 ? 20.922 -28.391 -4.746 1 58.59 10 GLN B CA 1
ATOM 2770 C C . GLN B 1 10 ? 19.641 -28.875 -5.418 1 58.59 10 GLN B C 1
ATOM 2772 O O . GLN B 1 10 ? 18.547 -28.719 -4.875 1 58.59 10 GLN B O 1
ATOM 2777 N N . ARG B 1 11 ? 19.844 -29.531 -6.414 1 59.53 11 ARG B N 1
ATOM 2778 C CA . ARG B 1 11 ? 18.719 -30.062 -7.172 1 59.53 11 ARG B CA 1
ATOM 2779 C C . ARG B 1 11 ? 18.078 -31.25 -6.445 1 59.53 11 ARG B C 1
ATOM 2781 O O . ARG B 1 11 ? 16.859 -31.422 -6.488 1 59.53 11 ARG B O 1
ATOM 2788 N N . ILE B 1 12 ? 18.984 -31.922 -5.711 1 58.06 12 ILE B N 1
ATOM 2789 C CA . ILE B 1 12 ? 18.469 -33.125 -5.031 1 58.06 12 ILE B CA 1
ATOM 2790 C C . ILE B 1 12 ? 17.594 -32.688 -3.844 1 58.06 12 ILE B C 1
ATOM 2792 O O . ILE B 1 12 ? 16.547 -33.281 -3.6 1 58.06 12 ILE B O 1
ATOM 2796 N N . ILE B 1 13 ? 18.062 -31.719 -3.057 1 58.94 13 ILE B N 1
ATOM 2797 C CA . ILE B 1 13 ? 17.297 -31.281 -1.896 1 58.94 13 ILE B CA 1
ATOM 2798 C C . ILE B 1 13 ? 15.992 -30.641 -2.357 1 58.94 13 ILE B C 1
ATOM 2800 O O . ILE B 1 13 ? 14.938 -30.891 -1.771 1 58.94 13 ILE B O 1
ATOM 2804 N N . ASN B 1 14 ? 16.125 -29.922 -3.373 1 62.31 14 ASN B N 1
ATOM 2805 C CA . ASN B 1 14 ? 14.898 -29.359 -3.934 1 62.31 14 ASN B CA 1
ATOM 2806 C C . ASN B 1 14 ? 13.945 -30.453 -4.402 1 62.31 14 ASN B C 1
ATOM 2808 O O . ASN B 1 14 ? 12.734 -30.359 -4.203 1 62.31 14 ASN B O 1
ATOM 2812 N N . LEU B 1 15 ? 14.578 -31.406 -4.934 1 59.84 15 LEU B N 1
ATOM 2813 C CA . LEU B 1 15 ? 13.773 -32.531 -5.391 1 59.84 15 LEU B CA 1
ATOM 2814 C C . LEU B 1 15 ? 13.133 -33.25 -4.215 1 59.84 15 LEU B C 1
ATOM 2816 O O . LEU B 1 15 ? 11.992 -33.719 -4.309 1 59.84 15 LEU B O 1
ATOM 2820 N N . GLY B 1 16 ? 13.93 -33.344 -3.146 1 59.53 16 GLY B N 1
ATOM 2821 C CA . GLY B 1 16 ? 13.359 -33.969 -1.966 1 59.53 16 GLY B CA 1
ATOM 2822 C C . GLY B 1 16 ? 12.156 -33.25 -1.422 1 59.53 16 GLY B C 1
ATOM 2823 O O . GLY B 1 16 ? 11.141 -33.875 -1.085 1 59.53 16 GLY B O 1
ATOM 2824 N N . ILE B 1 17 ? 12.25 -32 -1.37 1 63.69 17 ILE B N 1
ATOM 2825 C CA . ILE B 1 17 ? 11.148 -31.188 -0.873 1 63.69 17 ILE B CA 1
ATOM 2826 C C . ILE B 1 17 ? 9.945 -31.328 -1.797 1 63.69 17 ILE B C 1
ATOM 2828 O O . ILE B 1 17 ? 8.805 -31.422 -1.332 1 63.69 17 ILE B O 1
ATOM 2832 N N . ILE B 1 18 ? 10.297 -31.531 -3.064 1 63.31 18 ILE B N 1
ATOM 2833 C CA . ILE B 1 18 ? 9.258 -31.688 -4.066 1 63.31 18 ILE B CA 1
ATOM 2834 C C . ILE B 1 18 ? 8.555 -33.031 -3.871 1 63.31 18 ILE B C 1
ATOM 2836 O O . ILE B 1 18 ? 7.324 -33.125 -3.904 1 63.31 18 ILE B O 1
ATOM 2840 N N . ILE B 1 19 ? 9.375 -34.031 -3.654 1 61.59 19 ILE B N 1
ATOM 2841 C CA . ILE B 1 19 ? 8.836 -35.375 -3.484 1 61.59 19 ILE B CA 1
ATOM 2842 C C . ILE B 1 19 ? 7.965 -35.406 -2.229 1 61.59 19 ILE B C 1
ATOM 2844 O O . ILE B 1 19 ? 6.883 -36 -2.236 1 61.59 19 ILE B O 1
ATOM 2848 N N . THR B 1 20 ? 8.43 -34.781 -1.202 1 62.66 20 THR B N 1
ATOM 2849 C CA . THR B 1 20 ? 7.668 -34.781 0.039 1 62.66 20 THR B CA 1
ATOM 2850 C C . THR B 1 20 ? 6.359 -34 -0.142 1 62.66 20 THR B C 1
ATOM 2852 O O . THR B 1 20 ? 5.32 -34.406 0.385 1 62.66 20 THR B O 1
ATOM 2855 N N . ALA B 1 21 ? 6.477 -33.031 -0.981 1 64.94 21 ALA B N 1
ATOM 2856 C CA . ALA B 1 21 ? 5.266 -32.25 -1.232 1 64.94 21 ALA B CA 1
ATOM 2857 C C . ALA B 1 21 ? 4.25 -33.062 -2.035 1 64.94 21 ALA B C 1
ATOM 2859 O O . ALA B 1 21 ? 3.053 -33.031 -1.751 1 64.94 21 ALA B O 1
ATOM 2860 N N . ILE B 1 22 ? 4.754 -33.781 -2.975 1 62.09 22 ILE B N 1
ATOM 2861 C CA . ILE B 1 22 ? 3.891 -34.656 -3.791 1 62.09 22 ILE B CA 1
ATOM 2862 C C . ILE B 1 22 ? 3.258 -35.719 -2.92 1 62.09 22 ILE B C 1
ATOM 2864 O O . ILE B 1 22 ? 2.055 -36 -3.014 1 62.09 22 ILE B O 1
ATOM 2868 N N . TRP B 1 23 ? 4.141 -36.312 -2.148 1 60.62 23 TRP B N 1
ATOM 2869 C CA . TRP B 1 23 ? 3.645 -37.344 -1.251 1 60.62 23 TRP B CA 1
ATOM 2870 C C . TRP B 1 23 ? 2.588 -36.812 -0.304 1 60.62 23 TRP B C 1
ATOM 2872 O O . TRP B 1 23 ? 1.554 -37.438 -0.076 1 60.62 23 TRP B O 1
ATOM 2882 N N . PHE B 1 24 ? 2.764 -35.688 0.161 1 63.06 24 PHE B N 1
ATOM 2883 C CA . PHE B 1 24 ? 1.84 -35.094 1.108 1 63.06 24 PHE B CA 1
ATOM 2884 C C . PHE B 1 24 ? 0.518 -34.75 0.43 1 63.06 24 PHE B C 1
ATOM 2886 O O . PHE B 1 24 ? -0.552 -34.938 1.013 1 63.06 24 PHE B O 1
ATOM 2893 N N . THR B 1 25 ? 0.634 -34.312 -0.75 1 62.5 25 THR B N 1
ATOM 2894 C CA . THR B 1 25 ? -0.578 -33.969 -1.485 1 62.5 25 THR B CA 1
ATOM 2895 C C . THR B 1 25 ? -1.434 -35.219 -1.727 1 62.5 25 THR B C 1
ATOM 2897 O O . THR B 1 25 ? -2.658 -35.188 -1.581 1 62.5 25 THR B O 1
ATOM 2900 N N . TRP B 1 26 ? -0.741 -36.25 -2.16 1 60.81 26 TRP B N 1
ATOM 2901 C CA . TRP B 1 26 ? -1.431 -37.5 -2.398 1 60.81 26 TRP B CA 1
ATOM 2902 C C . TRP B 1 26 ? -2.033 -38.062 -1.106 1 60.81 26 TRP B C 1
ATOM 2904 O O . TRP B 1 26 ? -3.195 -38.469 -1.083 1 60.81 26 TRP B O 1
ATOM 2914 N N . PHE B 1 27 ? -1.269 -37.938 -0.051 1 60.41 27 PHE B N 1
ATOM 2915 C CA . PHE B 1 27 ? -1.697 -38.406 1.254 1 60.41 27 PHE B CA 1
ATOM 2916 C C . PHE B 1 27 ? -2.85 -37.594 1.795 1 60.41 27 PHE B C 1
ATOM 2918 O O . PHE B 1 27 ? -3.824 -38.125 2.32 1 60.41 27 PHE B O 1
ATOM 2925 N N . ALA B 1 28 ? -2.779 -36.406 1.634 1 63.59 28 ALA B N 1
ATOM 2926 C CA . ALA B 1 28 ? -3.773 -35.469 2.184 1 63.59 28 ALA B CA 1
ATOM 2927 C C . ALA B 1 28 ? -5.121 -35.656 1.483 1 63.59 28 ALA B C 1
ATOM 2929 O O . ALA B 1 28 ? -6.172 -35.594 2.127 1 63.59 28 ALA B O 1
ATOM 2930 N N . GLN B 1 29 ? -5.184 -35.906 0.205 1 64.31 29 GLN B N 1
ATOM 2931 C CA . GLN B 1 29 ? -6.41 -36.062 -0.57 1 64.31 29 GLN B CA 1
ATOM 2932 C C . GLN B 1 29 ? -7.176 -37.312 -0.137 1 64.31 29 GLN B C 1
ATOM 2934 O O . GLN B 1 29 ? -8.406 -37.312 -0.113 1 64.31 29 GLN B O 1
ATOM 2939 N N . GLN B 1 30 ? -6.395 -38.25 0.257 1 64.62 30 GLN B N 1
ATOM 2940 C CA . GLN B 1 30 ? -7.02 -39.531 0.565 1 64.62 30 GLN B CA 1
ATOM 2941 C C . GLN B 1 30 ? -7.426 -39.594 2.033 1 64.62 30 GLN B C 1
ATOM 2943 O O . GLN B 1 30 ? -8.406 -40.25 2.379 1 64.62 30 GLN B O 1
ATOM 2948 N N . VAL B 1 31 ? -6.73 -38.875 2.842 1 66.06 31 VAL B N 1
ATOM 2949 C CA . VAL B 1 31 ? -6.898 -39.125 4.266 1 66.06 31 VAL B CA 1
ATOM 2950 C C . VAL B 1 31 ? -7.672 -38 4.918 1 66.06 31 VAL B C 1
ATOM 2952 O O . VAL B 1 31 ? -8.508 -38.219 5.797 1 66.06 31 VAL B O 1
ATOM 2955 N N . PHE B 1 32 ? -7.523 -36.812 4.305 1 69.56 32 PHE B N 1
ATOM 2956 C CA . PHE B 1 32 ? -8.031 -35.688 5.059 1 69.56 32 PHE B CA 1
ATOM 2957 C C . PHE B 1 32 ? -9.461 -35.344 4.648 1 69.56 32 PHE B C 1
ATOM 2959 O O . PHE B 1 32 ? -9.914 -35.781 3.584 1 69.56 32 PHE B O 1
ATOM 2966 N N . ASP B 1 33 ? -10.242 -34.75 5.512 1 77.75 33 ASP B N 1
ATOM 2967 C CA . ASP B 1 33 ? -11.609 -34.312 5.277 1 77.75 33 ASP B CA 1
ATOM 2968 C C . ASP B 1 33 ? -11.648 -33.188 4.262 1 77.75 33 ASP B C 1
ATOM 2970 O O . ASP B 1 33 ? -10.609 -32.625 3.898 1 77.75 33 ASP B O 1
ATOM 2974 N N . GLU B 1 34 ? -12.789 -33 3.707 1 76.94 34 GLU B N 1
ATOM 2975 C CA . GLU B 1 34 ? -12.992 -32 2.656 1 76.94 34 GLU B CA 1
ATOM 2976 C C . GLU B 1 34 ? -12.516 -30.625 3.1 1 76.94 34 GLU B C 1
ATOM 2978 O O . GLU B 1 34 ? -11.93 -29.875 2.307 1 76.94 34 GLU B O 1
ATOM 2983 N N . TYR B 1 35 ? -12.727 -30.297 4.254 1 77.19 35 TYR B N 1
ATOM 2984 C CA . TYR B 1 35 ? -12.305 -29.016 4.801 1 77.19 35 TYR B CA 1
ATOM 2985 C C . TYR B 1 35 ? -10.789 -28.906 4.824 1 77.19 35 TYR B C 1
ATOM 2987 O O . TYR B 1 35 ? -10.227 -27.875 4.41 1 77.19 35 TYR B O 1
ATOM 2995 N N . THR B 1 36 ? -10.211 -29.891 5.309 1 78.62 36 THR B N 1
ATOM 2996 C CA . THR B 1 36 ? -8.758 -29.906 5.383 1 78.62 36 THR B CA 1
ATOM 2997 C C . THR B 1 36 ? -8.141 -29.859 3.984 1 78.62 36 THR B C 1
ATOM 2999 O O . THR B 1 36 ? -7.113 -29.219 3.771 1 78.62 36 THR B O 1
ATOM 3002 N N . VAL B 1 37 ? -8.789 -30.516 3.068 1 82.19 37 VAL B N 1
ATOM 3003 C CA . VAL B 1 37 ? -8.305 -30.516 1.693 1 82.19 37 VAL B CA 1
ATOM 3004 C C . VAL B 1 37 ? -8.391 -29.109 1.105 1 82.19 37 VAL B C 1
ATOM 3006 O O . VAL B 1 37 ? -7.504 -28.688 0.369 1 82.19 37 VAL B O 1
ATOM 3009 N N . ARG B 1 38 ? -9.438 -28.391 1.446 1 83.62 38 ARG B N 1
ATOM 3010 C CA . ARG B 1 38 ? -9.594 -27.016 0.967 1 83.62 38 ARG B CA 1
ATOM 3011 C C . ARG B 1 38 ? -8.484 -26.125 1.499 1 83.62 38 ARG B C 1
ATOM 3013 O O . ARG B 1 38 ? -7.969 -25.266 0.777 1 83.62 38 ARG B O 1
ATOM 3020 N N . ILE B 1 39 ? -8.125 -26.359 2.68 1 83.12 39 ILE B N 1
ATOM 3021 C CA . ILE B 1 39 ? -7.078 -25.562 3.309 1 83.12 39 ILE B CA 1
ATOM 3022 C C . ILE B 1 39 ? -5.738 -25.859 2.633 1 83.12 39 ILE B C 1
ATOM 3024 O O . ILE B 1 39 ? -4.969 -24.938 2.344 1 83.12 39 ILE B O 1
ATOM 3028 N N . ILE B 1 40 ? -5.512 -27.062 2.4 1 84.81 40 ILE B N 1
ATOM 3029 C CA . ILE B 1 40 ? -4.258 -27.469 1.773 1 84.81 40 ILE B CA 1
ATOM 3030 C C . ILE B 1 40 ? -4.184 -26.906 0.357 1 84.81 40 ILE B C 1
ATOM 3032 O O . ILE B 1 40 ? -3.115 -26.5 -0.102 1 84.81 40 ILE B O 1
ATOM 3036 N N . ASN B 1 41 ? -5.309 -26.906 -0.318 1 88.62 41 ASN B N 1
ATOM 3037 C CA . ASN B 1 41 ? -5.359 -26.297 -1.641 1 88.62 41 ASN B CA 1
ATOM 3038 C C . ASN B 1 41 ? -5.023 -24.812 -1.581 1 88.62 41 ASN B C 1
ATOM 3040 O O . ASN B 1 41 ? -4.273 -24.312 -2.416 1 88.62 41 ASN B O 1
ATOM 3044 N N . ASN B 1 42 ? -5.562 -24.188 -0.596 1 89.12 42 ASN B N 1
ATOM 3045 C CA . ASN B 1 42 ? -5.301 -22.766 -0.43 1 89.12 42 ASN B CA 1
ATOM 3046 C C . ASN B 1 42 ? -3.826 -22.5 -0.138 1 89.12 42 ASN B C 1
ATOM 3048 O O . ASN B 1 42 ? -3.242 -21.562 -0.684 1 89.12 42 ASN B O 1
ATOM 3052 N N . VAL B 1 43 ? -3.264 -23.281 0.657 1 89.44 43 VAL B N 1
ATOM 3053 C CA . VAL B 1 43 ? -1.852 -23.156 0.996 1 89.44 43 VAL B CA 1
ATOM 3054 C C . VAL B 1 43 ? -0.999 -23.344 -0.256 1 89.44 43 VAL B C 1
ATOM 3056 O O . VAL B 1 43 ? -0.059 -22.578 -0.497 1 89.44 43 VAL B O 1
ATOM 3059 N N . ALA B 1 44 ? -1.34 -24.328 -1.003 1 91.31 44 ALA B N 1
ATOM 3060 C CA . ALA B 1 44 ? -0.599 -24.609 -2.232 1 91.31 44 ALA B CA 1
ATOM 3061 C C . ALA B 1 44 ? -0.684 -23.422 -3.197 1 91.31 44 ALA B C 1
ATOM 3063 O O . ALA B 1 44 ? 0.308 -23.062 -3.836 1 91.31 44 ALA B O 1
ATOM 3064 N N . ILE B 1 45 ? -1.843 -22.844 -3.303 1 94.5 45 ILE B N 1
ATOM 3065 C CA . ILE B 1 45 ? -2.033 -21.703 -4.18 1 94.5 45 ILE B CA 1
ATOM 3066 C C . ILE B 1 45 ? -1.181 -20.531 -3.693 1 94.5 45 ILE B C 1
ATOM 3068 O O . ILE B 1 45 ? -0.479 -19.891 -4.48 1 94.5 45 ILE B O 1
ATOM 3072 N N . PHE B 1 46 ? -1.135 -20.312 -2.447 1 94.88 46 PHE B N 1
ATOM 3073 C CA . PHE B 1 46 ? -0.381 -19.188 -1.899 1 94.88 46 PHE B CA 1
ATOM 3074 C C . PHE B 1 46 ? 1.118 -19.453 -1.997 1 94.88 46 PHE B C 1
ATOM 3076 O O . PHE B 1 46 ? 1.912 -18.516 -2.068 1 94.88 46 PHE B O 1
ATOM 3083 N N . ILE B 1 47 ? 1.462 -20.703 -2.01 1 94.31 47 ILE B N 1
ATOM 3084 C CA . ILE B 1 47 ? 2.865 -21.016 -2.252 1 94.31 47 ILE B CA 1
ATOM 3085 C C . ILE B 1 47 ? 3.262 -20.562 -3.656 1 94.31 47 ILE B C 1
ATOM 3087 O O . ILE B 1 47 ? 4.316 -19.953 -3.844 1 94.31 47 ILE B O 1
ATOM 3091 N N . ILE B 1 48 ? 2.416 -20.844 -4.617 1 96.56 48 ILE B N 1
ATOM 3092 C CA . ILE B 1 48 ? 2.67 -20.422 -5.988 1 96.56 48 ILE B CA 1
ATOM 3093 C C . ILE B 1 48 ? 2.812 -18.906 -6.039 1 96.56 48 ILE B C 1
ATOM 3095 O O . ILE B 1 48 ? 3.775 -18.391 -6.613 1 96.56 48 ILE B O 1
ATOM 3099 N N . LEU B 1 49 ? 1.895 -18.25 -5.359 1 97.94 49 LEU B N 1
ATOM 3100 C CA . LEU B 1 49 ? 1.855 -16.781 -5.398 1 97.94 49 LEU B CA 1
ATOM 3101 C C . LEU B 1 49 ? 3.045 -16.188 -4.656 1 97.94 49 LEU B C 1
ATOM 3103 O O . LEU B 1 49 ? 3.672 -15.242 -5.133 1 97.94 49 LEU B O 1
ATOM 3107 N N . ALA B 1 50 ? 3.371 -16.75 -3.564 1 96.81 50 ALA B N 1
ATOM 3108 C CA . ALA B 1 50 ? 4.453 -16.219 -2.732 1 96.81 50 ALA B CA 1
ATOM 3109 C C . ALA B 1 50 ? 5.809 -16.438 -3.395 1 96.81 50 ALA B C 1
ATOM 3111 O O . ALA B 1 50 ? 6.645 -15.531 -3.424 1 96.81 50 ALA B O 1
ATOM 3112 N N . VAL B 1 51 ? 6.039 -17.609 -3.922 1 96.19 51 VAL B N 1
ATOM 3113 C CA . VAL B 1 51 ? 7.316 -17.938 -4.543 1 96.19 51 VAL B CA 1
ATOM 3114 C C . VAL B 1 51 ? 7.523 -17.062 -5.789 1 96.19 51 VAL B C 1
ATOM 3116 O O . VAL B 1 51 ? 8.625 -16.578 -6.039 1 96.19 51 VAL B O 1
ATOM 3119 N N . SER B 1 52 ? 6.496 -16.938 -6.543 1 97.94 52 SER B N 1
ATOM 3120 C CA . SER B 1 52 ? 6.59 -16.094 -7.73 1 97.94 52 SER B CA 1
ATOM 3121 C C . SER B 1 52 ? 6.797 -14.625 -7.355 1 97.94 52 SER B C 1
ATOM 3123 O O . SER B 1 52 ? 7.582 -13.922 -7.992 1 97.94 52 SER B O 1
ATOM 3125 N N . TYR B 1 53 ? 6.07 -14.172 -6.352 1 97.5 53 TYR B N 1
ATOM 3126 C CA . TYR B 1 53 ? 6.203 -12.805 -5.867 1 97.5 53 TYR B CA 1
ATOM 3127 C C . TYR B 1 53 ? 7.605 -12.555 -5.32 1 97.5 53 TYR B C 1
ATOM 3129 O O . TYR B 1 53 ? 8.156 -11.461 -5.488 1 97.5 53 TYR B O 1
ATOM 3137 N N . ASN B 1 54 ? 8.203 -13.539 -4.734 1 96.56 54 ASN B N 1
ATOM 3138 C CA . ASN B 1 54 ? 9.547 -13.445 -4.18 1 96.56 54 ASN B CA 1
ATOM 3139 C C . ASN B 1 54 ? 10.594 -13.297 -5.277 1 96.56 54 ASN B C 1
ATOM 3141 O O . ASN B 1 54 ? 11.664 -12.719 -5.051 1 96.56 54 ASN B O 1
ATOM 3145 N N . LEU B 1 55 ? 10.305 -13.805 -6.402 1 97.19 55 LEU B N 1
ATOM 3146 C CA . LEU B 1 55 ? 11.25 -13.703 -7.512 1 97.19 55 LEU B CA 1
ATOM 3147 C C . LEU B 1 55 ? 11.516 -12.25 -7.863 1 97.19 55 LEU B C 1
ATOM 3149 O O . LEU B 1 55 ? 12.672 -11.836 -8.008 1 97.19 55 LEU B O 1
ATOM 3153 N N . ILE B 1 56 ? 10.453 -11.445 -7.934 1 97 56 ILE B N 1
ATOM 3154 C CA . ILE B 1 56 ? 10.609 -10.055 -8.336 1 97 56 ILE B CA 1
ATOM 3155 C C . ILE B 1 56 ? 11.016 -9.211 -7.133 1 97 56 ILE B C 1
ATOM 3157 O O . ILE B 1 56 ? 11.938 -8.398 -7.223 1 97 56 ILE B O 1
ATOM 3161 N N . ASN B 1 57 ? 10.398 -9.43 -6.008 1 95.56 57 ASN B N 1
ATOM 3162 C CA . ASN B 1 57 ? 10.617 -8.578 -4.844 1 95.56 57 ASN B CA 1
ATOM 3163 C C . ASN B 1 57 ? 11.859 -9 -4.066 1 95.56 57 ASN B C 1
ATOM 3165 O O . ASN B 1 57 ? 12.578 -8.156 -3.525 1 95.56 57 ASN B O 1
ATOM 3169 N N . GLY B 1 58 ? 12.117 -10.227 -3.988 1 93.56 58 GLY B N 1
ATOM 3170 C CA . GLY B 1 58 ? 13.203 -10.727 -3.162 1 93.56 58 GLY B CA 1
ATOM 3171 C C . GLY B 1 58 ? 14.469 -11 -3.947 1 93.56 58 GLY B C 1
ATOM 3172 O O . GLY B 1 58 ? 15.523 -10.43 -3.65 1 93.56 58 GLY B O 1
ATOM 3173 N N . VAL B 1 59 ? 14.367 -11.766 -4.961 1 95.19 59 VAL B N 1
ATOM 3174 C CA . VAL B 1 59 ? 15.539 -12.211 -5.719 1 95.19 59 VAL B CA 1
ATOM 3175 C C . VAL B 1 59 ? 16.047 -11.07 -6.59 1 95.19 59 VAL B C 1
ATOM 3177 O O . VAL B 1 59 ? 17.266 -10.82 -6.648 1 95.19 59 VAL B O 1
ATOM 3180 N N . THR B 1 60 ? 15.141 -10.375 -7.238 1 96.75 60 THR B N 1
ATOM 3181 C CA . THR B 1 60 ? 15.539 -9.305 -8.148 1 96.75 60 THR B CA 1
ATOM 3182 C C . THR B 1 60 ? 15.633 -7.977 -7.402 1 96.75 60 THR B C 1
ATOM 3184 O O . THR B 1 60 ? 16.234 -7.023 -7.898 1 96.75 60 THR B O 1
ATOM 3187 N N . GLY B 1 61 ? 14.984 -7.867 -6.293 1 94.81 61 GLY B N 1
ATOM 3188 C CA . GLY B 1 61 ? 15.102 -6.699 -5.438 1 94.81 61 GLY B CA 1
ATOM 3189 C C . GLY B 1 61 ? 14.258 -5.527 -5.914 1 94.81 61 GLY B C 1
ATOM 3190 O O . GLY B 1 61 ? 14.625 -4.367 -5.703 1 94.81 61 GLY B O 1
ATOM 3191 N N . GLN B 1 62 ? 13.227 -5.785 -6.664 1 95.06 62 GLN B N 1
ATOM 3192 C CA . GLN B 1 62 ? 12.305 -4.742 -7.102 1 95.06 62 GLN B CA 1
ATOM 3193 C C . GLN B 1 62 ? 11.039 -4.742 -6.258 1 95.06 62 GLN B C 1
ATOM 3195 O O . GLN B 1 62 ? 10.234 -5.672 -6.336 1 95.06 62 GLN B O 1
ATOM 3200 N N . PHE B 1 63 ? 10.898 -3.699 -5.488 1 94 63 PHE B N 1
ATOM 3201 C CA . PHE B 1 63 ? 9.758 -3.625 -4.59 1 94 63 PHE B CA 1
ATOM 3202 C C . PHE B 1 63 ? 8.477 -3.318 -5.359 1 94 63 PHE B C 1
ATOM 3204 O O . PHE B 1 63 ? 8.102 -2.154 -5.512 1 94 63 PHE B O 1
ATOM 3211 N N . SER B 1 64 ? 7.863 -4.387 -5.785 1 95.19 64 SER B N 1
ATOM 3212 C CA . SER B 1 64 ? 6.621 -4.285 -6.539 1 95.19 64 SER B CA 1
ATOM 3213 C C . SER B 1 64 ? 5.41 -4.559 -5.652 1 95.19 64 SER B C 1
ATOM 3215 O O . SER B 1 64 ? 5.445 -5.453 -4.805 1 95.19 64 SER B O 1
ATOM 3217 N N . LEU B 1 65 ? 4.332 -3.771 -5.848 1 93.75 65 LEU B N 1
ATOM 3218 C CA . LEU B 1 65 ? 3.158 -3.895 -4.988 1 93.75 65 LEU B CA 1
ATOM 3219 C C . LEU B 1 65 ? 1.912 -4.203 -5.812 1 93.75 65 LEU B C 1
ATOM 3221 O O . LEU B 1 65 ? 0.812 -3.76 -5.473 1 93.75 65 LEU B O 1
ATOM 3225 N N . GLU B 1 66 ? 2.031 -4.957 -6.883 1 91.19 66 GLU B N 1
ATOM 3226 C CA . GLU B 1 66 ? 0.861 -5.129 -7.734 1 91.19 66 GLU B CA 1
ATOM 3227 C C . GLU B 1 66 ? 0.551 -6.609 -7.953 1 91.19 66 GLU B C 1
ATOM 3229 O O . GLU B 1 66 ? -0.002 -6.984 -8.992 1 91.19 66 GLU B O 1
ATOM 3234 N N . PRO B 1 67 ? 0.937 -7.52 -7.09 1 95.19 67 PRO B N 1
ATOM 3235 C CA . PRO B 1 67 ? 0.551 -8.906 -7.359 1 95.19 67 PRO B CA 1
ATOM 3236 C C . PRO B 1 67 ? -0.963 -9.109 -7.363 1 95.19 67 PRO B C 1
ATOM 3238 O O . PRO B 1 67 ? -1.471 -9.977 -8.07 1 95.19 67 PRO B O 1
ATOM 3241 N N . ASN B 1 68 ? -1.691 -8.398 -6.551 1 94.75 68 ASN B N 1
ATOM 3242 C CA . ASN B 1 68 ? -3.146 -8.492 -6.535 1 94.75 68 ASN B CA 1
ATOM 3243 C C . ASN B 1 68 ? -3.74 -8.258 -7.922 1 94.75 68 ASN B C 1
ATOM 3245 O O . ASN B 1 68 ? -4.738 -8.875 -8.289 1 94.75 68 ASN B O 1
ATOM 3249 N N . GLY B 1 69 ? -3.135 -7.379 -8.656 1 94.94 69 GLY B N 1
ATOM 3250 C CA . GLY B 1 69 ? -3.619 -7.102 -10 1 94.94 69 GLY B CA 1
ATOM 3251 C C . GLY B 1 69 ? -3.51 -8.289 -10.93 1 94.94 69 GLY B C 1
ATOM 3252 O O . GLY B 1 69 ? -4.477 -8.648 -11.602 1 94.94 69 GLY B O 1
ATOM 3253 N N . PHE B 1 70 ? -2.383 -8.938 -10.977 1 97.5 70 PHE B N 1
ATOM 3254 C CA . PHE B 1 70 ? -2.168 -10.07 -11.859 1 97.5 70 PHE B CA 1
ATOM 3255 C C . PHE B 1 70 ? -2.99 -11.273 -11.406 1 97.5 70 PHE B C 1
ATOM 3257 O O . PHE B 1 70 ? -3.486 -12.039 -12.234 1 97.5 70 PHE B O 1
ATOM 3264 N N . VAL B 1 71 ? -3.105 -11.43 -10.117 1 97.56 71 VAL B N 1
ATOM 3265 C CA . VAL B 1 71 ? -3.938 -12.508 -9.594 1 97.56 71 VAL B CA 1
ATOM 3266 C C . VAL B 1 71 ? -5.391 -12.281 -10.008 1 97.56 71 VAL B C 1
ATOM 3268 O O . VAL B 1 71 ? -6.082 -13.227 -10.391 1 97.56 71 VAL B O 1
ATOM 3271 N N . ALA B 1 72 ? -5.824 -11.031 -9.93 1 96.06 72 ALA B N 1
ATOM 3272 C CA . ALA B 1 72 ? -7.184 -10.688 -10.344 1 96.06 72 ALA B CA 1
ATOM 3273 C C . ALA B 1 72 ? -7.406 -11.008 -11.82 1 96.06 72 ALA B C 1
ATOM 3275 O O . ALA B 1 72 ? -8.414 -11.609 -12.188 1 96.06 72 ALA B O 1
ATOM 3276 N N . ILE B 1 73 ? -6.473 -10.641 -12.602 1 96.06 73 ILE B N 1
ATOM 3277 C CA . ILE B 1 73 ? -6.57 -10.898 -14.031 1 96.06 73 ILE B CA 1
ATOM 3278 C C . ILE B 1 73 ? -6.672 -12.406 -14.281 1 96.06 73 ILE B C 1
ATOM 3280 O O . ILE B 1 73 ? -7.535 -12.859 -15.031 1 96.06 73 ILE B O 1
ATOM 3284 N N . GLY B 1 74 ? -5.84 -13.117 -13.656 1 96.5 74 GLY B N 1
ATOM 3285 C CA . GLY B 1 74 ? -5.883 -14.562 -13.805 1 96.5 74 GLY B CA 1
ATOM 3286 C C . GLY B 1 74 ? -7.195 -15.172 -13.352 1 96.5 74 GLY B C 1
ATOM 3287 O O . GLY B 1 74 ? -7.727 -16.078 -14 1 96.5 74 GLY B O 1
ATOM 3288 N N . ALA B 1 75 ? -7.684 -14.719 -12.25 1 95.38 75 ALA B N 1
ATOM 3289 C CA . ALA B 1 75 ? -8.938 -15.227 -11.711 1 95.38 75 ALA B CA 1
ATOM 3290 C C . ALA B 1 75 ? -10.102 -14.953 -12.664 1 95.38 75 ALA B C 1
ATOM 3292 O O . ALA B 1 75 ? -10.898 -15.852 -12.953 1 95.38 75 ALA B O 1
ATOM 3293 N N . TYR B 1 76 ? -10.172 -13.812 -13.219 1 92.88 76 TYR B N 1
ATOM 3294 C CA . TYR B 1 76 ? -11.281 -13.438 -14.094 1 92.88 76 TYR B CA 1
ATOM 3295 C C . TYR B 1 76 ? -11.164 -14.133 -15.445 1 92.88 76 TYR B C 1
ATOM 3297 O O . TYR B 1 76 ? -12.172 -14.547 -16.016 1 92.88 76 TYR B O 1
ATOM 3305 N N . VAL B 1 77 ? -9.938 -14.234 -15.945 1 93.12 77 VAL B N 1
ATOM 3306 C CA . VAL B 1 77 ? -9.742 -14.953 -17.203 1 93.12 77 VAL B CA 1
ATOM 3307 C C . VAL B 1 77 ? -10.203 -16.406 -17.047 1 93.12 77 VAL B C 1
ATOM 3309 O O . VAL B 1 77 ? -10.93 -16.922 -17.906 1 93.12 77 VAL B O 1
ATOM 3312 N N . THR B 1 78 ? -9.836 -16.984 -16.016 1 92.5 78 THR B N 1
ATOM 3313 C CA . THR B 1 78 ? -10.227 -18.375 -15.766 1 92.5 78 THR B CA 1
ATOM 3314 C C . THR B 1 78 ? -11.734 -18.484 -15.578 1 92.5 78 THR B C 1
ATOM 3316 O O . THR B 1 78 ? -12.367 -19.391 -16.109 1 92.5 78 THR B O 1
ATOM 3319 N N . ALA B 1 79 ? -12.297 -17.594 -14.805 1 90.44 79 ALA B N 1
ATOM 3320 C CA . ALA B 1 79 ? -13.734 -17.609 -14.562 1 90.44 79 ALA B CA 1
ATOM 3321 C C . ALA B 1 79 ? -14.516 -17.469 -15.867 1 90.44 79 ALA B C 1
ATOM 3323 O O . ALA B 1 79 ? -15.484 -18.188 -16.109 1 90.44 79 ALA B O 1
ATOM 3324 N N . ILE B 1 80 ? -14.07 -16.609 -16.734 1 88.56 80 ILE B N 1
ATOM 3325 C CA . ILE B 1 80 ? -14.742 -16.328 -18 1 88.56 80 ILE B CA 1
ATOM 3326 C C . ILE B 1 80 ? -14.641 -17.547 -18.922 1 88.56 80 ILE B C 1
ATOM 3328 O O . ILE B 1 80 ? -15.578 -17.859 -19.656 1 88.56 80 ILE B O 1
ATOM 3332 N N . LEU B 1 81 ? -13.562 -18.234 -18.812 1 89.5 81 LEU B N 1
ATOM 3333 C CA . LEU B 1 81 ? -13.32 -19.344 -19.719 1 89.5 81 LEU B CA 1
ATOM 3334 C C . LEU B 1 81 ? -13.977 -20.625 -19.188 1 89.5 81 LEU B C 1
ATOM 3336 O O . LEU B 1 81 ? -14.219 -21.562 -19.953 1 89.5 81 LEU B O 1
ATOM 3340 N N . LEU B 1 82 ? -14.305 -20.656 -17.891 1 87.31 82 LEU B N 1
ATOM 3341 C CA . LEU B 1 82 ? -14.812 -21.891 -17.312 1 87.31 82 LEU B CA 1
ATOM 3342 C C . LEU B 1 82 ? -16.328 -21.859 -17.188 1 87.31 82 LEU B C 1
ATOM 3344 O O . LEU B 1 82 ? -16.984 -22.891 -17.25 1 87.31 82 LEU B O 1
ATOM 3348 N N . VAL B 1 83 ? -16.906 -20.719 -16.875 1 83.5 83 VAL B N 1
ATOM 3349 C CA . VAL B 1 83 ? -18.344 -20.609 -16.656 1 83.5 83 VAL B CA 1
ATOM 3350 C C . VAL B 1 83 ? -19.094 -20.75 -17.969 1 83.5 83 VAL B C 1
ATOM 3352 O O . VAL B 1 83 ? -18.703 -20.156 -18.984 1 83.5 83 VAL B O 1
ATOM 3355 N N . ASP B 1 84 ? -20.094 -21.531 -17.906 1 79.56 84 ASP B N 1
ATOM 3356 C CA . ASP B 1 84 ? -20.875 -21.812 -19.109 1 79.56 84 ASP B CA 1
ATOM 3357 C C . ASP B 1 84 ? -21.734 -20.625 -19.5 1 79.56 84 ASP B C 1
ATOM 3359 O O . ASP B 1 84 ? -21.953 -19.719 -18.703 1 79.56 84 ASP B O 1
ATOM 3363 N N . LYS B 1 85 ? -22.125 -20.625 -20.75 1 77.19 85 LYS B N 1
ATOM 3364 C CA . LYS B 1 85 ? -22.891 -19.531 -21.328 1 77.19 85 LYS B CA 1
ATOM 3365 C C . LYS B 1 85 ? -24.172 -19.281 -20.547 1 77.19 85 LYS B C 1
ATOM 3367 O O . LYS B 1 85 ? -24.516 -18.141 -20.25 1 77.19 85 LYS B O 1
ATOM 3372 N N . GLU B 1 86 ? -24.812 -20.359 -20.203 1 74.75 86 GLU B N 1
ATOM 3373 C CA . GLU B 1 86 ? -26.094 -20.234 -19.5 1 74.75 86 GLU B CA 1
ATOM 3374 C C . GLU B 1 86 ? -25.891 -19.672 -18.094 1 74.75 86 GLU B C 1
ATOM 3376 O O . GLU B 1 86 ? -26.703 -18.859 -17.641 1 74.75 86 GLU B O 1
ATOM 3381 N N . GLY B 1 87 ? -24.844 -20.047 -17.5 1 75.62 87 GLY B N 1
ATOM 3382 C CA . GLY B 1 87 ? -24.531 -19.531 -16.172 1 75.62 87 GLY B CA 1
ATOM 3383 C C . GLY B 1 87 ? -24.188 -18.062 -16.172 1 75.62 87 GLY B C 1
ATOM 3384 O O . GLY B 1 87 ? -24.578 -17.328 -15.25 1 75.62 87 GLY B O 1
ATOM 3385 N N . MET B 1 88 ? -23.578 -17.656 -17.219 1 77.12 88 MET B N 1
ATOM 3386 C CA . MET B 1 88 ? -23.172 -16.25 -17.312 1 77.12 88 MET B CA 1
ATOM 3387 C C . MET B 1 88 ? -24.391 -15.359 -17.562 1 77.12 88 MET B C 1
ATOM 3389 O O . MET B 1 88 ? -24.516 -14.289 -16.969 1 77.12 88 MET B O 1
ATOM 3393 N N . LEU B 1 89 ? -25.234 -15.805 -18.438 1 75.69 89 LEU B N 1
ATOM 3394 C CA . LEU B 1 89 ? -26.406 -15.016 -18.766 1 75.69 89 LEU B CA 1
ATOM 3395 C C . LEU B 1 89 ? -27.344 -14.891 -17.562 1 75.69 89 LEU B C 1
ATOM 3397 O O . LEU B 1 89 ? -28.016 -13.867 -17.391 1 75.69 89 LEU B O 1
ATOM 3401 N N . TYR B 1 90 ? -27.219 -15.852 -16.703 1 73.75 90 TYR B N 1
ATOM 3402 C CA . TYR B 1 90 ? -28.062 -15.844 -15.516 1 73.75 90 TYR B CA 1
ATOM 3403 C C . TYR B 1 90 ? -27.516 -14.898 -14.453 1 73.75 90 TYR B C 1
ATOM 3405 O O . TYR B 1 90 ? -28.266 -14.234 -13.75 1 73.75 90 TYR B O 1
ATOM 3413 N N . GLN B 1 91 ? -26.25 -14.758 -14.414 1 76.62 91 GLN B N 1
ATOM 3414 C CA . GLN B 1 91 ? -25.641 -14.07 -13.281 1 76.62 91 GLN B CA 1
ATOM 3415 C C . GLN B 1 91 ? -25.359 -12.609 -13.609 1 76.62 91 GLN B C 1
ATOM 3417 O O . GLN B 1 91 ? -25.312 -11.766 -12.711 1 76.62 91 GLN B O 1
ATOM 3422 N N . TYR B 1 92 ? -25.234 -12.352 -14.883 1 73.56 92 TYR B N 1
ATOM 3423 C CA . TYR B 1 92 ? -24.953 -10.961 -15.242 1 73.56 92 TYR B CA 1
ATOM 3424 C C . TYR B 1 92 ? -26.203 -10.094 -15.07 1 73.56 92 TYR B C 1
ATOM 3426 O O . TYR B 1 92 ? -27.188 -10.273 -15.781 1 73.56 92 TYR B O 1
ATOM 3434 N N . ASP B 1 93 ? -26.172 -9.305 -14.023 1 69.25 93 ASP B N 1
ATOM 3435 C CA . ASP B 1 93 ? -27.359 -8.531 -13.664 1 69.25 93 ASP B CA 1
ATOM 3436 C C . ASP B 1 93 ? -27.203 -7.066 -14.062 1 69.25 93 ASP B C 1
ATOM 3438 O O . ASP B 1 93 ? -28.172 -6.395 -14.398 1 69.25 93 ASP B O 1
ATOM 3442 N N . ILE B 1 94 ? -26 -6.645 -14.141 1 66.38 94 ILE B N 1
ATOM 3443 C CA . ILE B 1 94 ? -25.797 -5.223 -14.367 1 66.38 94 ILE B CA 1
ATOM 3444 C C . ILE B 1 94 ? -25.875 -4.914 -15.859 1 66.38 94 ILE B C 1
ATOM 3446 O O . ILE B 1 94 ? -26.562 -3.973 -16.266 1 66.38 94 ILE B O 1
ATOM 3450 N N . SER B 1 95 ? -25.094 -5.664 -16.75 1 70.56 95 SER B N 1
ATOM 3451 C CA . SER B 1 95 ? -25.078 -5.523 -18.203 1 70.56 95 SER B CA 1
ATOM 3452 C C . SER B 1 95 ? -24.891 -6.871 -18.891 1 70.56 95 SER B C 1
ATOM 3454 O O . SER B 1 95 ? -24.312 -7.793 -18.312 1 70.56 95 SER B O 1
ATOM 3456 N N . ASP B 1 96 ? -25.484 -6.914 -19.984 1 75.25 96 ASP B N 1
ATOM 3457 C CA . ASP B 1 96 ? -25.312 -8.141 -20.75 1 75.25 96 ASP B CA 1
ATOM 3458 C C . ASP B 1 96 ? -23.844 -8.359 -21.125 1 75.25 96 ASP B C 1
ATOM 3460 O O . ASP B 1 96 ? -23.141 -7.406 -21.453 1 75.25 96 ASP B O 1
ATOM 3464 N N . PRO B 1 97 ? -23.406 -9.562 -21 1 74.69 97 PRO B N 1
ATOM 3465 C CA . PRO B 1 97 ? -22 -9.867 -21.328 1 74.69 97 PRO B CA 1
ATOM 3466 C C . PRO B 1 97 ? -21.719 -9.719 -22.828 1 74.69 97 PRO B C 1
ATOM 3468 O O . PRO B 1 97 ? -22.609 -9.906 -23.656 1 74.69 97 PRO B O 1
ATOM 3471 N N . TYR B 1 98 ? -20.484 -9.273 -23.094 1 75.5 98 TYR B N 1
ATOM 3472 C CA . TYR B 1 98 ? -20.062 -9.203 -24.484 1 75.5 98 TYR B CA 1
ATOM 3473 C C . TYR B 1 98 ? -20.094 -10.586 -25.141 1 75.5 98 TYR B C 1
ATOM 3475 O O . TYR B 1 98 ? -19.844 -11.594 -24.469 1 75.5 98 TYR B O 1
ATOM 3483 N N . PRO B 1 99 ? -20.438 -10.625 -26.375 1 73.81 99 PRO B N 1
ATOM 3484 C CA . PRO B 1 99 ? -20.531 -11.906 -27.094 1 73.81 99 PRO B CA 1
ATOM 3485 C C . PRO B 1 99 ? -19.234 -12.719 -27.047 1 73.81 99 PRO B C 1
ATOM 3487 O O . PRO B 1 99 ? -19.281 -13.945 -26.969 1 73.81 99 PRO B O 1
ATOM 3490 N N . TRP B 1 100 ? -18.109 -12.031 -27.031 1 74.38 100 TRP B N 1
ATOM 3491 C CA . TRP B 1 100 ? -16.844 -12.781 -27 1 74.38 100 TRP B CA 1
ATOM 3492 C C . TRP B 1 100 ? -16.656 -13.453 -25.656 1 74.38 100 TRP B C 1
ATOM 3494 O O . TRP B 1 100 ? -15.977 -14.484 -25.562 1 74.38 100 TRP B O 1
ATOM 3504 N N . VAL B 1 101 ? -17.234 -12.953 -24.688 1 73.12 101 VAL B N 1
ATOM 3505 C CA . VAL B 1 101 ? -17.156 -13.523 -23.344 1 73.12 101 VAL B CA 1
ATOM 3506 C C . VAL B 1 101 ? -17.969 -14.812 -23.266 1 73.12 101 VAL B C 1
ATOM 3508 O O . VAL B 1 101 ? -17.578 -15.766 -22.594 1 73.12 101 VAL B O 1
ATOM 3511 N N . LEU B 1 102 ? -19.047 -14.828 -24.031 1 72.06 102 LEU B N 1
ATOM 3512 C CA . LEU B 1 102 ? -19.938 -15.984 -24.031 1 72.06 102 LEU B CA 1
ATOM 3513 C C . LEU B 1 102 ? -19.375 -17.109 -24.891 1 72.06 102 LEU B C 1
ATOM 3515 O O . LEU B 1 102 ? -19.688 -18.281 -24.656 1 72.06 102 LEU B O 1
ATOM 3519 N N . ALA B 1 103 ? -18.469 -16.75 -25.719 1 66.75 103 ALA B N 1
ATOM 3520 C CA . ALA B 1 103 ? -17.984 -17.719 -26.688 1 66.75 103 ALA B CA 1
ATOM 3521 C C . ALA B 1 103 ? -16.719 -18.438 -26.188 1 66.75 103 ALA B C 1
ATOM 3523 O O . ALA B 1 103 ? -16.297 -19.438 -26.75 1 66.75 103 ALA B O 1
ATOM 3524 N N . LEU B 1 104 ? -16.312 -18.016 -25.016 1 69 104 LEU B N 1
ATOM 3525 C CA . LEU B 1 104 ? -15 -18.5 -24.594 1 69 104 LEU B CA 1
ATOM 3526 C C . LEU B 1 104 ? -15.141 -19.609 -23.562 1 69 104 LEU B C 1
ATOM 3528 O O . LEU B 1 104 ? -15.555 -19.375 -22.422 1 69 104 LEU B O 1
ATOM 3532 N N . GLN B 1 105 ? -15.43 -20.812 -23.953 1 77.38 105 GLN B N 1
ATOM 3533 C CA . GLN B 1 105 ? -15.422 -21.922 -23.016 1 77.38 105 GLN B CA 1
ATOM 3534 C C . GLN B 1 105 ? -14.312 -22.906 -23.328 1 77.38 105 GLN B C 1
ATOM 3536 O O . GLN B 1 105 ? -14.086 -23.25 -24.5 1 77.38 105 GLN B O 1
ATOM 3541 N N . THR B 1 106 ? -13.469 -23.078 -22.422 1 81.62 106 THR B N 1
ATOM 3542 C CA . THR B 1 106 ? -12.375 -24.031 -22.625 1 81.62 106 THR B CA 1
ATOM 3543 C C . THR B 1 106 ? -12.227 -24.938 -21.406 1 81.62 106 THR B C 1
ATOM 3545 O O . THR B 1 106 ? -12.953 -24.781 -20.422 1 81.62 106 THR B O 1
ATOM 3548 N N . ASN B 1 107 ? -11.383 -25.984 -21.562 1 86.62 107 ASN B N 1
ATOM 3549 C CA . ASN B 1 107 ? -11.062 -26.875 -20.453 1 86.62 107 ASN B CA 1
ATOM 3550 C C . ASN B 1 107 ? -10.234 -26.156 -19.391 1 86.62 107 ASN B C 1
ATOM 3552 O O . ASN B 1 107 ? -9.68 -25.094 -19.641 1 86.62 107 ASN B O 1
ATOM 3556 N N . PHE B 1 108 ? -10.219 -26.719 -18.188 1 88.88 108 PHE B N 1
ATOM 3557 C CA . PHE B 1 108 ? -9.562 -26.141 -17.016 1 88.88 108 PHE B CA 1
ATOM 3558 C C . PHE B 1 108 ? -8.078 -25.938 -17.281 1 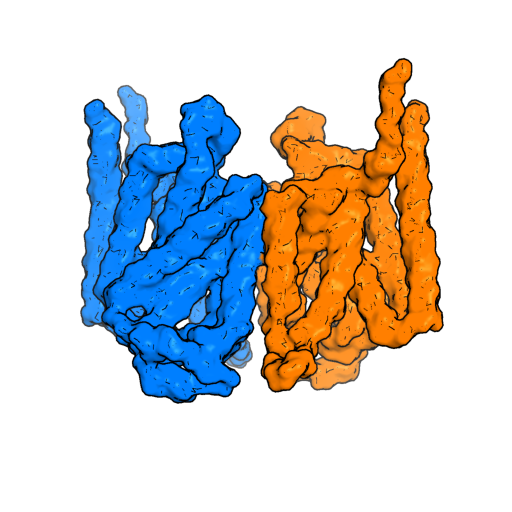88.88 108 PHE B C 1
ATOM 3560 O O . PHE B 1 108 ? -7.516 -24.891 -16.938 1 88.88 108 PHE B O 1
ATOM 3567 N N . PHE B 1 109 ? -7.449 -26.844 -17.969 1 89.44 109 PHE B N 1
ATOM 3568 C CA . PHE B 1 109 ? -6.02 -26.797 -18.25 1 89.44 109 PHE B CA 1
ATOM 3569 C C . PHE B 1 109 ? -5.68 -25.594 -19.125 1 89.44 109 PHE B C 1
ATOM 3571 O O . PHE B 1 109 ? -4.785 -24.812 -18.781 1 89.44 109 PHE B O 1
ATOM 3578 N N . TRP B 1 110 ? -6.387 -25.406 -20.172 1 91 110 TRP B N 1
ATOM 3579 C CA . TRP B 1 110 ? -6.133 -24.297 -21.094 1 91 110 TRP B CA 1
ATOM 3580 C C . TRP B 1 110 ? -6.512 -22.969 -20.453 1 91 110 TRP B C 1
ATOM 3582 O O . TRP B 1 110 ? -5.879 -21.938 -20.719 1 91 110 TRP B O 1
ATOM 3592 N N . ALA B 1 111 ? -7.531 -23.016 -19.594 1 92.25 111 ALA B N 1
ATOM 3593 C CA . ALA B 1 111 ? -7.934 -21.797 -18.906 1 92.25 111 ALA B CA 1
ATOM 3594 C C . ALA B 1 111 ? -6.816 -21.297 -17.984 1 92.25 111 ALA B C 1
ATOM 3596 O O . ALA B 1 111 ? -6.551 -20.094 -17.922 1 92.25 111 ALA B O 1
ATOM 3597 N N . LEU B 1 112 ? -6.141 -22.25 -17.375 1 93.75 112 LEU B N 1
ATOM 3598 C CA . LEU B 1 112 ? -5.055 -21.891 -16.469 1 93.75 112 LEU B CA 1
ATOM 3599 C C . LEU B 1 112 ? -3.861 -21.328 -17.234 1 93.75 112 LEU B C 1
ATOM 3601 O O . LEU B 1 112 ? -3.277 -20.328 -16.844 1 93.75 112 LEU B O 1
ATOM 3605 N N . ILE B 1 113 ? -3.52 -21.953 -18.312 1 95.19 113 ILE B N 1
ATOM 3606 C CA . ILE B 1 113 ? -2.385 -21.531 -19.125 1 95.19 113 ILE B CA 1
ATOM 3607 C C . ILE B 1 113 ? -2.664 -20.156 -19.734 1 95.19 113 ILE B C 1
ATOM 3609 O O . ILE B 1 113 ? -1.787 -19.281 -19.734 1 95.19 113 ILE B O 1
ATOM 3613 N N . LEU B 1 114 ? -3.881 -19.969 -20.172 1 95.69 114 LEU B N 1
ATOM 3614 C CA . LEU B 1 114 ? -4.242 -18.688 -20.766 1 95.69 114 LEU B CA 1
ATOM 3615 C C . LEU B 1 114 ? -4.246 -17.578 -19.703 1 95.69 114 LEU B C 1
ATOM 3617 O O . LEU B 1 114 ? -3.906 -16.438 -20 1 95.69 114 LEU B O 1
ATOM 3621 N N . SER B 1 115 ? -4.688 -17.938 -18.5 1 96.44 115 SER B N 1
ATOM 3622 C CA . SER B 1 115 ? -4.629 -16.969 -17.406 1 96.44 115 SER B CA 1
ATOM 3623 C C . SER B 1 115 ? -3.197 -16.5 -17.156 1 96.44 115 SER B C 1
ATOM 3625 O O . SER B 1 115 ? -2.955 -15.312 -16.953 1 96.44 115 SER B O 1
ATOM 3627 N N . GLY B 1 116 ? -2.299 -17.453 -17.172 1 97.81 116 GLY B N 1
ATOM 3628 C CA . GLY B 1 116 ? -0.895 -17.109 -17.016 1 97.81 116 GLY B CA 1
ATOM 3629 C C . GLY B 1 116 ? -0.354 -16.281 -18.172 1 97.81 116 GLY B C 1
ATOM 3630 O O . GLY B 1 116 ? 0.334 -15.281 -17.969 1 97.81 116 GLY B O 1
ATOM 3631 N N . ILE B 1 117 ? -0.696 -16.625 -19.359 1 98.06 117 ILE B N 1
ATOM 3632 C CA . ILE B 1 117 ? -0.182 -15.977 -20.562 1 98.06 117 ILE B CA 1
ATOM 3633 C C . ILE B 1 117 ? -0.703 -14.547 -20.641 1 98.06 117 ILE B C 1
ATOM 3635 O O . ILE B 1 117 ? 0.059 -13.617 -20.906 1 98.06 117 ILE B O 1
ATOM 3639 N N . ILE B 1 118 ? -1.969 -14.359 -20.406 1 97.44 118 ILE B N 1
ATOM 3640 C CA . ILE B 1 118 ? -2.559 -13.031 -20.484 1 97.44 118 ILE B CA 1
ATOM 3641 C C . ILE B 1 118 ? -1.953 -12.141 -19.391 1 97.44 118 ILE B C 1
ATOM 3643 O O . ILE B 1 118 ? -1.644 -10.977 -19.641 1 97.44 118 ILE B O 1
ATOM 3647 N N . SER B 1 119 ? -1.819 -12.695 -18.156 1 97.94 119 SER B N 1
ATOM 3648 C CA . SER B 1 119 ? -1.172 -11.938 -17.094 1 97.94 119 SER B CA 1
ATOM 3649 C C . SER B 1 119 ? 0.263 -11.578 -17.453 1 97.94 119 SER B C 1
ATOM 3651 O O . SER B 1 119 ? 0.707 -10.453 -17.219 1 97.94 119 SER B O 1
ATOM 3653 N N . ALA B 1 120 ? 0.944 -12.508 -18.078 1 98.31 120 ALA B N 1
ATOM 3654 C CA . ALA B 1 120 ? 2.326 -12.273 -18.484 1 98.31 120 ALA B CA 1
ATOM 3655 C C . ALA B 1 120 ? 2.4 -11.211 -19.578 1 98.31 120 ALA B C 1
ATOM 3657 O O . ALA B 1 120 ? 3.305 -10.375 -19.578 1 98.31 120 ALA B O 1
ATOM 3658 N N . LEU B 1 121 ? 1.547 -11.273 -20.516 1 98.12 121 LEU B N 1
ATOM 3659 C CA . LEU B 1 121 ? 1.521 -10.297 -21.594 1 98.12 121 LEU B CA 1
ATOM 3660 C C . LEU B 1 121 ? 1.238 -8.898 -21.062 1 98.12 121 LEU B C 1
ATOM 3662 O O . LEU B 1 121 ? 1.851 -7.922 -21.5 1 98.12 121 LEU B O 1
ATOM 3666 N N . LEU B 1 122 ? 0.287 -8.828 -20.188 1 96.75 122 LEU B N 1
ATOM 3667 C CA . LEU B 1 122 ? 0.017 -7.543 -19.547 1 96.75 122 LEU B CA 1
ATOM 3668 C C . LEU B 1 122 ? 1.241 -7.043 -18.797 1 96.75 122 LEU B C 1
ATOM 3670 O O . LEU B 1 122 ? 1.556 -5.852 -18.828 1 96.75 122 LEU B O 1
ATOM 3674 N N . ALA B 1 123 ? 1.849 -7.941 -18.094 1 97.69 123 ALA B N 1
ATOM 3675 C CA . ALA B 1 123 ? 3.053 -7.574 -17.359 1 97.69 123 ALA B CA 1
ATOM 3676 C C . ALA B 1 123 ? 4.148 -7.086 -18.297 1 97.69 123 ALA B C 1
ATOM 3678 O O . ALA B 1 123 ? 4.883 -6.152 -17.969 1 97.69 123 ALA B O 1
ATOM 3679 N N . LEU B 1 124 ? 4.266 -7.723 -19.422 1 97.56 124 LEU B N 1
ATOM 3680 C CA . LEU B 1 124 ? 5.238 -7.305 -20.422 1 97.56 124 LEU B CA 1
ATOM 3681 C C . LEU B 1 124 ? 4.957 -5.887 -20.891 1 97.56 124 LEU B C 1
ATOM 3683 O O . LEU B 1 124 ? 5.879 -5.082 -21.047 1 97.56 124 LEU B O 1
ATOM 3687 N N . SER B 1 125 ? 3.756 -5.621 -21.109 1 95.19 125 SER B N 1
ATOM 3688 C CA . SER B 1 125 ? 3.363 -4.281 -21.531 1 95.19 125 SER B CA 1
ATOM 3689 C C . SER B 1 125 ? 3.617 -3.252 -20.438 1 95.19 125 SER B C 1
ATOM 3691 O O . SER B 1 125 ? 4.047 -2.131 -20.719 1 95.19 125 SER B O 1
ATOM 3693 N N . LEU B 1 126 ? 3.367 -3.635 -19.234 1 92.69 126 LEU B N 1
ATOM 3694 C CA . LEU B 1 126 ? 3.498 -2.713 -18.109 1 92.69 126 LEU B CA 1
ATOM 3695 C C . LEU B 1 126 ? 4.961 -2.555 -17.703 1 92.69 126 LEU B C 1
ATOM 3697 O O . LEU B 1 126 ? 5.305 -1.631 -16.969 1 92.69 126 LEU B O 1
ATOM 3701 N N . SER B 1 127 ? 5.793 -3.469 -18.172 1 94.44 127 SER B N 1
ATOM 3702 C CA . SER B 1 127 ? 7.199 -3.426 -17.781 1 94.44 127 SER B CA 1
ATOM 3703 C C . SER B 1 127 ? 7.863 -2.139 -18.266 1 94.44 127 SER B C 1
ATOM 3705 O O . SER B 1 127 ? 8.773 -1.626 -17.609 1 94.44 127 SER B O 1
ATOM 3707 N N . PHE B 1 128 ? 7.375 -1.561 -19.281 1 90.38 128 PHE B N 1
ATOM 3708 C CA . PHE B 1 128 ? 7.977 -0.355 -19.844 1 90.38 128 PHE B CA 1
ATOM 3709 C C . PHE B 1 128 ? 7.832 0.819 -18.891 1 90.38 128 PHE B C 1
ATOM 3711 O O . PHE B 1 128 ? 8.828 1.428 -18.484 1 90.38 128 PHE B O 1
ATOM 3718 N N . PRO B 1 129 ? 6.637 1.071 -18.484 1 86.81 129 PRO B N 1
ATOM 3719 C CA . PRO B 1 129 ? 6.508 2.188 -17.547 1 86.81 129 PRO B CA 1
ATOM 3720 C C . PRO B 1 129 ? 7.016 1.845 -16.156 1 86.81 129 PRO B C 1
ATOM 3722 O O . PRO B 1 129 ? 7.488 2.725 -15.43 1 86.81 129 PRO B O 1
ATOM 3725 N N . VAL B 1 130 ? 6.953 0.646 -15.742 1 90.38 130 VAL B N 1
ATOM 3726 C CA . VAL B 1 130 ? 7.305 0.233 -14.391 1 90.38 130 VAL B CA 1
ATOM 3727 C C . VAL B 1 130 ? 8.812 0.367 -14.18 1 90.38 130 VAL B C 1
ATOM 3729 O O . VAL B 1 130 ? 9.258 0.888 -13.156 1 90.38 130 VAL B O 1
ATOM 3732 N N . PHE B 1 131 ? 9.656 -0.066 -15.18 1 92.38 131 PHE B N 1
ATOM 3733 C CA . PHE B 1 131 ? 11.094 -0.122 -14.945 1 92.38 131 PHE B CA 1
ATOM 3734 C C . PHE B 1 131 ? 11.781 1.117 -15.508 1 92.38 131 PHE B C 1
ATOM 3736 O O . PHE B 1 131 ? 13.008 1.172 -15.586 1 92.38 131 PHE B O 1
ATOM 3743 N N . ARG B 1 132 ? 10.953 2.057 -15.859 1 87.88 132 ARG B N 1
ATOM 3744 C CA . ARG B 1 132 ? 11.5 3.381 -16.156 1 87.88 132 ARG B CA 1
ATOM 3745 C C . ARG B 1 132 ? 11.805 4.141 -14.867 1 87.88 132 ARG B C 1
ATOM 3747 O O . ARG B 1 132 ? 12.547 5.129 -14.883 1 87.88 132 ARG B O 1
ATOM 3754 N N . VAL B 1 133 ? 11.156 3.709 -13.867 1 84.81 133 VAL B N 1
ATOM 3755 C CA . VAL B 1 133 ? 11.375 4.336 -12.57 1 84.81 133 VAL B CA 1
ATOM 3756 C C . VAL B 1 133 ? 12.055 3.346 -11.625 1 84.81 133 VAL B C 1
ATOM 3758 O O . VAL B 1 133 ? 12.172 2.158 -11.945 1 84.81 133 VAL B O 1
ATOM 3761 N N . ARG B 1 134 ? 12.547 3.871 -10.453 1 86.88 134 ARG B N 1
ATOM 3762 C CA . ARG B 1 134 ? 13.273 3.021 -9.516 1 86.88 134 ARG B CA 1
ATOM 3763 C C . ARG B 1 134 ? 12.828 3.295 -8.078 1 86.88 134 ARG B C 1
ATOM 3765 O O . ARG B 1 134 ? 12.18 4.309 -7.809 1 86.88 134 ARG B O 1
ATOM 3772 N N . GLY B 1 135 ? 13.109 2.277 -7.293 1 84.62 135 GLY B N 1
ATOM 3773 C CA . GLY B 1 135 ? 12.922 2.459 -5.863 1 84.62 135 GLY B CA 1
ATOM 3774 C C . GLY B 1 135 ? 11.477 2.717 -5.477 1 84.62 135 GLY B C 1
ATOM 3775 O O . GLY B 1 135 ? 10.586 1.963 -5.863 1 84.62 135 GLY B O 1
ATOM 3776 N N . ASP B 1 136 ? 11.258 3.846 -4.812 1 84.38 136 ASP B N 1
ATOM 3777 C CA . ASP B 1 136 ? 9.945 4.184 -4.277 1 84.38 136 ASP B CA 1
ATOM 3778 C C . ASP B 1 136 ? 8.938 4.438 -5.398 1 84.38 136 ASP B C 1
ATOM 3780 O O . ASP B 1 136 ? 7.762 4.102 -5.273 1 84.38 136 ASP B O 1
ATOM 3784 N N . TYR B 1 137 ? 9.445 4.961 -6.43 1 85.12 137 TYR B N 1
ATOM 3785 C CA . TYR B 1 137 ? 8.555 5.273 -7.539 1 85.12 137 TYR B CA 1
ATOM 3786 C C . TYR B 1 137 ? 8.031 3.998 -8.195 1 85.12 137 TYR B C 1
ATOM 3788 O O . TYR B 1 137 ? 6.887 3.953 -8.648 1 85.12 137 TYR B O 1
ATOM 3796 N N . LEU B 1 138 ? 8.914 2.977 -8.273 1 90.12 138 LEU B N 1
ATOM 3797 C CA . LEU B 1 138 ? 8.477 1.69 -8.805 1 90.12 138 LEU B CA 1
ATOM 3798 C C . LEU B 1 138 ? 7.328 1.119 -7.98 1 90.12 138 LEU B C 1
ATOM 3800 O O . LEU B 1 138 ? 6.34 0.634 -8.539 1 90.12 138 LEU B O 1
ATOM 3804 N N . ALA B 1 139 ? 7.477 1.205 -6.672 1 91 139 ALA B N 1
ATOM 3805 C CA . ALA B 1 139 ? 6.43 0.733 -5.77 1 91 139 ALA B CA 1
ATOM 3806 C C . ALA B 1 139 ? 5.121 1.479 -6.008 1 91 139 ALA B C 1
ATOM 3808 O O . ALA B 1 139 ? 4.051 0.868 -6.055 1 91 139 ALA B O 1
ATOM 3809 N N . ILE B 1 140 ? 5.191 2.732 -6.199 1 86.31 140 ILE B N 1
ATOM 3810 C CA . ILE B 1 140 ? 4.02 3.588 -6.363 1 86.31 140 ILE B CA 1
ATOM 3811 C C . ILE B 1 140 ? 3.326 3.266 -7.684 1 86.31 140 ILE B C 1
ATOM 3813 O O . ILE B 1 140 ? 2.104 3.123 -7.73 1 86.31 140 ILE B O 1
ATOM 3817 N N . VAL B 1 141 ? 4.129 3.105 -8.734 1 87.38 141 VAL B N 1
ATOM 3818 C CA . VAL B 1 141 ? 3.576 2.832 -10.055 1 87.38 141 VAL B CA 1
ATOM 3819 C C . VAL B 1 141 ? 2.885 1.47 -10.055 1 87.38 141 VAL B C 1
ATOM 3821 O O . VAL B 1 141 ? 1.784 1.324 -10.586 1 87.38 141 VAL B O 1
ATOM 3824 N N . THR B 1 142 ? 3.541 0.515 -9.477 1 92.12 142 THR B N 1
ATOM 3825 C CA . THR B 1 142 ? 2.953 -0.82 -9.461 1 92.12 142 THR B CA 1
ATOM 3826 C C . THR B 1 142 ? 1.705 -0.85 -8.578 1 92.12 142 THR B C 1
ATOM 3828 O O . THR B 1 142 ? 0.747 -1.565 -8.875 1 92.12 142 THR B O 1
ATOM 3831 N N . LEU B 1 143 ? 1.742 -0.106 -7.508 1 88.94 143 LEU B N 1
ATOM 3832 C CA . LEU B 1 143 ? 0.545 0.054 -6.691 1 88.94 143 LEU B CA 1
ATOM 3833 C C . LEU B 1 143 ? -0.605 0.623 -7.516 1 88.94 143 LEU B C 1
ATOM 3835 O O . LEU B 1 143 ? -1.73 0.125 -7.445 1 88.94 143 LEU B O 1
ATOM 3839 N N . GLY B 1 144 ? -0.309 1.665 -8.242 1 85.81 144 GLY B N 1
ATOM 3840 C CA . GLY B 1 144 ? -1.305 2.27 -9.109 1 85.81 144 GLY B CA 1
ATOM 3841 C C . GLY B 1 144 ? -1.909 1.289 -10.094 1 85.81 144 GLY B C 1
ATOM 3842 O O . GLY B 1 144 ? -3.123 1.286 -10.312 1 85.81 144 GLY B O 1
ATOM 3843 N N . PHE B 1 145 ? -1.075 0.417 -10.625 1 87.56 145 PHE B N 1
ATOM 3844 C CA . PHE B 1 145 ? -1.56 -0.581 -11.578 1 87.56 145 PHE B CA 1
ATOM 3845 C C . PHE B 1 145 ? -2.494 -1.568 -10.891 1 87.56 145 PHE B C 1
ATOM 3847 O O . PHE B 1 145 ? -3.486 -2.004 -11.477 1 87.56 145 PHE B O 1
ATOM 3854 N N . GLY B 1 146 ? -2.158 -1.934 -9.719 1 88.12 146 GLY B N 1
ATOM 3855 C CA . GLY B 1 146 ? -3.047 -2.803 -8.961 1 88.12 146 GLY B CA 1
ATOM 3856 C C . GLY B 1 146 ? -4.43 -2.211 -8.758 1 88.12 146 GLY B C 1
ATOM 3857 O O . GLY B 1 146 ? -5.438 -2.902 -8.922 1 88.12 146 GLY B O 1
ATOM 3858 N N . PHE B 1 147 ? -4.422 -0.931 -8.469 1 83.88 147 PHE B N 1
ATOM 3859 C CA . PHE B 1 147 ? -5.691 -0.238 -8.281 1 83.88 147 PHE B CA 1
ATOM 3860 C C . PHE B 1 147 ? -6.449 -0.118 -9.594 1 83.88 147 PHE B C 1
ATOM 3862 O O . PHE B 1 147 ? -7.664 -0.314 -9.633 1 83.88 147 PHE B O 1
ATOM 3869 N N . ILE B 1 148 ? -5.762 0.162 -10.617 1 83.56 148 ILE B N 1
ATOM 3870 C CA . ILE B 1 148 ? -6.391 0.368 -11.914 1 83.56 148 ILE B CA 1
ATOM 3871 C C . ILE B 1 148 ? -7.062 -0.924 -12.375 1 83.56 148 ILE B C 1
ATOM 3873 O O . ILE B 1 148 ? -8.195 -0.906 -12.852 1 83.56 148 ILE B O 1
ATOM 3877 N N . ILE B 1 149 ? -6.383 -2.004 -12.188 1 86.25 149 ILE B N 1
ATOM 3878 C CA . ILE B 1 149 ? -6.922 -3.287 -12.617 1 86.25 149 ILE B CA 1
ATOM 3879 C C . ILE B 1 149 ? -8.195 -3.604 -11.836 1 86.25 149 ILE B C 1
ATOM 3881 O O . ILE B 1 149 ? -9.188 -4.062 -12.414 1 86.25 149 ILE B O 1
ATOM 3885 N N . ARG B 1 150 ? -8.164 -3.379 -10.594 1 84.19 150 ARG B N 1
ATOM 3886 C CA . ARG B 1 150 ? -9.344 -3.615 -9.766 1 84.19 150 ARG B CA 1
ATOM 3887 C C . ARG B 1 150 ? -10.5 -2.709 -10.188 1 84.19 150 ARG B C 1
ATOM 3889 O O . ARG B 1 150 ? -11.641 -3.156 -10.297 1 84.19 150 ARG B O 1
ATOM 3896 N N . ILE B 1 151 ? -10.203 -1.499 -10.469 1 78.69 151 ILE B N 1
ATOM 3897 C CA . ILE B 1 151 ? -11.242 -0.536 -10.836 1 78.69 151 ILE B CA 1
ATOM 3898 C C . ILE B 1 151 ? -11.812 -0.891 -12.203 1 78.69 151 ILE B C 1
ATOM 3900 O O . ILE B 1 151 ? -13.023 -0.765 -12.43 1 78.69 151 ILE B O 1
ATOM 3904 N N . LEU B 1 152 ? -10.992 -1.329 -13.07 1 81.88 152 LEU B N 1
ATOM 3905 C CA . LEU B 1 152 ? -11.469 -1.763 -14.375 1 81.88 152 LEU B CA 1
ATOM 3906 C C . LEU B 1 152 ? -12.367 -2.986 -14.25 1 81.88 152 LEU B C 1
ATOM 3908 O O . LEU B 1 152 ? -13.336 -3.135 -15.008 1 81.88 152 LEU B O 1
ATOM 3912 N N . ALA B 1 153 ? -12.07 -3.799 -13.32 1 82.25 153 ALA B N 1
ATOM 3913 C CA . ALA B 1 153 ? -12.906 -4.973 -13.086 1 82.25 153 ALA B CA 1
ATOM 3914 C C . ALA B 1 153 ? -14.273 -4.574 -12.547 1 82.25 153 ALA B C 1
ATOM 3916 O O . ALA B 1 153 ? -15.289 -5.184 -12.891 1 82.25 153 ALA B O 1
ATOM 3917 N N . ILE B 1 154 ? -14.305 -3.564 -11.789 1 78.56 154 ILE B N 1
ATOM 3918 C CA . ILE B 1 154 ? -15.555 -3.098 -11.188 1 78.56 154 ILE B CA 1
ATOM 3919 C C . ILE B 1 154 ? -16.391 -2.361 -12.242 1 78.56 154 ILE B C 1
ATOM 3921 O O . ILE B 1 154 ? -17.609 -2.494 -12.273 1 7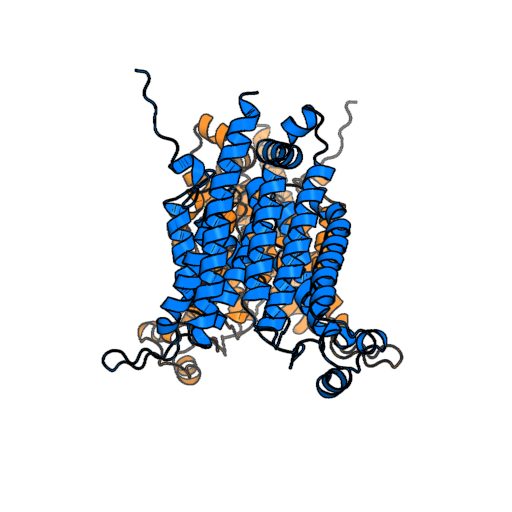8.56 154 ILE B O 1
ATOM 3925 N N . ASN B 1 155 ? -15.711 -1.667 -13.156 1 76.31 155 ASN B N 1
ATOM 3926 C CA . ASN B 1 155 ? -16.422 -0.785 -14.078 1 76.31 155 ASN B CA 1
ATOM 3927 C C . ASN B 1 155 ? -16.609 -1.438 -15.445 1 76.31 155 ASN B C 1
ATOM 3929 O O . ASN B 1 155 ? -16.906 -0.756 -16.422 1 76.31 155 ASN B O 1
ATOM 3933 N N . SER B 1 156 ? -16.312 -2.691 -15.477 1 78.5 156 SER B N 1
ATOM 3934 C CA . SER B 1 156 ? -16.578 -3.438 -16.703 1 78.5 156 SER B CA 1
ATOM 3935 C C . SER B 1 156 ? -17.578 -4.566 -16.469 1 78.5 156 SER B C 1
ATOM 3937 O O . SER B 1 156 ? -17.234 -5.742 -16.625 1 78.5 156 SER B O 1
ATOM 3939 N N . PRO B 1 157 ? -18.781 -4.109 -16.25 1 75.94 157 PRO B N 1
ATOM 3940 C CA . PRO B 1 157 ? -19.766 -5.137 -15.93 1 75.94 157 PRO B CA 1
ATOM 3941 C C . PRO B 1 157 ? -20.016 -6.098 -17.094 1 75.94 157 PRO B C 1
ATOM 3943 O O . PRO B 1 157 ? -20.453 -7.234 -16.875 1 75.94 157 PRO B O 1
ATOM 3946 N N . GLU B 1 158 ? -19.719 -5.66 -18.219 1 76.81 158 GLU B N 1
ATOM 3947 C CA . GLU B 1 158 ? -19.938 -6.508 -19.391 1 76.81 158 GLU B CA 1
ATOM 3948 C C . GLU B 1 158 ? -18.938 -7.66 -19.438 1 76.81 158 GLU B C 1
ATOM 3950 O O . GLU B 1 158 ? -19.203 -8.695 -20.047 1 76.81 158 GLU B O 1
ATOM 3955 N N . ILE B 1 159 ? -17.891 -7.457 -18.75 1 76.19 159 ILE B N 1
ATOM 3956 C CA . ILE B 1 159 ? -16.859 -8.492 -18.797 1 76.19 159 ILE B CA 1
ATOM 3957 C C . ILE B 1 159 ? -16.797 -9.227 -17.469 1 76.19 159 ILE B C 1
ATOM 3959 O O . ILE B 1 159 ? -16.828 -10.453 -17.422 1 76.19 159 ILE B O 1
ATOM 3963 N N . THR B 1 160 ? -16.859 -8.477 -16.312 1 79.19 160 THR B N 1
ATOM 3964 C CA . THR B 1 160 ? -16.609 -9.055 -14.992 1 79.19 160 THR B CA 1
ATOM 3965 C C . THR B 1 160 ? -17.875 -9.047 -14.141 1 79.19 160 THR B C 1
ATOM 3967 O O . THR B 1 160 ? -17.844 -9.445 -12.977 1 79.19 160 THR B O 1
ATOM 3970 N N . ASN B 1 161 ? -18.969 -8.688 -14.664 1 75.31 161 ASN B N 1
ATOM 3971 C CA . ASN B 1 161 ? -20.203 -8.523 -13.922 1 75.31 161 ASN B CA 1
ATOM 3972 C C . ASN B 1 161 ? -20.062 -7.469 -12.82 1 75.31 161 ASN B C 1
ATOM 3974 O O . ASN B 1 161 ? -20.703 -7.566 -11.773 1 75.31 161 ASN B O 1
ATOM 3978 N N . GLY B 1 162 ? -19.047 -6.609 -13.023 1 69.69 162 GLY B N 1
ATOM 3979 C CA . GLY B 1 162 ? -18.875 -5.441 -12.172 1 69.69 162 GLY B CA 1
ATOM 3980 C C . GLY B 1 162 ? -18.5 -5.793 -10.742 1 69.69 162 GLY B C 1
ATOM 3981 O O . GLY B 1 162 ? -17.625 -6.625 -10.508 1 69.69 162 GLY B O 1
ATOM 3982 N N . SER B 1 163 ? -19.234 -5.145 -9.781 1 73.69 163 SER B N 1
ATOM 3983 C CA . SER B 1 163 ? -18.953 -5.305 -8.359 1 73.69 163 SER B CA 1
ATOM 3984 C C . SER B 1 163 ? -19.484 -6.633 -7.832 1 73.69 163 SER B C 1
ATOM 3986 O O . SER B 1 163 ? -19.031 -7.121 -6.793 1 73.69 163 SER B O 1
ATOM 3988 N N . LEU B 1 164 ? -20.375 -7.266 -8.547 1 72.25 164 LEU B N 1
ATOM 3989 C CA . LEU B 1 164 ? -21 -8.516 -8.109 1 72.25 164 LEU B CA 1
ATOM 3990 C C . LEU B 1 164 ? -20.047 -9.695 -8.336 1 72.25 164 LEU B C 1
ATOM 3992 O O . LEU B 1 164 ? -20.094 -10.672 -7.59 1 72.25 164 LEU B O 1
ATOM 3996 N N . GLY B 1 165 ? -19.219 -9.555 -9.297 1 78.5 165 GLY B N 1
ATOM 3997 C CA . GLY B 1 165 ? -18.281 -10.633 -9.562 1 78.5 165 GLY B CA 1
ATOM 3998 C C . GLY B 1 165 ? -18.891 -11.781 -10.336 1 78.5 165 GLY B C 1
ATOM 3999 O O . GLY B 1 165 ? -19.984 -11.656 -10.891 1 78.5 165 GLY B O 1
ATOM 4000 N N . ILE B 1 166 ? -18.188 -12.867 -10.523 1 82.69 166 ILE B N 1
ATOM 4001 C CA . ILE B 1 166 ? -18.609 -14.062 -11.234 1 82.69 166 ILE B CA 1
ATOM 4002 C C . ILE B 1 166 ? -18.766 -15.219 -10.258 1 82.69 166 ILE B C 1
ATOM 4004 O O . ILE B 1 166 ? -17.875 -15.5 -9.453 1 82.69 166 ILE B O 1
ATOM 4008 N N . ASN B 1 167 ? -19.922 -15.797 -10.344 1 83.81 167 ASN B N 1
ATOM 4009 C CA . ASN B 1 167 ? -20.25 -16.891 -9.438 1 83.81 167 ASN B CA 1
ATOM 4010 C C . ASN B 1 167 ? -20.391 -18.219 -10.188 1 83.81 167 ASN B C 1
ATOM 4012 O O . ASN B 1 167 ? -20.328 -18.25 -11.414 1 83.81 167 ASN B O 1
ATOM 4016 N N . ASP B 1 168 ? -20.422 -19.312 -9.398 1 81.62 168 ASP B N 1
ATOM 4017 C CA . ASP B 1 168 ? -20.688 -20.656 -9.883 1 81.62 168 ASP B CA 1
ATOM 4018 C C . ASP B 1 168 ? -19.578 -21.141 -10.805 1 81.62 168 ASP B C 1
ATOM 4020 O O . ASP B 1 168 ? -19.844 -21.672 -11.883 1 81.62 168 ASP B O 1
ATOM 4024 N N . ILE B 1 169 ? -18.422 -20.828 -10.492 1 84.19 169 ILE B N 1
ATOM 4025 C CA . ILE B 1 169 ? -17.266 -21.359 -11.203 1 84.19 169 ILE B CA 1
ATOM 4026 C C . ILE B 1 169 ? -17.109 -22.844 -10.859 1 84.19 169 ILE B C 1
ATOM 4028 O O . ILE B 1 169 ? -17.141 -23.234 -9.688 1 84.19 169 ILE B O 1
ATOM 4032 N N . PRO B 1 170 ? -17.062 -23.641 -11.891 1 81.38 170 PRO B N 1
ATOM 4033 C CA . PRO B 1 170 ? -16.891 -25.062 -11.594 1 81.38 170 PRO B CA 1
ATOM 4034 C C . PRO B 1 170 ? -15.703 -25.328 -10.672 1 81.38 170 PRO B C 1
ATOM 4036 O O . PRO B 1 170 ? -14.633 -24.75 -10.852 1 81.38 170 PRO B O 1
ATOM 4039 N N . GLN B 1 171 ? -15.969 -26.062 -9.578 1 78.5 171 GLN B N 1
ATOM 4040 C CA . GLN B 1 171 ? -14.945 -26.344 -8.578 1 78.5 171 GLN B CA 1
ATOM 4041 C C . GLN B 1 171 ? -14.008 -27.453 -9.047 1 78.5 171 GLN B C 1
ATOM 4043 O O . GLN B 1 171 ? -14.43 -28.594 -9.234 1 78.5 171 GLN B O 1
ATOM 4048 N N . PHE B 1 172 ? -12.922 -27.062 -9.531 1 68.88 172 PHE B N 1
ATOM 4049 C CA . PHE B 1 172 ? -11.891 -28.047 -9.812 1 68.88 172 PHE B CA 1
ATOM 4050 C C . PHE B 1 172 ? -10.914 -28.156 -8.641 1 68.88 172 PHE B C 1
ATOM 4052 O O . PHE B 1 172 ? -9.75 -27.781 -8.766 1 68.88 172 PHE B O 1
ATOM 4059 N N . SER B 1 173 ? -11.453 -28.281 -7.473 1 61.22 173 SER B N 1
ATOM 4060 C CA . SER B 1 173 ? -10.688 -28.281 -6.23 1 61.22 173 SER B CA 1
ATOM 4061 C C . SER B 1 173 ? -9.906 -29.578 -6.07 1 61.22 173 SER B C 1
ATOM 4063 O O . SER B 1 173 ? -10.234 -30.406 -5.211 1 61.22 173 SER B O 1
ATOM 4065 N N . ASN B 1 174 ? -9.18 -30.016 -6.992 1 72.88 174 ASN B N 1
ATOM 4066 C CA . ASN B 1 174 ? -8.438 -31.25 -6.773 1 72.88 174 ASN B CA 1
ATOM 4067 C C . ASN B 1 174 ? -6.969 -30.984 -6.461 1 72.88 174 ASN B C 1
ATOM 4069 O O . ASN B 1 174 ? -6.359 -30.078 -7.047 1 72.88 174 ASN B O 1
ATOM 4073 N N . LEU B 1 175 ? -6.598 -31.609 -5.316 1 76.38 175 LEU B N 1
ATOM 4074 C CA . LEU B 1 175 ? -5.242 -31.438 -4.793 1 76.38 175 LEU B CA 1
ATOM 4075 C C . LEU B 1 175 ? -4.207 -31.828 -5.844 1 76.38 175 LEU B C 1
ATOM 4077 O O . LEU B 1 175 ? -3.068 -31.344 -5.797 1 76.38 175 LEU B O 1
ATOM 4081 N N . TYR B 1 176 ? -4.672 -32.531 -6.812 1 77.31 176 TYR B N 1
ATOM 4082 C CA . TYR B 1 176 ? -3.727 -32.938 -7.848 1 77.31 176 TYR B CA 1
ATOM 4083 C C . TYR B 1 176 ? -3.354 -31.75 -8.734 1 77.31 176 TYR B C 1
ATOM 4085 O O . TYR B 1 176 ? -2.182 -31.562 -9.07 1 77.31 176 TYR B O 1
ATOM 4093 N N . TRP B 1 177 ? -4.367 -30.969 -9.039 1 81.44 177 TRP B N 1
ATOM 4094 C CA . TRP B 1 177 ? -4.102 -29.812 -9.891 1 81.44 177 TRP B CA 1
ATOM 4095 C C . TRP B 1 177 ? -3.338 -28.734 -9.125 1 81.44 177 TRP B C 1
ATOM 4097 O O . TRP B 1 177 ? -2.289 -28.266 -9.578 1 81.44 177 TRP B O 1
ATOM 4107 N N . THR B 1 178 ? -3.811 -28.406 -7.953 1 88.38 178 THR B N 1
ATOM 4108 C CA . THR B 1 178 ? -3.211 -27.328 -7.184 1 88.38 178 THR B CA 1
ATOM 4109 C C . THR B 1 178 ? -1.822 -27.719 -6.688 1 88.38 178 THR B C 1
ATOM 4111 O O . THR B 1 178 ? -0.883 -26.922 -6.758 1 88.38 178 THR B O 1
ATOM 4114 N N . GLY B 1 179 ? -1.725 -28.938 -6.191 1 86.44 179 GLY B N 1
ATOM 4115 C CA . GLY B 1 179 ? -0.43 -29.406 -5.727 1 86.44 179 GLY B CA 1
ATOM 4116 C C . GLY B 1 179 ? 0.576 -29.594 -6.848 1 86.44 179 GLY B C 1
ATOM 4117 O O . GLY B 1 179 ? 1.746 -29.219 -6.703 1 86.44 179 GLY B O 1
ATOM 4118 N N . GLY B 1 180 ? 0.1 -30.172 -7.93 1 86.88 180 GLY B N 1
ATOM 4119 C CA . GLY B 1 180 ? 0.971 -30.359 -9.078 1 86.88 180 GLY B CA 1
ATOM 4120 C C . GLY B 1 180 ? 1.491 -29.047 -9.648 1 86.88 180 GLY B C 1
ATOM 4121 O O . GLY B 1 180 ? 2.684 -28.922 -9.945 1 86.88 180 GLY B O 1
ATOM 4122 N N . VAL B 1 181 ? 0.632 -28.078 -9.805 1 91.81 181 VAL B N 1
ATOM 4123 C CA . VAL B 1 181 ? 1.026 -26.781 -10.352 1 91.81 181 VAL B CA 1
ATOM 4124 C C . VAL B 1 181 ? 1.974 -26.078 -9.375 1 91.81 181 VAL B C 1
ATOM 4126 O O . VAL B 1 181 ? 2.912 -25.391 -9.797 1 91.81 181 VAL B O 1
ATOM 4129 N N . ALA B 1 182 ? 1.684 -26.219 -8.078 1 93 182 ALA B N 1
ATOM 4130 C CA . ALA B 1 182 ? 2.559 -25.609 -7.07 1 93 182 ALA B CA 1
ATOM 4131 C C . ALA B 1 182 ? 3.973 -26.188 -7.168 1 93 182 ALA B C 1
ATOM 4133 O O . ALA B 1 182 ? 4.953 -25.438 -7.129 1 93 182 ALA B O 1
ATOM 4134 N N . ILE B 1 183 ? 4.062 -27.484 -7.297 1 89.56 183 ILE B N 1
ATOM 4135 C CA . ILE B 1 183 ? 5.363 -28.141 -7.418 1 89.56 183 ILE B CA 1
ATOM 4136 C C . ILE B 1 183 ? 6.059 -27.672 -8.695 1 89.56 183 ILE B C 1
ATOM 4138 O O . ILE B 1 183 ? 7.246 -27.344 -8.68 1 89.56 183 ILE B O 1
ATOM 4142 N N . PHE B 1 184 ? 5.328 -27.609 -9.734 1 90.75 184 PHE B N 1
ATOM 4143 C CA . PHE B 1 184 ? 5.887 -27.156 -11 1 90.75 184 PHE B CA 1
ATOM 4144 C C . PHE B 1 184 ? 6.371 -25.719 -10.898 1 90.75 184 PHE B C 1
ATOM 4146 O O . PHE B 1 184 ? 7.453 -25.391 -11.383 1 90.75 184 PHE B O 1
ATOM 4153 N N . ALA B 1 185 ? 5.52 -24.844 -10.336 1 94.25 185 ALA B N 1
ATOM 4154 C CA . ALA B 1 185 ? 5.871 -23.438 -10.195 1 94.25 185 ALA B CA 1
ATOM 4155 C C . ALA B 1 185 ? 7.152 -23.266 -9.383 1 94.25 185 ALA B C 1
ATOM 4157 O O . ALA B 1 185 ? 8.039 -22.5 -9.766 1 94.25 185 ALA B O 1
ATOM 4158 N N . VAL B 1 186 ? 7.258 -23.984 -8.289 1 92.88 186 VAL B N 1
ATOM 4159 C CA . VAL B 1 186 ? 8.43 -23.891 -7.426 1 92.88 186 VAL B CA 1
ATOM 4160 C C . VAL B 1 186 ? 9.664 -24.375 -8.18 1 92.88 186 VAL B C 1
ATOM 4162 O O . VAL B 1 186 ? 10.711 -23.719 -8.141 1 92.88 186 VAL B O 1
ATOM 4165 N N . LEU B 1 187 ? 9.539 -25.438 -8.875 1 90.38 187 LEU B N 1
ATOM 4166 C CA . LEU B 1 187 ? 10.664 -25.984 -9.633 1 90.38 187 LEU B CA 1
ATOM 4167 C C . LEU B 1 187 ? 11.07 -25.031 -10.758 1 90.38 187 LEU B C 1
ATOM 4169 O O . LEU B 1 187 ? 12.266 -24.812 -10.992 1 90.38 187 LEU B O 1
ATOM 4173 N N . ALA B 1 188 ? 10.109 -24.531 -11.43 1 93.62 188 ALA B N 1
ATOM 4174 C CA . ALA B 1 188 ? 10.391 -23.594 -12.516 1 93.62 188 ALA B CA 1
ATOM 4175 C C . ALA B 1 188 ? 11.109 -22.359 -11.992 1 93.62 188 ALA B C 1
ATOM 4177 O O . ALA B 1 188 ? 12.094 -21.906 -12.586 1 93.62 188 ALA B O 1
ATOM 4178 N N . ILE B 1 189 ? 10.672 -21.828 -10.914 1 94.88 189 ILE B N 1
ATOM 4179 C CA . ILE B 1 189 ? 11.258 -20.625 -10.352 1 94.88 189 ILE B CA 1
ATOM 4180 C C . ILE B 1 189 ? 12.664 -20.922 -9.828 1 94.88 189 ILE B C 1
ATOM 4182 O O . ILE B 1 189 ? 13.578 -20.109 -10.008 1 94.88 189 ILE B O 1
ATOM 4186 N N . LEU B 1 190 ? 12.828 -22.062 -9.18 1 91.06 190 LEU B N 1
ATOM 4187 C CA . LEU B 1 190 ? 14.148 -22.438 -8.703 1 91.06 190 LEU B CA 1
ATOM 4188 C C . LEU B 1 190 ? 15.117 -22.609 -9.867 1 91.06 190 LEU B C 1
ATOM 4190 O O . LEU B 1 190 ? 16.281 -22.234 -9.773 1 91.06 190 LEU B O 1
ATOM 4194 N N . ASN B 1 191 ? 14.648 -23.188 -10.922 1 91.5 191 ASN B N 1
ATOM 4195 C CA . ASN B 1 191 ? 15.484 -23.344 -12.102 1 91.5 191 ASN B CA 1
ATOM 4196 C C . ASN B 1 191 ? 15.93 -21.984 -12.648 1 91.5 191 ASN B C 1
ATOM 4198 O O . ASN B 1 191 ? 17.062 -21.828 -13.102 1 91.5 191 ASN B O 1
ATOM 4202 N N . ILE B 1 192 ? 15.07 -21.031 -12.602 1 94.38 192 ILE B N 1
ATOM 4203 C CA . ILE B 1 192 ? 15.398 -19.703 -13.07 1 94.38 192 ILE B CA 1
ATOM 4204 C C . ILE B 1 192 ? 16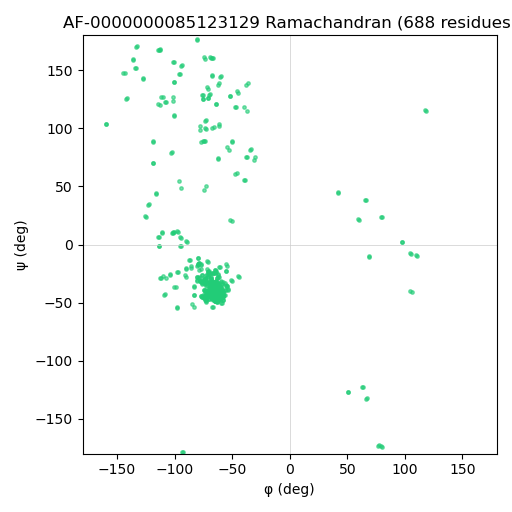.422 -19.062 -12.133 1 94.38 192 ILE B C 1
ATOM 4206 O O . ILE B 1 192 ? 17.406 -18.469 -12.586 1 94.38 192 ILE B O 1
ATOM 4210 N N . ILE B 1 193 ? 16.266 -19.188 -10.867 1 93 193 ILE B N 1
ATOM 4211 C CA . ILE B 1 193 ? 17.125 -18.562 -9.867 1 93 193 ILE B CA 1
ATOM 4212 C C . ILE B 1 193 ? 18.547 -19.109 -9.969 1 93 193 ILE B C 1
ATOM 4214 O O . ILE B 1 193 ? 19.516 -18.375 -9.789 1 93 193 ILE B O 1
ATOM 4218 N N . TYR B 1 194 ? 18.656 -20.375 -10.328 1 90.62 194 TYR B N 1
ATOM 4219 C CA . TYR B 1 194 ? 19.969 -20.984 -10.359 1 90.62 194 TYR B CA 1
ATOM 4220 C C . TYR B 1 194 ? 20.562 -20.938 -11.766 1 90.62 194 TYR B C 1
ATOM 4222 O O . TYR B 1 194 ? 21.672 -21.422 -11.992 1 90.62 194 TYR B O 1
ATOM 4230 N N . SER B 1 195 ? 19.953 -20.312 -12.609 1 93.38 195 SER B N 1
ATOM 4231 C CA . SER B 1 195 ? 20.453 -20.109 -13.969 1 93.38 195 SER B CA 1
ATOM 4232 C C . SER B 1 195 ? 21.234 -18.812 -14.086 1 93.38 195 SER B C 1
ATOM 4234 O O . SER B 1 195 ? 21.484 -18.141 -13.086 1 93.38 195 SER B O 1
ATOM 4236 N N . LYS B 1 196 ? 21.703 -18.531 -15.32 1 94.12 196 LYS B N 1
ATOM 4237 C CA . LYS B 1 196 ? 22.422 -17.297 -15.602 1 94.12 196 LYS B CA 1
ATOM 4238 C C . LYS B 1 196 ? 21.531 -16.078 -15.375 1 94.12 196 LYS B C 1
ATOM 4240 O O . LYS B 1 196 ? 22 -15.031 -14.945 1 94.12 196 LYS B O 1
ATOM 4245 N N . TYR B 1 197 ? 20.25 -16.281 -15.555 1 94.81 197 TYR B N 1
ATOM 4246 C CA . TYR B 1 197 ? 19.297 -15.18 -15.359 1 94.81 197 TYR B CA 1
ATOM 4247 C C . TYR B 1 197 ? 19.125 -14.859 -13.883 1 94.81 197 TYR B C 1
ATOM 4249 O O . TYR B 1 197 ? 19.016 -13.695 -13.5 1 94.81 197 TYR B O 1
ATOM 4257 N N . GLY B 1 198 ? 19.078 -15.898 -13.102 1 95.06 198 GLY B N 1
ATOM 4258 C CA . GLY B 1 198 ? 18.984 -15.703 -11.664 1 95.06 198 GLY B CA 1
ATOM 4259 C C . GLY B 1 198 ? 20.156 -14.945 -11.086 1 95.06 198 GLY B C 1
ATOM 4260 O O . GLY B 1 198 ? 19.984 -14.086 -10.219 1 95.06 198 GLY B O 1
ATOM 4261 N N . ARG B 1 199 ? 21.344 -15.227 -11.578 1 95.25 199 ARG B N 1
ATOM 4262 C CA . ARG B 1 199 ? 22.531 -14.516 -11.133 1 95.25 199 ARG B CA 1
ATOM 4263 C C . ARG B 1 199 ? 22.484 -13.055 -11.547 1 95.25 199 ARG B C 1
ATOM 4265 O O . ARG B 1 199 ? 22.906 -12.172 -10.789 1 95.25 199 ARG B O 1
ATOM 4272 N N . ALA B 1 200 ? 22.031 -12.906 -12.703 1 97.19 200 ALA B N 1
ATOM 4273 C CA . ALA B 1 200 ? 21.875 -11.531 -13.172 1 97.19 200 ALA B CA 1
ATOM 4274 C C . ALA B 1 200 ? 20.859 -10.773 -12.312 1 97.19 200 ALA B C 1
ATOM 4276 O O . ALA B 1 200 ? 21.047 -9.594 -12.016 1 97.19 200 ALA B O 1
ATOM 4277 N N . MET B 1 201 ? 19.766 -11.445 -11.93 1 97.44 201 MET B N 1
ATOM 4278 C CA . MET B 1 201 ? 18.75 -10.836 -11.086 1 97.44 201 MET B CA 1
ATOM 4279 C C . MET B 1 201 ? 19.328 -10.445 -9.727 1 97.44 201 MET B C 1
ATOM 4281 O O . MET B 1 201 ? 19.078 -9.344 -9.234 1 97.44 201 MET B O 1
ATOM 4285 N N . LYS B 1 202 ? 20.109 -11.273 -9.172 1 96.12 202 LYS B N 1
ATOM 4286 C CA . LYS B 1 202 ? 20.734 -11 -7.883 1 96.12 202 LYS B CA 1
ATOM 4287 C C . LYS B 1 202 ? 21.734 -9.844 -7.984 1 96.12 202 LYS B C 1
ATOM 4289 O O . LYS B 1 202 ? 21.859 -9.047 -7.055 1 96.12 202 LYS B O 1
ATOM 4294 N N . ALA B 1 203 ? 22.438 -9.773 -9.094 1 96.62 203 ALA B N 1
ATOM 4295 C CA . ALA B 1 203 ? 23.375 -8.664 -9.32 1 96.62 203 ALA B CA 1
ATOM 4296 C C . ALA B 1 203 ? 22.625 -7.332 -9.367 1 96.62 203 ALA B C 1
ATOM 4298 O O . ALA B 1 203 ? 23.094 -6.336 -8.812 1 96.62 203 ALA B O 1
ATOM 4299 N N . VAL B 1 204 ? 21.469 -7.363 -10.023 1 96.38 204 VAL B N 1
ATOM 4300 C CA . VAL B 1 204 ? 20.656 -6.156 -10.117 1 96.38 204 VAL B CA 1
ATOM 4301 C C . VAL B 1 204 ? 20.156 -5.758 -8.734 1 96.38 204 VAL B C 1
ATOM 4303 O O . VAL B 1 204 ? 20.141 -4.574 -8.391 1 96.38 204 VAL B O 1
ATOM 4306 N N . ARG B 1 205 ? 19.766 -6.746 -7.969 1 94.88 205 ARG B N 1
ATOM 4307 C CA . ARG B 1 205 ? 19.281 -6.516 -6.609 1 94.88 205 ARG B CA 1
ATOM 4308 C C . ARG B 1 205 ? 20.359 -5.855 -5.754 1 94.88 205 ARG B C 1
ATOM 4310 O O . ARG B 1 205 ? 20.062 -4.93 -4.988 1 94.88 205 ARG B O 1
ATOM 4317 N N . ASP B 1 206 ? 21.562 -6.305 -5.902 1 92.69 206 ASP B N 1
ATOM 4318 C CA . ASP B 1 206 ? 22.656 -5.832 -5.051 1 92.69 206 ASP B CA 1
ATOM 4319 C C . ASP B 1 206 ? 23.062 -4.406 -5.422 1 92.69 206 ASP B C 1
ATOM 4321 O O . ASP B 1 206 ? 23.25 -3.562 -4.543 1 92.69 206 ASP B O 1
ATOM 4325 N N . ASP B 1 207 ? 23.234 -4.176 -6.645 1 94 207 ASP B N 1
ATOM 4326 C CA . ASP B 1 207 ? 23.578 -2.846 -7.133 1 94 207 ASP B CA 1
ATOM 4327 C C . ASP B 1 207 ? 23.25 -2.705 -8.617 1 94 207 ASP B C 1
ATOM 4329 O O . ASP B 1 207 ? 24.016 -3.15 -9.477 1 94 207 ASP B O 1
ATOM 4333 N N . GLU B 1 208 ? 22.156 -2.01 -8.836 1 94.25 208 GLU B N 1
ATOM 4334 C CA . GLU B 1 208 ? 21.688 -1.916 -10.211 1 94.25 208 GLU B CA 1
ATOM 4335 C C . GLU B 1 208 ? 22.672 -1.151 -11.086 1 94.25 208 GLU B C 1
ATOM 4337 O O . GLU B 1 208 ? 22.906 -1.524 -12.234 1 94.25 208 GLU B O 1
ATOM 4342 N N . ASP B 1 209 ? 23.234 -0.116 -10.547 1 92.94 209 ASP B N 1
ATOM 4343 C CA . ASP B 1 209 ? 24.188 0.689 -11.312 1 92.94 209 ASP B CA 1
ATOM 4344 C C . ASP B 1 209 ? 25.453 -0.1 -11.617 1 92.94 209 ASP B C 1
ATOM 4346 O O . ASP B 1 209 ? 25.984 -0.045 -12.734 1 92.94 209 ASP B O 1
ATOM 4350 N N . ALA B 1 210 ? 25.891 -0.841 -10.641 1 93.69 210 ALA B N 1
ATOM 4351 C CA . ALA B 1 210 ? 27.078 -1.682 -10.852 1 93.69 210 ALA B CA 1
ATOM 4352 C C . ALA B 1 210 ? 26.781 -2.781 -11.867 1 93.69 210 ALA B C 1
ATOM 4354 O O . ALA B 1 210 ? 27.625 -3.086 -12.711 1 93.69 210 ALA B O 1
ATOM 4355 N N . ALA B 1 211 ? 25.625 -3.383 -11.781 1 95.69 211 ALA B N 1
ATOM 4356 C CA . ALA B 1 211 ? 25.25 -4.426 -12.727 1 95.69 211 ALA B CA 1
ATOM 4357 C C . ALA B 1 211 ? 25.219 -3.887 -14.156 1 95.69 211 ALA B C 1
ATOM 4359 O O . ALA B 1 211 ? 25.719 -4.539 -15.078 1 95.69 211 ALA B O 1
ATOM 4360 N N . SER B 1 212 ? 24.688 -2.662 -14.305 1 95.5 212 SER B N 1
ATOM 4361 C CA . SER B 1 212 ? 24.641 -2.037 -15.625 1 95.5 212 SER B CA 1
ATOM 4362 C C . SER B 1 212 ? 26.047 -1.751 -16.156 1 95.5 212 SER B C 1
ATOM 4364 O O . SER B 1 212 ? 26.312 -1.921 -17.344 1 95.5 212 SER B O 1
ATOM 4366 N N . ALA B 1 213 ? 26.891 -1.374 -15.281 1 95.88 213 ALA B N 1
ATOM 4367 C CA . ALA B 1 213 ? 28.266 -1.077 -15.648 1 95.88 213 ALA B CA 1
ATOM 4368 C C . ALA B 1 213 ? 29 -2.338 -16.094 1 95.88 213 ALA B C 1
ATOM 4370 O O . ALA B 1 213 ? 29.938 -2.268 -16.906 1 95.88 213 ALA B O 1
ATOM 4371 N N . MET B 1 214 ? 28.562 -3.461 -15.664 1 95.69 214 MET B N 1
ATOM 4372 C CA . MET B 1 214 ? 29.188 -4.734 -16.031 1 95.69 214 MET B CA 1
ATOM 4373 C C . MET B 1 214 ? 28.562 -5.297 -17.297 1 95.69 214 MET B C 1
ATOM 4375 O O . MET B 1 214 ? 28.875 -6.418 -17.703 1 95.69 214 MET B O 1
ATOM 4379 N N . GLY B 1 215 ? 27.625 -4.574 -17.906 1 94.75 215 GLY B N 1
ATOM 4380 C CA . GLY B 1 215 ? 27.078 -4.961 -19.188 1 94.75 215 GLY B CA 1
ATOM 4381 C C . GLY B 1 215 ? 25.766 -5.707 -19.078 1 94.75 215 GLY B C 1
ATOM 4382 O O . GLY B 1 215 ? 25.234 -6.191 -20.078 1 94.75 215 GLY B O 1
ATOM 4383 N N . ILE B 1 216 ? 25.297 -5.859 -17.938 1 96.12 216 ILE B N 1
ATOM 4384 C CA . ILE B 1 216 ? 24.031 -6.543 -17.75 1 96.12 216 ILE B CA 1
ATOM 4385 C C . ILE B 1 216 ? 22.891 -5.613 -18.156 1 96.12 216 ILE B C 1
ATOM 4387 O O . ILE B 1 216 ? 22.828 -4.461 -17.734 1 96.12 216 ILE B O 1
ATOM 4391 N N . ASN B 1 217 ? 22 -6.105 -19.109 1 97.25 217 ASN B N 1
ATOM 4392 C CA . ASN B 1 217 ? 20.797 -5.352 -19.438 1 97.25 217 ASN B CA 1
ATOM 4393 C C . ASN B 1 217 ? 19.766 -5.434 -18.312 1 97.25 217 ASN B C 1
ATOM 4395 O O . ASN B 1 217 ? 18.984 -6.383 -18.266 1 97.25 217 ASN B O 1
ATOM 4399 N N . THR B 1 218 ? 19.734 -4.426 -17.547 1 96.69 218 THR B N 1
ATOM 4400 C CA . THR B 1 218 ? 18.891 -4.453 -16.344 1 96.69 218 THR B CA 1
ATOM 4401 C C . THR B 1 218 ? 17.422 -4.465 -16.719 1 96.69 218 THR B C 1
ATOM 4403 O O . THR B 1 218 ? 16.609 -5.121 -16.062 1 96.69 218 THR B O 1
ATOM 4406 N N . PHE B 1 219 ? 17.047 -3.828 -17.797 1 96.69 219 PHE B N 1
ATOM 4407 C CA . PHE B 1 219 ? 15.656 -3.801 -18.234 1 96.69 219 PHE B CA 1
ATOM 4408 C C . PHE B 1 219 ? 15.18 -5.199 -18.625 1 96.69 219 PHE B C 1
ATOM 4410 O O . PHE B 1 219 ? 14.094 -5.621 -18.219 1 96.69 219 PHE B O 1
ATOM 4417 N N . LYS B 1 220 ? 15.922 -5.852 -19.344 1 97.5 220 LYS B N 1
ATOM 4418 C CA . LYS B 1 220 ? 15.555 -7.191 -19.781 1 97.5 220 LYS B CA 1
ATOM 4419 C C . LYS B 1 220 ? 15.445 -8.156 -18.609 1 97.5 220 LYS B C 1
ATOM 4421 O O . LYS B 1 220 ? 14.508 -8.953 -18.531 1 97.5 220 LYS B O 1
ATOM 4426 N N . VAL B 1 221 ? 16.406 -8.055 -17.734 1 97.69 221 VAL B N 1
ATOM 4427 C CA . VAL B 1 221 ? 16.453 -8.945 -16.578 1 97.69 221 VAL B CA 1
ATOM 4428 C C . VAL B 1 221 ? 15.234 -8.688 -15.688 1 97.69 221 VAL B C 1
ATOM 4430 O O . VAL B 1 221 ? 14.555 -9.625 -15.273 1 97.69 221 VAL B O 1
ATOM 4433 N N . LYS B 1 222 ? 14.922 -7.434 -15.406 1 98 222 LYS B N 1
ATOM 4434 C CA . LYS B 1 222 ? 13.781 -7.066 -14.57 1 98 222 LYS B CA 1
ATOM 4435 C C . LYS B 1 222 ? 12.469 -7.449 -15.25 1 98 222 LYS B C 1
ATOM 4437 O O . LYS B 1 222 ? 11.539 -7.91 -14.586 1 98 222 LYS B O 1
ATOM 4442 N N . THR B 1 223 ? 12.461 -7.262 -16.547 1 98.06 223 THR B N 1
ATOM 4443 C CA . THR B 1 223 ? 11.258 -7.605 -17.297 1 98.06 223 THR B CA 1
ATOM 4444 C C . THR B 1 223 ? 11.008 -9.109 -17.25 1 98.06 223 THR B C 1
ATOM 4446 O O . THR B 1 223 ? 9.859 -9.547 -17.109 1 98.06 223 THR B O 1
ATOM 4449 N N . LEU B 1 224 ? 12.039 -9.852 -17.375 1 97.81 224 LEU B N 1
ATOM 4450 C CA . LEU B 1 224 ? 11.906 -11.305 -17.312 1 97.81 224 LEU B CA 1
ATOM 4451 C C . LEU B 1 224 ? 11.383 -11.742 -15.945 1 97.81 224 LEU B C 1
ATOM 4453 O O . L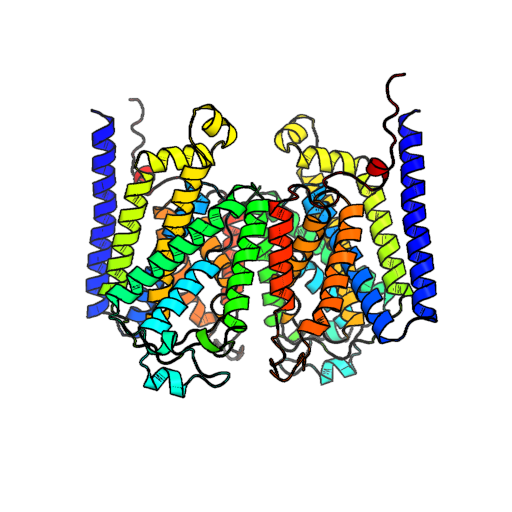EU B 1 224 ? 10.508 -12.602 -15.867 1 97.81 224 LEU B O 1
ATOM 4457 N N . ALA B 1 225 ? 11.961 -11.188 -14.93 1 98.12 225 ALA B N 1
ATOM 4458 C CA . ALA B 1 225 ? 11.508 -11.508 -13.578 1 98.12 225 ALA B CA 1
ATOM 4459 C C . ALA B 1 225 ? 10.055 -11.102 -13.375 1 98.12 225 ALA B C 1
ATOM 4461 O O . ALA B 1 225 ? 9.258 -11.867 -12.82 1 98.12 225 ALA B O 1
ATOM 4462 N N . PHE B 1 226 ? 9.719 -9.961 -13.883 1 98.12 226 PHE B N 1
ATOM 4463 C CA . PHE B 1 226 ? 8.383 -9.383 -13.727 1 98.12 226 PHE B CA 1
ATOM 4464 C C . PHE B 1 226 ? 7.352 -10.195 -14.5 1 98.12 226 PHE B C 1
ATOM 4466 O O . PHE B 1 226 ? 6.281 -10.516 -13.969 1 98.12 226 PHE B O 1
ATOM 4473 N N . THR B 1 227 ? 7.656 -10.562 -15.672 1 98.31 227 THR B N 1
ATOM 4474 C CA . THR B 1 227 ? 6.742 -11.305 -16.531 1 98.31 227 THR B CA 1
ATOM 4475 C C . THR B 1 227 ? 6.574 -12.734 -16.031 1 98.31 227 THR B C 1
ATOM 4477 O O . THR B 1 227 ? 5.473 -13.289 -16.062 1 98.31 227 THR B O 1
ATOM 4480 N N . THR B 1 228 ? 7.648 -13.32 -15.594 1 98.06 228 THR B N 1
ATOM 4481 C CA . THR B 1 228 ? 7.57 -14.664 -15.031 1 98.06 228 THR B CA 1
ATOM 4482 C C . THR B 1 228 ? 6.711 -14.68 -13.773 1 98.06 228 THR B C 1
ATOM 4484 O O . THR B 1 228 ? 5.867 -15.562 -13.602 1 98.06 228 THR B O 1
ATOM 4487 N N . SER B 1 229 ? 6.965 -13.719 -12.922 1 98.19 229 SER B N 1
ATOM 4488 C CA . SER B 1 229 ? 6.156 -13.594 -11.719 1 98.19 229 SER B CA 1
ATOM 4489 C C . SER B 1 229 ? 4.68 -13.422 -12.055 1 98.19 229 SER B C 1
ATOM 4491 O O . SER B 1 229 ? 3.82 -14.086 -11.469 1 98.19 229 SER B O 1
ATOM 4493 N N . ALA B 1 230 ? 4.418 -12.594 -13.008 1 98.5 230 ALA B N 1
ATOM 4494 C CA . ALA B 1 230 ? 3.041 -12.32 -13.414 1 98.5 230 ALA B CA 1
ATOM 4495 C C . ALA B 1 230 ? 2.375 -13.578 -13.977 1 98.5 230 ALA B C 1
ATOM 4497 O O . ALA B 1 230 ? 1.186 -13.812 -13.75 1 98.5 230 ALA B O 1
ATOM 4498 N N . PHE B 1 231 ? 3.135 -14.367 -14.703 1 98.62 231 PHE B N 1
ATOM 4499 C CA . PHE B 1 231 ? 2.605 -15.602 -15.266 1 98.62 231 PHE B CA 1
ATOM 4500 C C . PHE B 1 231 ? 2.096 -16.531 -14.164 1 98.62 231 PHE B C 1
ATOM 4502 O O . PHE B 1 231 ? 0.952 -16.984 -14.211 1 98.62 231 PHE B O 1
ATOM 4509 N N . PHE B 1 232 ? 2.895 -16.734 -13.211 1 98.44 232 PHE B N 1
ATOM 4510 C CA . PHE B 1 232 ? 2.531 -17.656 -12.156 1 98.44 232 PHE B CA 1
ATOM 4511 C C . PHE B 1 232 ? 1.49 -17.047 -11.227 1 98.44 232 PHE B C 1
ATOM 4513 O O . PHE B 1 232 ? 0.661 -17.75 -10.656 1 98.44 232 PHE B O 1
ATOM 4520 N N . GLU B 1 233 ? 1.521 -15.727 -11.016 1 98.19 233 GLU B N 1
ATOM 4521 C CA . GLU B 1 233 ? 0.459 -15.07 -10.266 1 98.19 233 GLU B CA 1
ATOM 4522 C C . GLU B 1 233 ? -0.887 -15.211 -10.977 1 98.19 233 GLU B C 1
ATOM 4524 O O . GLU B 1 233 ? -1.92 -15.375 -10.32 1 98.19 233 GLU B O 1
ATOM 4529 N N . GLY B 1 234 ? -0.816 -15.117 -12.289 1 98.12 234 GLY B N 1
ATOM 4530 C CA . GLY B 1 234 ? -2.027 -15.359 -13.055 1 98.12 234 GLY B CA 1
ATOM 4531 C C . GLY B 1 234 ? -2.557 -16.781 -12.898 1 98.12 234 GLY B C 1
ATOM 4532 O O . GLY B 1 234 ? -3.754 -16.984 -12.688 1 98.12 234 GLY B O 1
ATOM 4533 N N . VAL B 1 235 ? -1.657 -17.734 -13 1 97.44 235 VAL B N 1
ATOM 4534 C CA . VAL B 1 235 ? -2.029 -19.141 -12.844 1 97.44 235 VAL B CA 1
ATOM 4535 C C . VAL B 1 235 ? -2.594 -19.375 -11.445 1 97.44 235 VAL B C 1
ATOM 4537 O O . VAL B 1 235 ? -3.621 -20.031 -11.281 1 97.44 235 VAL B O 1
ATOM 4540 N N . GLY B 1 236 ? -1.899 -18.812 -10.461 1 97 236 GLY B N 1
ATOM 4541 C CA . GLY B 1 236 ? -2.398 -18.906 -9.094 1 97 236 GLY B CA 1
ATOM 4542 C C . GLY B 1 236 ? -3.77 -18.281 -8.922 1 97 236 GLY B C 1
ATOM 4543 O O . GLY B 1 236 ? -4.602 -18.812 -8.172 1 97 236 GLY B O 1
ATOM 4544 N N . GLY B 1 237 ? -3.979 -17.172 -9.555 1 96.31 237 GLY B N 1
ATOM 4545 C CA . GLY B 1 237 ? -5.293 -16.547 -9.531 1 96.31 237 GLY B CA 1
ATOM 4546 C C . GLY B 1 237 ? -6.379 -17.422 -10.125 1 96.31 237 GLY B C 1
ATOM 4547 O O . GLY B 1 237 ? -7.5 -17.453 -9.617 1 96.31 237 GLY B O 1
ATOM 4548 N N . GLY B 1 238 ? -6.035 -18.062 -11.18 1 95.62 238 GLY B N 1
ATOM 4549 C CA . GLY B 1 238 ? -6.98 -18.984 -11.773 1 95.62 238 GLY B CA 1
ATOM 4550 C C . GLY B 1 238 ? -7.344 -20.141 -10.859 1 95.62 238 GLY B C 1
ATOM 4551 O O . GLY B 1 238 ? -8.508 -20.531 -10.766 1 95.62 238 GLY B O 1
ATOM 4552 N N . LEU B 1 239 ? -6.371 -20.719 -10.234 1 95.25 239 LEU B N 1
ATOM 4553 C CA . LEU B 1 239 ? -6.613 -21.797 -9.281 1 95.25 239 LEU B CA 1
ATOM 4554 C C . LEU B 1 239 ? -7.469 -21.312 -8.117 1 95.25 239 LEU B C 1
ATOM 4556 O O . LEU B 1 239 ? -8.328 -22.047 -7.629 1 95.25 239 LEU B O 1
ATOM 4560 N N . LEU B 1 240 ? -7.227 -20.094 -7.742 1 93.75 240 LEU B N 1
ATOM 4561 C CA . LEU B 1 240 ? -8 -19.5 -6.652 1 93.75 240 LEU B CA 1
ATOM 4562 C C . LEU B 1 240 ? -9.461 -19.344 -7.047 1 93.75 240 LEU B C 1
ATOM 4564 O O . LEU B 1 240 ? -10.359 -19.641 -6.25 1 93.75 240 LEU B O 1
ATOM 4568 N N . ALA B 1 241 ? -9.641 -18.891 -8.195 1 92.5 241 ALA B N 1
ATOM 4569 C CA . ALA B 1 241 ? -11 -18.75 -8.703 1 92.5 241 ALA B CA 1
ATOM 4570 C C . ALA B 1 241 ? -11.727 -20.094 -8.734 1 92.5 241 ALA B C 1
ATOM 4572 O O . ALA B 1 241 ? -12.906 -20.188 -8.383 1 92.5 241 ALA B O 1
ATOM 4573 N N . ALA B 1 242 ? -11.039 -21.109 -9.156 1 90.56 242 ALA B N 1
ATOM 4574 C CA . ALA B 1 242 ? -11.617 -22.453 -9.234 1 90.56 242 ALA B CA 1
ATOM 4575 C C . ALA B 1 242 ? -11.883 -23.016 -7.84 1 90.56 242 ALA B C 1
ATOM 4577 O O . ALA B 1 242 ? -12.805 -23.812 -7.656 1 90.56 242 ALA B O 1
ATOM 4578 N N . LEU B 1 243 ? -11.109 -22.609 -6.918 1 89.44 243 LEU B N 1
ATOM 4579 C CA . LEU B 1 243 ? -11.281 -23.078 -5.547 1 89.44 243 LEU B CA 1
ATOM 4580 C C . LEU B 1 243 ? -12.453 -22.375 -4.875 1 89.44 243 LEU B C 1
ATOM 4582 O O . LEU B 1 243 ? -13.266 -23.016 -4.203 1 89.44 243 LEU B O 1
ATOM 4586 N N . LEU B 1 244 ? -12.594 -21.078 -5.023 1 88.56 244 LEU B N 1
ATOM 4587 C CA . LEU B 1 244 ? -13.609 -20.281 -4.344 1 88.56 244 LEU B CA 1
ATOM 4588 C C . LEU B 1 244 ? -14.953 -20.391 -5.059 1 88.56 244 LEU B C 1
ATOM 4590 O O . LEU B 1 244 ? -16 -20.219 -4.438 1 88.56 244 LEU B O 1
ATOM 4594 N N . THR B 1 245 ? -14.984 -20.625 -6.27 1 88.62 245 THR B N 1
ATOM 4595 C CA . THR B 1 245 ? -16.156 -20.797 -7.113 1 88.62 245 THR B CA 1
ATOM 4596 C C . THR B 1 245 ? -16.906 -19.484 -7.266 1 88.62 245 THR B C 1
ATOM 4598 O O . THR B 1 245 ? -17.875 -19.391 -8.016 1 88.62 245 THR B O 1
ATOM 4601 N N . SER B 1 246 ? -16.547 -18.516 -6.523 1 89.06 246 SER B N 1
ATOM 4602 C CA . SER B 1 246 ? -17.094 -17.156 -6.625 1 89.06 246 SER B CA 1
ATOM 4603 C C . SER B 1 246 ? -16.016 -16.109 -6.398 1 89.06 246 SER B C 1
ATOM 4605 O O . SER B 1 246 ? -15.281 -16.172 -5.406 1 89.06 246 SER B O 1
ATOM 4607 N N . ILE B 1 247 ? -15.945 -15.242 -7.414 1 89.5 247 ILE B N 1
ATOM 4608 C CA . ILE B 1 247 ? -14.93 -14.211 -7.254 1 89.5 247 ILE B CA 1
ATOM 4609 C C . ILE B 1 247 ? -15.555 -12.836 -7.445 1 89.5 247 ILE B C 1
ATOM 4611 O O . ILE B 1 247 ? -16.516 -12.68 -8.203 1 89.5 247 ILE B O 1
ATOM 4615 N N . SER B 1 248 ? -15.109 -11.891 -6.691 1 89.94 248 SER B N 1
ATOM 4616 C CA . SER B 1 248 ? -15.469 -10.484 -6.789 1 89.94 248 SER B CA 1
ATOM 4617 C C . SER B 1 248 ? -14.234 -9.594 -6.711 1 89.94 248 SER B C 1
ATOM 4619 O O . SER B 1 248 ? -13.203 -10 -6.172 1 89.94 248 SER B O 1
ATOM 4621 N N . PRO B 1 249 ? -14.32 -8.453 -7.32 1 87.06 249 PRO B N 1
ATOM 4622 C CA . PRO B 1 249 ? -13.172 -7.547 -7.273 1 87.06 249 PRO B CA 1
ATOM 4623 C C . PRO B 1 249 ? -12.734 -7.223 -5.848 1 87.06 249 PRO B C 1
ATOM 4625 O O . PRO B 1 249 ? -11.57 -6.898 -5.613 1 87.06 249 PRO B O 1
ATOM 4628 N N . ASP B 1 250 ? -13.547 -7.348 -4.914 1 84.69 250 ASP B N 1
ATOM 4629 C CA . ASP B 1 250 ? -13.273 -7.008 -3.523 1 84.69 250 ASP B CA 1
ATOM 4630 C C . ASP B 1 250 ? -12.297 -8 -2.898 1 84.69 250 ASP B C 1
ATOM 4632 O O . ASP B 1 250 ? -11.719 -7.734 -1.845 1 84.69 250 ASP B O 1
ATOM 4636 N N . LEU B 1 251 ? -12.141 -9.133 -3.602 1 86.81 251 LEU B N 1
ATOM 4637 C CA . LEU B 1 251 ? -11.211 -10.141 -3.111 1 86.81 251 LEU B CA 1
ATOM 4638 C C . LEU B 1 251 ? -9.773 -9.766 -3.459 1 86.81 251 LEU B C 1
ATOM 4640 O O . LEU B 1 251 ? -8.828 -10.297 -2.869 1 86.81 251 LEU B O 1
ATOM 4644 N N . PHE B 1 252 ? -9.688 -8.844 -4.395 1 91.5 252 PHE B N 1
ATOM 4645 C CA . PHE B 1 252 ? -8.359 -8.555 -4.926 1 91.5 252 PHE B CA 1
ATOM 4646 C C . PHE B 1 252 ? -7.941 -7.125 -4.605 1 91.5 252 PHE B C 1
ATOM 4648 O O . PHE B 1 252 ? -7.441 -6.414 -5.477 1 91.5 252 PHE B O 1
ATOM 4655 N N . THR B 1 253 ? -8.203 -6.746 -3.383 1 87.44 253 THR B N 1
ATOM 4656 C CA . THR B 1 253 ? -7.762 -5.438 -2.91 1 87.44 253 THR B CA 1
ATOM 4657 C C . THR B 1 253 ? -6.293 -5.473 -2.506 1 87.44 253 THR B C 1
ATOM 4659 O O . THR B 1 253 ? -5.648 -6.523 -2.574 1 87.44 253 THR B O 1
ATOM 4662 N N . PHE B 1 254 ? -5.77 -4.348 -2.145 1 88.06 254 PHE B N 1
ATOM 4663 C CA . PHE B 1 254 ? -4.371 -4.254 -1.746 1 88.06 254 PHE B CA 1
ATOM 46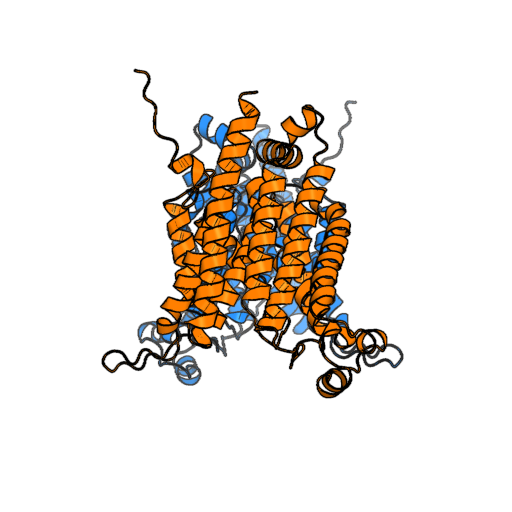64 C C . PHE B 1 254 ? -4.09 -5.129 -0.53 1 88.06 254 PHE B C 1
ATOM 4666 O O . PHE B 1 254 ? -2.949 -5.535 -0.301 1 88.06 254 PHE B O 1
ATOM 4673 N N . PHE B 1 255 ? -5.078 -5.453 0.139 1 83.62 255 PHE B N 1
ATOM 4674 C CA . PHE B 1 255 ? -4.91 -6.332 1.29 1 83.62 255 PHE B CA 1
ATOM 4675 C C . PHE B 1 255 ? -4.332 -7.676 0.864 1 83.62 255 PHE B C 1
ATOM 4677 O O . PHE B 1 255 ? -3.539 -8.273 1.592 1 83.62 255 PHE B O 1
ATOM 4684 N N . PHE B 1 256 ? -4.781 -8.086 -0.274 1 90.06 256 PHE B N 1
ATOM 4685 C CA . PHE B 1 256 ? -4.262 -9.336 -0.823 1 90.06 256 PHE B CA 1
ATOM 4686 C C . PHE B 1 256 ? -2.756 -9.242 -1.04 1 90.06 256 PHE B C 1
ATOM 4688 O O . PHE B 1 256 ? -2.018 -10.164 -0.68 1 90.06 256 PHE B O 1
ATOM 4695 N N . THR B 1 257 ? -2.312 -8.156 -1.604 1 93.12 257 THR B N 1
ATOM 4696 C CA . THR B 1 257 ? -0.89 -7.918 -1.822 1 93.12 257 THR B CA 1
ATOM 4697 C C . THR B 1 257 ? -0.148 -7.824 -0.492 1 93.12 257 THR B C 1
ATOM 4699 O O . THR B 1 257 ? 0.964 -8.336 -0.358 1 93.12 257 THR B O 1
ATOM 4702 N N . PHE B 1 258 ? -0.729 -7.219 0.42 1 87.19 258 PHE B N 1
ATOM 4703 C CA . PHE B 1 258 ? -0.105 -7.07 1.73 1 87.19 258 PHE B CA 1
ATOM 4704 C C . PHE B 1 258 ? 0.107 -8.43 2.385 1 87.19 258 PHE B C 1
ATOM 4706 O O . PHE B 1 258 ? 1.13 -8.664 3.033 1 87.19 258 PHE B O 1
ATOM 4713 N N . GLN B 1 259 ? -0.849 -9.234 2.262 1 87.56 259 GLN B N 1
ATOM 4714 C CA . GLN B 1 259 ? -0.723 -10.578 2.807 1 87.56 259 GLN B CA 1
ATOM 4715 C C . GLN B 1 259 ? 0.456 -11.32 2.18 1 87.56 259 GLN B C 1
ATOM 4717 O O . GLN B 1 259 ? 1.235 -11.969 2.883 1 87.56 259 GLN B O 1
ATOM 4722 N N . LEU B 1 260 ? 0.545 -11.227 0.915 1 92.81 260 LEU B N 1
ATOM 4723 C CA . LEU B 1 260 ? 1.655 -11.875 0.224 1 92.81 260 LEU B CA 1
ATOM 4724 C C . LEU B 1 260 ? 2.988 -11.273 0.658 1 92.81 260 LEU B C 1
ATOM 4726 O O . LEU B 1 260 ? 3.98 -11.992 0.801 1 92.81 260 LEU B O 1
ATOM 4730 N N . LEU B 1 261 ? 2.934 -10.008 0.824 1 89.69 261 LEU B N 1
ATOM 4731 C CA . LEU B 1 261 ? 4.141 -9.328 1.274 1 89.69 261 LEU B CA 1
ATOM 4732 C C . LEU B 1 261 ? 4.582 -9.844 2.639 1 89.69 261 LEU B C 1
ATOM 4734 O O . LEU B 1 261 ? 5.77 -10.102 2.859 1 89.69 261 LEU B O 1
ATOM 4738 N N . ILE B 1 262 ? 3.627 -10 3.498 1 85.75 262 ILE B N 1
ATOM 4739 C CA . ILE B 1 262 ? 3.924 -10.508 4.836 1 85.75 262 ILE B CA 1
ATOM 4740 C C . ILE B 1 262 ? 4.535 -11.898 4.734 1 85.75 262 ILE B C 1
ATOM 4742 O O . ILE B 1 262 ? 5.52 -12.203 5.414 1 85.75 262 ILE B O 1
ATOM 4746 N N . ILE B 1 263 ? 4.023 -12.672 3.908 1 89.69 263 ILE B N 1
ATOM 4747 C CA . ILE B 1 263 ? 4.469 -14.055 3.76 1 89.69 263 ILE B CA 1
ATOM 4748 C C . ILE B 1 263 ? 5.926 -14.078 3.314 1 89.69 263 ILE B C 1
ATOM 4750 O O . ILE B 1 263 ? 6.754 -14.773 3.914 1 89.69 263 ILE B O 1
ATOM 4754 N N . ILE B 1 264 ? 6.281 -13.32 2.301 1 91.75 264 ILE B N 1
ATOM 4755 C CA . ILE B 1 264 ? 7.625 -13.438 1.753 1 91.75 264 ILE B CA 1
ATOM 4756 C C . ILE B 1 264 ? 8.625 -12.742 2.676 1 91.75 264 ILE B C 1
ATOM 4758 O O . ILE B 1 264 ? 9.797 -13.109 2.723 1 91.75 264 ILE B O 1
ATOM 4762 N N . VAL B 1 265 ? 8.156 -11.789 3.4 1 88.38 265 VAL B N 1
ATOM 4763 C CA . VAL B 1 265 ? 9.055 -11.094 4.316 1 88.38 265 VAL B CA 1
ATOM 4764 C C . VAL B 1 265 ? 9.312 -11.961 5.547 1 88.38 265 VAL B C 1
ATOM 4766 O O . VAL B 1 265 ? 10.453 -12.078 6 1 88.38 265 VAL B O 1
ATOM 4769 N N . ILE B 1 266 ? 8.242 -12.531 6.066 1 85.06 266 ILE B N 1
ATOM 4770 C CA . ILE B 1 266 ? 8.391 -13.414 7.215 1 85.06 266 ILE B CA 1
ATOM 4771 C C . ILE B 1 266 ? 9.32 -14.57 6.852 1 85.06 266 ILE B C 1
ATOM 4773 O O . ILE B 1 266 ? 10.133 -15.008 7.672 1 85.06 266 ILE B O 1
ATOM 4777 N N . GLY B 1 267 ? 9.125 -15.102 5.75 1 86.44 267 GLY B N 1
ATOM 4778 C CA . GLY B 1 267 ? 9.984 -16.172 5.285 1 86.44 267 GLY B CA 1
ATOM 4779 C C . GLY B 1 267 ? 11.414 -15.742 5.055 1 86.44 267 GLY B C 1
ATOM 4780 O O . GLY B 1 267 ? 12.344 -16.531 5.215 1 86.44 267 GLY B O 1
ATOM 4781 N N . GLY B 1 268 ? 11.648 -14.531 4.645 1 86.06 268 GLY B N 1
ATOM 4782 C CA . GLY B 1 268 ? 12.938 -13.992 4.23 1 86.06 268 GLY B CA 1
ATOM 4783 C C . GLY B 1 268 ? 12.961 -13.555 2.779 1 86.06 268 GLY B C 1
ATOM 4784 O O . GLY B 1 268 ? 12.852 -14.391 1.874 1 86.06 268 GLY B O 1
ATOM 4785 N N . LEU B 1 269 ? 13.141 -12.289 2.617 1 85.81 269 LEU B N 1
ATOM 4786 C CA . LEU B 1 269 ? 13.141 -11.773 1.254 1 85.81 269 LEU B CA 1
ATOM 4787 C C . LEU B 1 269 ? 14.312 -12.344 0.459 1 85.81 269 LEU B C 1
ATOM 4789 O O . LEU B 1 269 ? 15.469 -12.25 0.89 1 85.81 269 LEU B O 1
ATOM 4793 N N . GLY B 1 270 ? 14.078 -13.008 -0.606 1 87.62 270 GLY B N 1
ATOM 4794 C CA . GLY B 1 270 ? 15.133 -13.57 -1.442 1 87.62 270 GLY B CA 1
ATOM 4795 C C . GLY B 1 270 ? 15.289 -15.07 -1.291 1 87.62 270 GLY B C 1
ATOM 4796 O O . GLY B 1 270 ? 16.031 -15.703 -2.047 1 87.62 270 GLY B O 1
ATOM 4797 N N . SER B 1 271 ? 14.578 -15.609 -0.355 1 89.75 271 SER B N 1
ATOM 4798 C CA . SER B 1 271 ? 14.656 -17.047 -0.129 1 89.75 271 SER B CA 1
ATOM 4799 C C . SER B 1 271 ? 13.383 -17.75 -0.592 1 89.75 271 SER B C 1
ATOM 4801 O O . SER B 1 271 ? 12.297 -17.453 -0.093 1 89.75 271 SER B O 1
ATOM 4803 N N . THR B 1 272 ? 13.625 -18.672 -1.489 1 90.12 272 THR B N 1
ATOM 4804 C CA . THR B 1 272 ? 12.469 -19.422 -1.977 1 90.12 272 THR B CA 1
ATOM 4805 C C . THR B 1 272 ? 11.945 -20.375 -0.901 1 90.12 272 THR B C 1
ATOM 4807 O O . THR B 1 272 ? 10.734 -20.469 -0.691 1 90.12 272 THR B O 1
ATOM 4810 N N . THR B 1 273 ? 12.812 -20.984 -0.222 1 88.44 273 THR B N 1
ATOM 4811 C CA . THR B 1 273 ? 12.414 -21.844 0.886 1 88.44 273 THR B CA 1
ATOM 4812 C C . THR B 1 273 ? 11.727 -21.031 1.979 1 88.44 273 THR B C 1
ATOM 4814 O O . THR B 1 273 ? 10.773 -21.5 2.607 1 88.44 273 THR B O 1
ATOM 4817 N N . GLY B 1 274 ? 12.25 -19.922 2.188 1 87.94 274 GLY B N 1
ATOM 4818 C CA . GLY B 1 274 ? 11.617 -19.016 3.143 1 87.94 274 GLY B CA 1
ATOM 4819 C C . GLY B 1 274 ? 10.188 -18.672 2.768 1 87.94 274 GLY B C 1
ATOM 4820 O O . GLY B 1 274 ? 9.312 -18.609 3.631 1 87.94 274 GLY B O 1
ATOM 4821 N N . ALA B 1 275 ? 9.992 -18.438 1.494 1 92.06 275 ALA B N 1
ATOM 4822 C CA . ALA B 1 275 ? 8.656 -18.094 1.018 1 92.06 275 ALA B CA 1
ATOM 4823 C C . ALA B 1 275 ? 7.684 -19.25 1.25 1 92.06 275 ALA B C 1
ATOM 4825 O O . ALA B 1 275 ? 6.527 -19.031 1.617 1 92.06 275 ALA B O 1
ATOM 4826 N N . ILE B 1 276 ? 8.164 -20.453 1.039 1 90.75 276 ILE B N 1
ATOM 4827 C CA . ILE B 1 276 ? 7.328 -21.625 1.229 1 90.75 276 ILE B CA 1
ATOM 4828 C C . ILE B 1 276 ? 6.996 -21.797 2.711 1 90.75 276 ILE B C 1
ATOM 4830 O O . ILE B 1 276 ? 5.828 -21.953 3.078 1 90.75 276 ILE B O 1
ATOM 4834 N N . ILE B 1 277 ? 7.965 -21.672 3.545 1 87.75 277 ILE B N 1
ATOM 4835 C CA . ILE B 1 277 ? 7.77 -21.812 4.984 1 87.75 277 ILE B CA 1
ATOM 4836 C C . ILE B 1 277 ? 6.875 -20.688 5.5 1 87.75 277 ILE B C 1
ATOM 4838 O O . ILE B 1 277 ? 5.984 -20.922 6.316 1 87.75 277 ILE B O 1
ATOM 4842 N N . GLY B 1 278 ? 7.18 -19.531 4.992 1 87.69 278 GLY B N 1
ATOM 4843 C CA . GLY B 1 278 ? 6.348 -18.406 5.375 1 87.69 278 GLY B CA 1
ATOM 4844 C C . GLY B 1 278 ? 4.883 -18.594 5.023 1 87.69 278 GLY B C 1
ATOM 4845 O O . GLY B 1 278 ? 3.998 -18.203 5.793 1 87.69 278 GLY B O 1
ATOM 4846 N N . THR B 1 279 ? 4.672 -19.172 3.867 1 91.19 279 THR B N 1
ATOM 4847 C CA . THR B 1 279 ? 3.301 -19.422 3.43 1 91.19 279 THR B CA 1
ATOM 4848 C C . THR B 1 279 ? 2.604 -20.406 4.363 1 91.19 279 THR B C 1
ATOM 4850 O O . THR B 1 279 ? 1.478 -20.156 4.801 1 91.19 279 THR B O 1
ATOM 4853 N N . VAL B 1 280 ? 3.283 -21.406 4.648 1 85.69 280 VAL B N 1
ATOM 4854 C CA . VAL B 1 280 ? 2.709 -22.438 5.512 1 85.69 280 VAL B CA 1
ATOM 4855 C C . VAL B 1 280 ? 2.451 -21.859 6.902 1 85.69 280 VAL B C 1
ATOM 4857 O O . VAL B 1 280 ? 1.383 -22.078 7.48 1 85.69 280 VAL B O 1
ATOM 4860 N N . MET B 1 281 ? 3.324 -21.109 7.387 1 82.75 281 MET B N 1
ATOM 4861 C CA . MET B 1 281 ? 3.201 -20.531 8.719 1 82.75 281 MET B CA 1
ATOM 4862 C C . MET B 1 281 ? 2.049 -19.531 8.773 1 82.75 281 MET B C 1
ATOM 4864 O O . MET B 1 281 ? 1.231 -19.578 9.695 1 82.75 281 MET B O 1
ATOM 4868 N N . VAL B 1 282 ? 2.033 -18.688 7.809 1 82.81 282 VAL B N 1
ATOM 4869 C CA . VAL B 1 282 ? 1.025 -17.625 7.812 1 82.81 282 VAL B CA 1
ATOM 4870 C C . VAL B 1 282 ? -0.354 -18.234 7.555 1 82.81 282 VAL B C 1
ATOM 4872 O O . VAL B 1 282 ? -1.324 -17.891 8.234 1 82.81 282 VAL B O 1
ATOM 4875 N N . MET B 1 283 ? -0.431 -19.062 6.59 1 80.56 283 MET B N 1
ATOM 4876 C CA . MET B 1 283 ? -1.725 -19.656 6.258 1 80.56 283 MET B CA 1
ATOM 4877 C C . MET B 1 283 ? -2.199 -20.594 7.371 1 80.56 283 MET B C 1
ATOM 4879 O O . MET B 1 283 ? -3.395 -20.656 7.664 1 80.56 283 MET B O 1
ATOM 4883 N N . ALA B 1 284 ? -1.291 -21.344 7.922 1 71.38 284 ALA B N 1
ATOM 4884 C CA . ALA B 1 284 ? -1.639 -22.172 9.07 1 71.38 284 ALA B CA 1
ATOM 4885 C C . ALA B 1 284 ? -2.066 -21.312 10.258 1 71.38 284 ALA B C 1
ATOM 4887 O O . ALA B 1 284 ? -3 -21.656 10.984 1 71.38 284 ALA B O 1
ATOM 4888 N N . GLY B 1 285 ? -1.345 -20.219 10.453 1 71.38 285 GLY B N 1
ATOM 4889 C CA . GLY B 1 285 ? -1.715 -19.297 11.516 1 71.38 285 GLY B CA 1
ATOM 4890 C C . GLY B 1 285 ? -3.109 -18.734 11.352 1 71.38 285 GLY B C 1
ATOM 4891 O O . GLY B 1 285 ? -3.855 -18.609 12.328 1 71.38 285 GLY B O 1
ATOM 4892 N N . LEU B 1 286 ? -3.377 -18.422 10.117 1 70.19 286 LEU B N 1
ATOM 4893 C CA . LEU B 1 286 ? -4.703 -17.875 9.836 1 70.19 286 LEU B CA 1
ATOM 4894 C C . LEU B 1 286 ? -5.789 -18.906 10.148 1 70.19 286 LEU B C 1
ATOM 4896 O O . LEU B 1 286 ? -6.848 -18.562 10.672 1 70.19 286 LEU B O 1
ATOM 4900 N N . GLU B 1 287 ? -5.508 -20.078 9.75 1 66.19 287 GLU B N 1
ATOM 4901 C CA . GLU B 1 287 ? -6.473 -21.141 10.008 1 66.19 287 GLU B CA 1
ATOM 4902 C C . GLU B 1 287 ? -6.621 -21.406 11.5 1 66.19 287 GLU B C 1
ATOM 4904 O O . GLU B 1 287 ? -7.73 -21.625 11.992 1 66.19 287 GLU B O 1
ATOM 4909 N N . TRP B 1 288 ? -5.5 -21.359 12.117 1 64.88 288 TRP B N 1
ATOM 4910 C CA . TRP B 1 288 ? -5.547 -21.578 13.562 1 64.88 288 TRP B CA 1
ATOM 4911 C C . TRP B 1 288 ? -6.285 -20.453 14.266 1 64.88 288 TRP B C 1
ATOM 4913 O O . TRP B 1 288 ? -6.922 -20.672 15.305 1 64.88 288 TRP B O 1
ATOM 4923 N N . MET B 1 289 ? -6.148 -19.25 13.703 1 61.91 289 MET B N 1
ATOM 4924 C CA . MET B 1 289 ? -6.777 -18.078 14.312 1 61.91 289 MET B CA 1
ATOM 4925 C C . MET B 1 289 ? -8.258 -18.016 13.969 1 61.91 289 MET B C 1
ATOM 4927 O O . MET B 1 289 ? -8.977 -17.125 14.422 1 61.91 289 MET B O 1
ATOM 4931 N N . ARG B 1 290 ? -8.656 -18.844 13.023 1 60.25 290 ARG B N 1
ATOM 4932 C CA . ARG B 1 290 ? -10.078 -18.906 12.695 1 60.25 290 ARG B CA 1
ATOM 4933 C C . ARG B 1 290 ? -10.922 -19.094 13.953 1 60.25 290 ARG B C 1
ATOM 4935 O O . ARG B 1 290 ? -12.062 -18.625 14.016 1 60.25 290 ARG B O 1
ATOM 4942 N N . PHE B 1 291 ? -10.281 -19.812 14.922 1 55.03 291 PHE B N 1
ATOM 4943 C CA . PHE B 1 291 ? -10.977 -19.969 16.188 1 55.03 291 PHE B CA 1
ATOM 4944 C C . PHE B 1 291 ? -11.211 -18.609 16.859 1 55.03 291 PHE B C 1
ATOM 4946 O O . PHE B 1 291 ? -12.141 -18.453 17.641 1 55.03 291 PHE B O 1
ATOM 4953 N N . LEU B 1 292 ? -10.25 -17.656 16.516 1 52.62 292 LEU B N 1
ATOM 4954 C CA . LEU B 1 292 ? -10.414 -16.312 17.062 1 52.62 292 LEU B CA 1
ATOM 4955 C C . LEU B 1 292 ? -11.617 -15.617 16.453 1 52.62 292 LEU B C 1
ATOM 4957 O O . LEU B 1 292 ? -12.18 -14.703 17.047 1 52.62 292 LEU B O 1
ATOM 4961 N N . ASP B 1 293 ? -11.867 -15.898 15.18 1 53.28 293 ASP B N 1
ATOM 4962 C CA . ASP B 1 293 ? -13 -15.289 14.5 1 53.28 293 ASP B CA 1
ATOM 4963 C C . ASP B 1 293 ? -14.32 -15.906 14.961 1 53.28 293 ASP B C 1
ATOM 4965 O O . ASP B 1 293 ? -15.391 -15.336 14.758 1 53.28 293 ASP B O 1
ATOM 4969 N N . GLU B 1 294 ? -14.266 -17.141 15.344 1 48.09 294 GLU B N 1
ATOM 4970 C CA . GLU B 1 294 ? -15.461 -17.797 15.867 1 48.09 294 GLU B CA 1
ATOM 4971 C C . GLU B 1 294 ? -15.844 -17.234 17.234 1 48.09 294 GLU B C 1
ATOM 4973 O O . GLU B 1 294 ? -14.984 -16.75 17.969 1 48.09 294 GLU B O 1
ATOM 4978 N N . PRO B 1 295 ? -17.078 -16.875 17.297 1 44.34 295 PRO B N 1
ATOM 4979 C CA . PRO B 1 295 ? -17.562 -16.438 18.625 1 44.34 295 PRO B CA 1
ATOM 4980 C C . PRO B 1 295 ? -16.953 -17.266 19.766 1 44.34 295 PRO B C 1
ATOM 4982 O O . PRO B 1 295 ? -17 -18.5 19.734 1 44.34 295 PRO B O 1
ATOM 4985 N N . ILE B 1 296 ? -15.766 -17.078 20.109 1 40.59 296 ILE B N 1
ATOM 4986 C CA . ILE B 1 296 ? -15.242 -17.828 21.234 1 40.59 296 ILE B CA 1
ATOM 4987 C C . ILE B 1 296 ? -16.203 -17.719 22.422 1 40.59 296 ILE B C 1
ATOM 4989 O O . ILE B 1 296 ? -16.547 -16.625 22.859 1 40.59 296 ILE B O 1
ATOM 4993 N N . ASN B 1 297 ? -17.156 -18.609 22.516 1 37.62 297 ASN B N 1
ATOM 4994 C CA . ASN B 1 297 ? -17.891 -18.844 23.75 1 37.62 297 ASN B CA 1
ATOM 4995 C C . ASN B 1 297 ? -16.938 -19.078 24.922 1 37.62 297 ASN B C 1
ATOM 4997 O O . ASN B 1 297 ? -16.828 -20.188 25.438 1 37.62 297 ASN B O 1
ATOM 5001 N N . PHE B 1 298 ? -15.742 -18.703 24.938 1 33.66 298 PHE B N 1
ATOM 5002 C CA . PHE B 1 298 ? -14.992 -19.156 26.094 1 33.66 298 PHE B CA 1
ATOM 5003 C C . PHE B 1 298 ? -15.367 -18.328 27.328 1 33.66 298 PHE B C 1
ATOM 5005 O O . PHE B 1 298 ? -15.156 -17.125 27.359 1 33.66 298 PHE B O 1
ATOM 5012 N N . MET B 1 299 ? -15.734 -19 28.516 1 36.44 299 MET B N 1
ATOM 5013 C CA . MET B 1 299 ? -16.156 -18.844 29.906 1 36.44 299 MET B CA 1
ATOM 5014 C C . MET B 1 299 ? -17.188 -17.734 30.047 1 36.44 299 MET B C 1
ATOM 5016 O O . MET B 1 299 ? -17.109 -16.906 30.953 1 36.44 299 MET B O 1
ATOM 5020 N N . GLY B 1 300 ? -18.266 -17.547 29.203 1 39.09 300 GLY B N 1
ATOM 5021 C CA . GLY B 1 300 ? -19.469 -16.766 29.375 1 39.09 300 GLY B CA 1
ATOM 5022 C C . GLY B 1 300 ? -19.469 -15.492 28.547 1 39.09 300 GLY B C 1
ATOM 5023 O O . GLY B 1 300 ? -20.469 -14.773 28.5 1 39.09 300 GLY B O 1
ATOM 5024 N N . ILE B 1 301 ? -18.359 -14.797 28.453 1 37.53 301 ILE B N 1
ATOM 5025 C CA . ILE B 1 301 ? -18.422 -13.508 27.766 1 37.53 301 ILE B CA 1
ATOM 5026 C C . ILE B 1 301 ? -18.5 -13.719 26.266 1 37.53 301 ILE B C 1
ATOM 5028 O O . ILE B 1 301 ? -17.625 -14.367 25.672 1 37.53 301 ILE B O 1
ATOM 5032 N N . HIS B 1 302 ? -19.594 -13.875 25.5 1 39.44 302 HIS B N 1
ATOM 5033 C CA . HIS B 1 302 ? -19.969 -13.93 24.094 1 39.44 302 HIS B CA 1
ATOM 5034 C C . HIS B 1 302 ? -19.188 -12.914 23.281 1 39.44 302 HIS B C 1
ATOM 5036 O O . HIS B 1 302 ? -19.5 -11.719 23.297 1 39.44 302 HIS B O 1
ATOM 5042 N N . THR B 1 303 ? -17.969 -12.922 23.312 1 42.47 303 THR B N 1
ATOM 5043 C CA . THR B 1 303 ? -17.375 -11.93 22.422 1 42.47 303 THR B CA 1
ATOM 5044 C C . THR B 1 303 ? -17.75 -12.211 20.969 1 42.47 303 THR B C 1
ATOM 5046 O O . THR B 1 303 ? -17.75 -13.359 20.531 1 42.47 303 THR B O 1
ATOM 5049 N N . ASP B 1 304 ? -18.6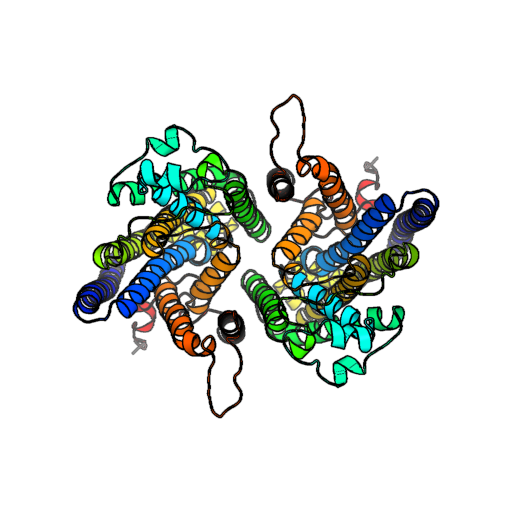09 -11.555 20.359 1 44.22 304 ASP B N 1
ATOM 5050 C CA . ASP B 1 304 ? -19.062 -11.555 18.969 1 44.22 304 ASP B CA 1
ATOM 5051 C C . ASP B 1 304 ? -17.891 -11.758 18.016 1 44.22 304 ASP B C 1
ATOM 5053 O O . ASP B 1 304 ? -16.734 -11.516 18.375 1 44.22 304 ASP B O 1
ATOM 5057 N N . ALA B 1 305 ? -18.094 -12.57 17.016 1 47.28 305 ALA B N 1
ATOM 5058 C CA . ALA B 1 305 ? -17.188 -12.82 15.891 1 47.28 305 ALA B CA 1
ATOM 5059 C C . ALA B 1 305 ? -16.422 -11.555 15.516 1 47.28 305 ALA B C 1
ATOM 5061 O O . ALA B 1 305 ? -17.031 -10.508 15.266 1 47.28 305 ALA B O 1
ATOM 5062 N N . LEU B 1 306 ? -15.352 -11.164 16.141 1 52.47 306 LEU B N 1
ATOM 5063 C CA . LEU B 1 306 ? -14.539 -9.992 15.828 1 52.47 306 LEU B CA 1
ATOM 5064 C C . LEU B 1 306 ? -13.938 -10.109 14.438 1 52.47 306 LEU B C 1
ATOM 5066 O O . LEU B 1 306 ? -12.859 -10.68 14.258 1 52.47 306 LEU B O 1
ATOM 5070 N N . PRO B 1 307 ? -14.742 -9.93 13.328 1 53.56 307 PRO B N 1
ATOM 5071 C CA . PRO B 1 307 ? -14.227 -9.969 11.961 1 53.56 307 PRO B CA 1
ATOM 5072 C C . PRO B 1 307 ? -12.961 -9.125 11.781 1 53.56 307 PRO B C 1
ATOM 5074 O O . PRO B 1 307 ? -12.891 -8 12.289 1 53.56 307 PRO B O 1
ATOM 5077 N N . GLY B 1 308 ? -11.797 -9.719 11.398 1 57.81 308 GLY B N 1
ATOM 5078 C CA . GLY B 1 308 ? -10.594 -8.984 11.039 1 57.81 308 GLY B CA 1
ATOM 5079 C C . GLY B 1 308 ? -9.477 -9.125 12.07 1 57.81 308 GLY B C 1
ATOM 5080 O O . GLY B 1 308 ? -8.375 -8.625 11.859 1 57.81 308 GLY B O 1
ATOM 5081 N N . MET B 1 309 ? -9.82 -9.711 13.195 1 61.56 309 MET B N 1
ATOM 5082 C CA . MET B 1 309 ? -8.789 -9.852 14.219 1 61.56 309 MET B CA 1
ATOM 5083 C C . MET B 1 309 ? -7.605 -10.664 13.695 1 61.56 309 MET B C 1
ATOM 5085 O O . MET B 1 309 ? -6.465 -10.43 14.094 1 61.56 309 MET B O 1
ATOM 5089 N N . ARG B 1 310 ? -7.969 -11.602 12.789 1 66.19 310 ARG B N 1
ATOM 5090 C CA . ARG B 1 310 ? -6.895 -12.367 12.164 1 66.19 310 ARG B CA 1
ATOM 5091 C C . ARG B 1 310 ? -5.879 -11.445 11.5 1 66.19 310 ARG B C 1
ATOM 5093 O O . ARG B 1 310 ? -4.672 -11.641 11.641 1 66.19 310 ARG B O 1
ATOM 5100 N N . MET B 1 311 ? -6.41 -10.453 11 1 64.44 311 MET B N 1
ATOM 5101 C CA . MET B 1 311 ? -5.523 -9.547 10.281 1 64.44 311 MET B CA 1
ATOM 5102 C C . MET B 1 311 ? -4.656 -8.75 11.25 1 64.44 311 MET B C 1
ATOM 5104 O O . MET B 1 311 ? -3.506 -8.438 10.945 1 64.44 311 MET B O 1
ATOM 5108 N N . VAL B 1 312 ? -5.246 -8.445 12.398 1 67.38 312 VAL B N 1
ATOM 5109 C CA . VAL B 1 312 ? -4.484 -7.707 13.398 1 67.38 312 VAL B CA 1
ATOM 5110 C C . VAL B 1 312 ? -3.297 -8.547 13.867 1 67.38 312 VAL B C 1
ATOM 5112 O O . VAL B 1 312 ? -2.178 -8.039 13.977 1 67.38 312 VAL B O 1
ATOM 5115 N N . VAL B 1 313 ? -3.604 -9.734 14.078 1 71.12 313 VAL B N 1
ATOM 5116 C CA . VAL B 1 313 ? -2.551 -10.617 14.562 1 71.12 313 VAL B CA 1
ATOM 5117 C C . VAL B 1 313 ? -1.454 -10.75 13.508 1 71.12 313 VAL B C 1
ATOM 5119 O O . VAL B 1 313 ? -0.265 -10.695 13.836 1 71.12 313 VAL B O 1
ATOM 5122 N N . PHE B 1 314 ? -1.841 -10.719 12.305 1 68.06 314 PHE B N 1
ATOM 5123 C CA . PHE B 1 314 ? -0.863 -10.867 11.234 1 68.06 314 PHE B CA 1
ATOM 5124 C C . PHE B 1 314 ? -0.015 -9.609 11.094 1 68.06 314 PHE B C 1
ATOM 5126 O O . PHE B 1 314 ? 1.199 -9.688 10.898 1 68.06 314 PHE B O 1
ATOM 5133 N N . ALA B 1 315 ? -0.746 -8.578 11.133 1 68.94 315 ALA B N 1
ATOM 5134 C CA . ALA B 1 315 ? 0.01 -7.332 11.055 1 68.94 315 ALA B CA 1
ATOM 5135 C C . ALA B 1 315 ? 0.99 -7.215 12.219 1 68.94 315 ALA B C 1
ATOM 5137 O O . ALA B 1 315 ? 2.121 -6.758 12.039 1 68.94 315 ALA B O 1
ATOM 5138 N N . LEU B 1 316 ? 0.533 -7.703 13.352 1 75.31 316 LEU B N 1
ATOM 5139 C CA . LEU B 1 316 ? 1.389 -7.652 14.531 1 75.31 316 LEU B CA 1
ATOM 5140 C C . LEU B 1 316 ? 2.568 -8.609 14.383 1 75.31 316 LEU B C 1
ATOM 5142 O O . LEU B 1 316 ? 3.699 -8.266 14.734 1 75.31 316 LEU B O 1
ATOM 5146 N N . ILE B 1 317 ? 2.273 -9.781 13.891 1 74.75 317 ILE B N 1
ATOM 5147 C CA . ILE B 1 317 ? 3.34 -10.75 13.688 1 74.75 317 ILE B CA 1
ATOM 5148 C C . ILE B 1 317 ? 4.367 -10.195 12.703 1 74.75 317 ILE B C 1
ATOM 5150 O O . ILE B 1 317 ? 5.574 -10.32 12.914 1 74.75 317 ILE B O 1
ATOM 5154 N N . LEU B 1 318 ? 3.811 -9.578 11.656 1 72.88 318 LEU B N 1
ATOM 5155 C CA . LEU B 1 318 ? 4.707 -8.984 10.672 1 72.88 318 LEU B CA 1
ATOM 5156 C C . LEU B 1 318 ? 5.609 -7.941 11.32 1 72.88 318 LEU B C 1
ATOM 5158 O O . LEU B 1 318 ? 6.824 -7.938 11.094 1 72.88 318 LEU B O 1
ATOM 5162 N N . ILE B 1 319 ? 5.012 -7.156 12.156 1 72.12 319 ILE B N 1
ATOM 5163 C CA . ILE B 1 319 ? 5.773 -6.094 12.805 1 72.12 319 ILE B CA 1
ATOM 5164 C C . ILE B 1 319 ? 6.828 -6.703 13.727 1 72.12 319 ILE B C 1
ATOM 5166 O O . ILE B 1 319 ? 7.988 -6.289 13.711 1 72.12 319 ILE B O 1
ATOM 5170 N N . VAL B 1 320 ? 6.426 -7.676 14.445 1 75.56 320 VAL B N 1
ATOM 5171 C CA . VAL B 1 320 ? 7.336 -8.305 15.398 1 75.56 320 VAL B CA 1
ATOM 5172 C C . VAL B 1 320 ? 8.492 -8.969 14.648 1 75.56 320 VAL B C 1
ATOM 5174 O O . VAL B 1 320 ? 9.648 -8.828 15.039 1 75.56 320 VAL B O 1
ATOM 5177 N N . VAL B 1 321 ? 8.195 -9.656 13.609 1 73.62 321 VAL B N 1
ATOM 5178 C CA . VAL B 1 321 ? 9.227 -10.336 12.836 1 73.62 321 VAL B CA 1
ATOM 5179 C C . VAL B 1 321 ? 10.18 -9.305 12.234 1 73.62 321 VAL B C 1
ATOM 5181 O O . VAL B 1 321 ? 11.398 -9.5 12.242 1 73.62 321 VAL B O 1
ATOM 5184 N N . MET B 1 322 ? 9.602 -8.273 11.797 1 69.81 322 MET B N 1
ATOM 5185 C CA . MET B 1 322 ? 10.445 -7.27 11.156 1 69.81 322 MET B CA 1
ATOM 5186 C C . MET B 1 322 ? 11.32 -6.555 12.18 1 69.81 322 MET B C 1
ATOM 5188 O O . MET B 1 322 ? 12.398 -6.059 11.844 1 69.81 322 MET B O 1
ATOM 5192 N N . LEU B 1 323 ? 10.82 -6.488 13.445 1 69.44 323 LEU B N 1
ATOM 5193 C CA . LEU B 1 323 ? 11.578 -5.828 14.5 1 69.44 323 LEU B CA 1
ATOM 5194 C C . LEU B 1 323 ? 12.727 -6.715 14.984 1 69.44 323 LEU B C 1
ATOM 5196 O O . LEU B 1 323 ? 13.789 -6.211 15.344 1 69.44 323 LEU B O 1
ATOM 5200 N N . PHE B 1 324 ? 12.5 -7.949 14.93 1 71.56 324 PHE B N 1
ATOM 5201 C CA . PHE B 1 324 ? 13.484 -8.82 15.562 1 71.56 324 PHE B CA 1
ATOM 5202 C C . PHE B 1 324 ? 14.227 -9.648 14.531 1 71.56 324 PHE B C 1
ATOM 5204 O O . PHE B 1 324 ? 15.297 -10.195 14.812 1 71.56 324 PHE B O 1
ATOM 5211 N N . ALA B 1 325 ? 13.57 -9.922 13.453 1 65.69 325 ALA B N 1
ATOM 5212 C CA . ALA B 1 325 ? 14.219 -10.688 12.398 1 65.69 325 ALA B CA 1
ATOM 5213 C C . ALA B 1 325 ? 14.297 -9.883 11.102 1 65.69 325 ALA B C 1
ATOM 5215 O O . ALA B 1 325 ? 13.484 -10.078 10.195 1 65.69 325 ALA B O 1
ATOM 5216 N N . ARG B 1 326 ? 15.391 -9.125 10.977 1 65.81 326 ARG B N 1
ATOM 5217 C CA . ARG B 1 326 ? 15.523 -8.172 9.883 1 65.81 326 ARG B CA 1
ATOM 5218 C C . ARG B 1 326 ? 15.562 -8.883 8.539 1 65.81 326 ARG B C 1
ATOM 5220 O O . ARG B 1 326 ? 15.219 -8.289 7.508 1 65.81 326 ARG B O 1
ATOM 5227 N N . GLU B 1 327 ? 15.961 -10.156 8.609 1 72.5 327 GLU B N 1
ATOM 5228 C CA . GLU B 1 327 ? 16.078 -10.844 7.328 1 72.5 327 GLU B CA 1
ATOM 5229 C C . GLU B 1 327 ? 15.008 -11.922 7.184 1 72.5 327 GLU B C 1
ATOM 5231 O O . GLU B 1 327 ? 14.969 -12.633 6.176 1 72.5 327 GLU B O 1
ATOM 5236 N N . GLY B 1 328 ? 14.031 -11.922 8.094 1 73.38 328 GLY B N 1
ATOM 5237 C CA . GLY B 1 328 ? 13.031 -12.977 8.078 1 73.38 328 GLY B CA 1
ATOM 5238 C C . GLY B 1 328 ? 13.539 -14.281 8.656 1 73.38 328 GLY B C 1
ATOM 5239 O O . GLY B 1 328 ? 14.656 -14.352 9.164 1 73.38 328 GLY B O 1
ATOM 5240 N N . LEU B 1 329 ? 12.82 -15.297 8.562 1 75.06 329 LEU B N 1
ATOM 5241 C CA . LEU B 1 329 ? 13.156 -16.594 9.148 1 75.06 329 LEU B CA 1
ATOM 5242 C C . LEU B 1 329 ? 14.375 -17.188 8.469 1 75.06 329 LEU B C 1
ATOM 5244 O O . LEU B 1 329 ? 15.25 -17.75 9.141 1 75.06 329 LEU B O 1
ATOM 5248 N N . MET B 1 330 ? 14.484 -17 7.137 1 72.62 330 MET B N 1
ATOM 5249 C CA . MET B 1 330 ? 15.562 -17.625 6.379 1 72.62 330 MET B CA 1
ATOM 5250 C C . MET B 1 330 ? 16.531 -16.578 5.832 1 72.62 330 MET B C 1
ATOM 5252 O O . MET B 1 330 ? 17.641 -16.906 5.418 1 72.62 330 MET B O 1
ATOM 5256 N N . GLY B 1 331 ? 16.188 -15.383 6.121 1 67.12 331 GLY B N 1
ATOM 5257 C CA . GLY B 1 331 ? 17.016 -14.352 5.516 1 67.12 331 GLY B CA 1
ATOM 5258 C C . GLY B 1 331 ? 17.188 -14.531 4.02 1 67.12 331 GLY B C 1
ATOM 5259 O O . GLY B 1 331 ? 16.203 -14.648 3.281 1 67.12 331 GLY B O 1
ATOM 5260 N N . LYS B 1 332 ? 18.484 -14.539 3.574 1 69.81 332 LYS B N 1
ATOM 5261 C CA . LYS B 1 332 ? 18.797 -14.781 2.172 1 69.81 332 LYS B CA 1
ATOM 5262 C C . LYS B 1 332 ? 19.281 -16.219 1.959 1 69.81 332 LYS B C 1
ATOM 5264 O O . LYS B 1 332 ? 19.641 -16.594 0.846 1 69.81 332 LYS B O 1
ATOM 5269 N N . LYS B 1 333 ? 19.094 -16.953 3.055 1 73.25 333 LYS B N 1
ATOM 5270 C CA . LYS B 1 333 ? 19.609 -18.328 3.006 1 73.25 333 LYS B CA 1
ATOM 5271 C C . LYS B 1 333 ? 18.516 -19.312 2.602 1 73.25 333 LYS B C 1
ATOM 5273 O O . LYS B 1 333 ? 17.328 -19.016 2.76 1 73.25 333 LYS B O 1
ATOM 5278 N N . GLU B 1 334 ? 18.984 -20.281 1.923 1 74.38 334 GLU B N 1
ATOM 5279 C CA . GLU B 1 334 ? 18.078 -21.375 1.561 1 74.38 334 GLU B CA 1
ATOM 5280 C C . GLU B 1 334 ? 18.281 -22.578 2.48 1 74.38 334 GLU B C 1
ATOM 5282 O O . GLU B 1 334 ? 19.234 -22.609 3.27 1 74.38 334 GLU B O 1
ATOM 5287 N N . LEU B 1 335 ? 17.281 -23.438 2.6 1 62.75 335 LEU B N 1
ATOM 5288 C CA . LEU B 1 335 ? 17.344 -24.594 3.482 1 62.75 335 LEU B CA 1
ATOM 5289 C C . LEU B 1 335 ? 18.688 -25.297 3.352 1 62.75 335 LEU B C 1
ATOM 5291 O O . LEU B 1 335 ? 19.219 -25.812 4.34 1 62.75 335 LEU B O 1
ATOM 5295 N N . LYS B 1 336 ? 19.297 -25.203 2.248 1 60.34 336 LYS B N 1
ATOM 5296 C CA . LYS B 1 336 ? 20.562 -25.891 2.01 1 60.34 336 LYS B CA 1
ATOM 5297 C C . LYS B 1 336 ? 21.703 -25.234 2.787 1 60.34 336 LYS B C 1
ATOM 5299 O O . LYS B 1 336 ? 22.656 -25.906 3.182 1 60.34 336 LYS B O 1
ATOM 5304 N N . ASP B 1 337 ? 21.531 -23.953 2.854 1 66.19 337 ASP B N 1
ATOM 5305 C CA . ASP B 1 337 ? 22.594 -23.203 3.525 1 66.19 337 ASP B CA 1
ATOM 5306 C C . ASP B 1 337 ? 22.578 -23.469 5.027 1 66.19 337 ASP B C 1
ATOM 5308 O O . ASP B 1 337 ? 23.594 -23.297 5.703 1 66.19 337 ASP B O 1
ATOM 5312 N N . LEU B 1 338 ? 21.438 -23.859 5.445 1 57.59 338 LEU B N 1
ATOM 5313 C CA . LEU B 1 338 ? 21.344 -24.125 6.875 1 57.59 338 LEU B CA 1
ATOM 5314 C C . LEU B 1 338 ? 21.969 -25.469 7.219 1 57.59 338 LEU B C 1
ATOM 5316 O O . LEU B 1 338 ? 22.469 -25.672 8.328 1 57.59 338 LEU B O 1
ATOM 5320 N N . PHE B 1 339 ? 21.906 -26.422 6.289 1 51.09 339 PHE B N 1
ATOM 5321 C CA . PHE B 1 339 ? 22.469 -27.734 6.527 1 51.09 339 PHE B CA 1
ATOM 5322 C C . PHE B 1 339 ? 23.953 -27.781 6.152 1 51.09 339 PHE B C 1
ATOM 5324 O O . PHE B 1 339 ? 24.625 -28.797 6.363 1 51.09 339 PHE B O 1
ATOM 5331 N N . LYS B 1 340 ? 24.531 -26.938 5.508 1 53.31 340 LYS B N 1
ATOM 5332 C CA . LYS B 1 340 ? 25.969 -26.969 5.262 1 53.31 340 LYS B CA 1
ATOM 5333 C C . LYS B 1 340 ? 26.75 -26.75 6.555 1 53.31 340 LYS B C 1
ATOM 5335 O O . LYS B 1 340 ? 26.5 -25.797 7.285 1 53.31 340 LYS B O 1
ATOM 5340 N N . LYS B 1 341 ? 27.266 -27.812 7.168 1 46.16 341 LYS B N 1
ATOM 5341 C CA . LYS B 1 341 ? 28.172 -27.938 8.297 1 46.16 341 LYS B CA 1
ATOM 5342 C C . LYS B 1 341 ? 29.344 -26.969 8.188 1 46.16 341 LYS B C 1
ATOM 5344 O O . LYS B 1 341 ? 29.906 -26.781 7.109 1 46.16 341 LYS B O 1
ATOM 5349 N N . LYS B 1 342 ? 29.578 -26.297 9.203 1 45.31 342 LYS B N 1
ATOM 5350 C CA . LYS B 1 342 ? 30.828 -25.609 9.516 1 45.31 342 LYS B CA 1
ATOM 5351 C C . LYS B 1 342 ? 32.031 -26.516 9.266 1 45.31 342 LYS B C 1
ATOM 5353 O O . LYS B 1 342 ? 32.312 -27.406 10.07 1 45.31 342 LYS B O 1
ATOM 5358 N N . LYS B 1 343 ? 32.406 -27.031 8.219 1 32.66 343 LYS B N 1
ATOM 5359 C CA . LYS B 1 343 ? 33.75 -27.641 8.25 1 32.66 343 LYS B CA 1
ATOM 5360 C C . LYS B 1 343 ? 34.781 -26.656 8.766 1 32.66 343 LYS B C 1
ATOM 5362 O O . LYS B 1 343 ? 35.031 -25.625 8.125 1 32.66 343 LYS B O 1
ATOM 5367 N N . ALA B 1 344 ? 34.875 -26.516 10 1 36.06 344 ALA B N 1
ATOM 5368 C CA . ALA B 1 344 ? 36.031 -25.984 10.734 1 36.06 344 ALA B CA 1
ATOM 5369 C C . ALA B 1 344 ? 37.344 -26.422 10.109 1 36.06 344 ALA B C 1
ATOM 5371 O O . ALA B 1 344 ? 37.469 -27.578 9.68 1 36.06 344 ALA B O 1
ATOM 5372 N N . ASN B 1 345 ? 38.031 -25.312 9.602 1 33.94 345 ASN B N 1
ATOM 5373 C CA . ASN B 1 345 ? 39.469 -25.5 9.453 1 33.94 345 ASN B CA 1
ATOM 5374 C C . ASN B 1 345 ? 40.031 -26.469 10.492 1 33.94 345 ASN B C 1
ATOM 5376 O O . ASN B 1 345 ? 40.062 -26.156 11.68 1 33.94 345 ASN B O 1
ATOM 5380 N N . LYS B 1 346 ? 39.875 -27.672 10.414 1 23.92 346 LYS B N 1
ATOM 5381 C CA . LYS B 1 346 ? 41 -28.391 11.031 1 23.92 346 LYS B CA 1
ATOM 5382 C C . LYS B 1 346 ? 42.281 -28.141 10.266 1 23.92 346 LYS B C 1
ATOM 5384 O O . LYS B 1 346 ? 42.312 -28.188 9.031 1 23.92 346 LYS B O 1
#

Secondary structure (DSSP, 8-state):
--HHHHHHHHHHHHHHHHHHHHHHHHHHHHHS-HHHHHHHHHHHHHHHHHHHHHIIIIIS------HHHHHHHHHHHHHHHHS-HHHHHHH--SSPPPHHHHH----HHHHHHHHHHHHHHHHHHHHHHHTTS-THHHHHHHHHHHHHHHHHHHT-HHHH-TTT-B--------HHHHHHHHHHHHHHHHHHHTSHHHHHHHHHHH-HHHHHHTT--HHHHHHHHHHHHHHHHHHHHHHHHHHHS-B-GGGGSHHHHHHHHHHHHHH-TT-HHHHHHHHHHHHHHHHHTHHHHS-B--TT--B---TTHHHHHHHHHHHHHHHH-TTTTTTT--HHHHHS------/--HHHHHHHHHHHHHHHHHHHHHHHHHHHHHS-HHHHHHHHHHHHHHHHHHHHHIIIIIS------HHHHHHHHHHHHHHHHS-HHHHHHH--SSPPPHHHHH----HHHHHHHHHHHHHHHHHHHHHHHTTS-THHHHHHHHHHHHHHHHHHHT-HHHH-TTT-B--------HHHHHHHHHHHHHHHHHHHTSHHHHHHHHHHH-HHHHHHTT--HHHHHHHHHHHHHHHHHHHHHHHHHHHS-B-GGGGSHHHHHHHHHHHHHH-TT-HHHHHHHHHHHHHHHHHTHHHHS-B--TT--B---TTHHHHHHHHHHHHHHHH-TTTTTTT--HHHHHS------